Protein AF-A0A976LBF1-F1 (afdb_monomer)

Foldseek 3Di:
DDDDDDDDDDDDDDDDDDDDDDDDDDDDDDDDDDPPPPPPPDDDDDDDDDDDDDPVVVVVVVVVVVVVVVPPDDPPPPQPDPPPQWDDLAAQKTWHDDPVDIFIFGQAQRDTFGWAPVLQDDQPPPPGGQWDWDDDNFWIKIWGQLDDSADWPDPPFPQHPAAAGGDTAIATATSDQAFDPFFWEAFAAFFWAFSNGNGAGFCADPVRARCCFAANPGDGTLQQWDADRVRRIHHQADRQQQDGSAFQALAQWFGFGTAGQSNATEGEQHHHRVHGQCPDPPQSHADLQQWHADPRRGIHHYQDAPDPPRTTFTDSTDGDCVNDVRSVVTDTDGDDHDHYHGYPAQPQFVAKPPQEAEAQDKDKMKTFGDLVSDPVSDDDPFWFPWKDWNSWTFPDWHDDDRIIIGITGHYNRRNFPRQTKIKTWHDDPVRPRIHMHIDTSRHGYDD

Radius of gyration: 29.83 Å; Cα contacts (8 Å, |Δi|>4): 965; chains: 1; bounding box: 96×78×82 Å

pLDDT: mean 83.07, std 23.06, range [25.23, 98.81]

Structure (mmCIF, N/CA/C/O backbone):
data_AF-A0A976LBF1-F1
#
_entry.id   AF-A0A976LBF1-F1
#
loop_
_atom_site.group_PDB
_atom_site.id
_atom_site.type_symbol
_atom_site.label_atom_id
_atom_site.label_alt_id
_atom_site.label_comp_id
_atom_site.label_asym_id
_atom_site.label_entity_id
_atom_site.label_seq_id
_atom_site.pdbx_PDB_ins_code
_atom_site.Cartn_x
_atom_site.Cartn_y
_atom_site.Cartn_z
_atom_site.occupancy
_atom_site.B_iso_or_equiv
_atom_site.auth_seq_id
_atom_site.auth_comp_id
_atom_site.auth_asym_id
_atom_site.auth_atom_id
_atom_site.pdbx_PDB_model_num
ATOM 1 N N . MET A 1 1 ? -60.167 23.214 49.508 1.00 37.34 1 MET A N 1
ATOM 2 C CA . MET A 1 1 ? -59.382 24.468 49.506 1.00 37.34 1 MET A CA 1
ATOM 3 C C . MET A 1 1 ? -59.294 24.971 48.061 1.00 37.34 1 MET A C 1
ATOM 5 O O . MET A 1 1 ? -58.953 24.170 47.208 1.00 37.34 1 MET A O 1
ATOM 9 N N . SER A 1 2 ? -59.746 26.219 47.833 1.00 35.53 2 SER A N 1
ATOM 10 C CA . SER A 1 2 ? -59.821 27.076 46.610 1.00 35.53 2 SER A CA 1
ATOM 11 C C . SER A 1 2 ? -60.177 26.446 45.243 1.00 35.53 2 SER A C 1
ATOM 13 O O . SER A 1 2 ? -59.360 25.751 44.662 1.00 35.53 2 SER A O 1
ATOM 15 N N . LYS A 1 3 ? -61.432 26.539 44.742 1.00 32.94 3 LYS A N 1
ATOM 16 C CA . LYS A 1 3 ? -62.115 27.639 43.968 1.00 32.94 3 LYS A CA 1
ATOM 17 C C . LYS A 1 3 ? -61.432 27.935 42.608 1.00 32.94 3 LYS A C 1
ATOM 19 O O . LYS A 1 3 ? -60.311 28.408 42.635 1.00 32.94 3 LYS A O 1
ATOM 24 N N . LYS A 1 4 ? -61.939 27.603 41.401 1.00 35.78 4 LYS A N 1
ATOM 25 C CA . LYS A 1 4 ? -63.240 27.757 40.671 1.00 35.78 4 LYS A CA 1
ATOM 26 C C . LYS A 1 4 ? -63.486 29.173 40.088 1.00 35.78 4 LYS A C 1
ATOM 28 O O . LYS A 1 4 ? -63.809 30.059 40.864 1.00 35.78 4 LYS A O 1
ATOM 33 N N . MET A 1 5 ? -63.416 29.337 38.750 1.00 31.05 5 MET A N 1
ATOM 34 C CA . MET A 1 5 ? -64.170 30.279 37.861 1.00 31.05 5 MET A CA 1
ATOM 35 C C . MET A 1 5 ? -63.636 30.125 36.411 1.00 31.05 5 MET A C 1
ATOM 37 O O . MET A 1 5 ? -62.426 30.133 36.251 1.00 31.05 5 MET A O 1
ATOM 41 N N . MET A 1 6 ? -64.357 29.748 35.340 1.00 31.75 6 MET A N 1
ATOM 42 C CA . MET A 1 6 ? -65.568 30.227 34.626 1.00 31.75 6 MET A CA 1
ATOM 43 C C . MET A 1 6 ? -65.431 31.538 33.809 1.00 31.75 6 MET A C 1
ATOM 45 O O . MET A 1 6 ? -65.292 32.594 34.411 1.00 31.75 6 MET A O 1
ATOM 49 N N . LEU A 1 7 ? -65.690 31.410 32.481 1.00 30.42 7 LEU A N 1
ATOM 50 C CA . LEU A 1 7 ? -66.356 32.354 31.531 1.00 30.42 7 LEU A CA 1
ATOM 51 C C . LEU A 1 7 ? -65.545 33.607 31.096 1.00 30.42 7 LEU A C 1
ATOM 53 O O . LEU A 1 7 ? -64.830 34.153 31.915 1.00 30.42 7 LEU A O 1
ATOM 57 N N . ARG A 1 8 ? -65.557 34.180 29.872 1.00 29.77 8 ARG A N 1
ATOM 58 C CA . ARG A 1 8 ? -66.435 34.284 28.665 1.00 29.77 8 ARG A CA 1
ATOM 59 C C . ARG A 1 8 ? -65.548 34.780 27.479 1.00 29.77 8 ARG A C 1
ATOM 61 O O . ARG A 1 8 ? -64.598 35.506 27.732 1.00 29.77 8 ARG A O 1
ATOM 68 N N . ASN A 1 9 ? -65.690 34.305 26.234 1.00 29.31 9 ASN A N 1
ATOM 69 C CA . ASN A 1 9 ? -66.447 34.879 25.090 1.00 29.31 9 ASN A CA 1
ATOM 70 C C . ASN A 1 9 ? -66.386 36.411 24.864 1.00 29.31 9 ASN A C 1
ATOM 72 O O . ASN A 1 9 ? -66.954 37.116 25.686 1.00 29.31 9 ASN A O 1
ATOM 76 N N . THR A 1 10 ? -65.900 36.868 23.686 1.00 31.27 10 THR A N 1
ATOM 77 C CA . THR A 1 10 ? -66.613 37.801 22.757 1.00 31.27 10 THR A CA 1
ATOM 78 C C . THR A 1 10 ? -65.951 37.976 21.361 1.00 31.27 10 THR A C 1
ATOM 80 O O . THR A 1 10 ? -64.819 38.429 21.266 1.00 31.27 10 THR A O 1
ATOM 83 N N . MET A 1 11 ? -66.749 37.694 20.311 1.00 28.83 11 MET A N 1
ATOM 84 C CA . MET A 1 11 ? -66.962 38.426 19.027 1.00 28.83 11 MET A CA 1
ATOM 85 C C . MET A 1 11 ? -65.871 38.561 17.920 1.00 28.83 11 MET A C 1
ATOM 87 O O . MET A 1 11 ? -65.054 39.467 17.957 1.00 28.83 11 MET A O 1
ATOM 91 N N . SER A 1 12 ? -65.935 37.669 16.905 1.00 30.30 12 SER A N 1
ATOM 92 C CA . SER A 1 12 ? -66.339 37.833 15.462 1.00 30.30 12 SER A CA 1
ATOM 93 C C . SER A 1 12 ? -66.080 39.144 14.654 1.00 30.30 12 SER A C 1
ATOM 95 O O . SER A 1 12 ? -66.077 40.199 15.273 1.00 30.30 12 SER A O 1
ATOM 97 N N . PRO A 1 13 ? -66.293 39.185 13.304 1.00 49.66 13 PRO A N 1
ATOM 98 C CA . PRO A 1 13 ? -65.792 38.375 12.164 1.00 49.66 13 PRO A CA 1
ATOM 99 C C . PRO A 1 13 ? -65.462 39.256 10.897 1.00 49.66 13 PRO A C 1
ATOM 101 O O . PRO A 1 13 ? -65.359 40.473 11.009 1.00 49.66 13 PRO A O 1
ATOM 104 N N . THR A 1 14 ? -65.431 38.649 9.684 1.00 30.34 14 THR A N 1
ATOM 105 C CA . THR A 1 14 ? -65.626 39.236 8.307 1.00 30.34 14 THR A CA 1
ATOM 106 C C . THR A 1 14 ? -64.475 40.066 7.687 1.00 30.34 14 THR A C 1
ATOM 108 O O . THR A 1 14 ? -63.829 40.813 8.402 1.00 30.34 14 THR A O 1
ATOM 111 N N . SER A 1 15 ? -64.116 40.070 6.387 1.00 28.58 15 SER A N 1
ATOM 112 C CA . SER A 1 15 ? -64.471 39.407 5.100 1.00 28.58 15 SER A CA 1
ATOM 113 C C . SER A 1 15 ? -63.346 39.766 4.087 1.00 28.58 15 SER A C 1
ATOM 115 O O . SER A 1 15 ? -62.818 40.867 4.172 1.00 28.58 15 SER A O 1
ATOM 117 N N . ILE A 1 16 ? -62.756 38.845 3.310 1.00 30.31 16 ILE A N 1
ATOM 118 C CA . ILE A 1 16 ? -62.933 38.529 1.858 1.00 30.31 16 ILE A CA 1
ATOM 119 C C . ILE A 1 16 ? -63.103 39.726 0.878 1.00 30.31 16 ILE A C 1
ATOM 121 O O . ILE A 1 16 ? -63.897 40.621 1.148 1.00 30.31 16 ILE A O 1
ATOM 125 N N . VAL A 1 17 ? -62.496 39.571 -0.327 1.00 27.31 17 VAL A N 1
ATOM 126 C CA . VAL A 1 17 ? -62.824 40.141 -1.677 1.00 27.31 17 VAL A CA 1
ATOM 127 C C . VAL A 1 17 ? -61.871 41.302 -2.084 1.00 27.31 17 VAL A C 1
ATOM 129 O O . VAL A 1 17 ? -61.648 42.182 -1.272 1.00 27.31 17 VAL A O 1
ATOM 132 N N . SER A 1 18 ? -61.230 41.435 -3.266 1.00 26.34 18 SER A N 1
ATOM 133 C CA . SER A 1 18 ? -61.312 40.836 -4.621 1.00 26.34 18 SER A CA 1
ATOM 134 C C . SER A 1 18 ? -60.090 41.239 -5.497 1.00 26.34 18 SER A C 1
ATOM 136 O O . SER A 1 18 ? -59.572 42.336 -5.326 1.00 26.34 18 SER A O 1
ATOM 138 N N . ILE A 1 19 ? -59.686 40.355 -6.432 1.00 26.20 19 ILE A N 1
ATOM 139 C CA . ILE A 1 19 ? -59.541 40.492 -7.920 1.00 26.20 19 ILE A CA 1
ATOM 140 C C . ILE A 1 19 ? -59.253 41.918 -8.471 1.00 26.20 19 ILE A C 1
ATOM 142 O O . ILE A 1 19 ? -59.959 42.848 -8.109 1.00 26.20 19 ILE A O 1
ATOM 146 N N . GLY A 1 20 ? -58.342 42.193 -9.422 1.00 25.23 20 GLY A N 1
ATOM 147 C CA . GLY A 1 20 ? -57.453 41.377 -10.261 1.00 25.23 20 GLY A CA 1
ATOM 148 C C . GLY A 1 20 ? -56.758 42.206 -11.375 1.00 25.23 20 GLY A C 1
ATOM 149 O O . GLY A 1 20 ? -56.714 43.428 -11.300 1.00 25.23 20 GLY A O 1
ATOM 150 N N . VAL A 1 21 ? -56.325 41.496 -12.433 1.00 26.80 21 VAL A N 1
ATOM 151 C CA . VAL A 1 21 ? -55.990 41.926 -13.823 1.00 26.80 21 VAL A CA 1
ATOM 152 C C . VAL A 1 21 ? -54.567 42.471 -14.155 1.00 26.80 21 VAL A C 1
ATOM 154 O O . VAL A 1 21 ? -54.184 43.565 -13.770 1.00 26.80 21 VAL A O 1
ATOM 157 N N . HIS A 1 22 ? -53.835 41.639 -14.930 1.00 26.12 22 HIS A N 1
ATOM 158 C CA . HIS A 1 22 ? -52.833 41.812 -16.029 1.00 26.12 22 HIS A CA 1
ATOM 159 C C . HIS A 1 22 ? -52.608 43.204 -16.705 1.00 26.12 22 HIS A C 1
ATOM 161 O O . HIS A 1 22 ? -53.466 44.060 -16.530 1.00 26.12 22 HIS A O 1
ATOM 167 N N . PRO A 1 23 ? -51.628 43.421 -17.647 1.00 40.34 23 PRO A N 1
ATOM 168 C CA . PRO A 1 23 ? -50.442 42.638 -18.098 1.00 40.34 23 PRO A CA 1
ATOM 169 C C . PRO A 1 23 ? -49.145 43.458 -18.477 1.00 40.34 23 PRO A C 1
ATOM 171 O O . PRO A 1 23 ? -49.151 44.676 -18.544 1.00 40.34 23 PRO A O 1
ATOM 174 N N . LEU A 1 24 ? -48.070 42.726 -18.848 1.00 25.38 24 LEU A N 1
ATOM 175 C CA . LEU A 1 24 ? -47.075 42.963 -19.936 1.00 25.38 24 LEU A CA 1
ATOM 176 C C . LEU A 1 24 ? -46.093 44.178 -19.983 1.00 25.38 24 LEU A C 1
ATOM 178 O O . LEU A 1 24 ? -46.473 45.336 -19.938 1.00 25.38 24 LEU A O 1
ATOM 182 N N . LEU A 1 25 ? -44.839 43.820 -20.342 1.00 26.39 25 LEU A N 1
ATOM 183 C CA . LEU A 1 25 ? -43.781 44.567 -21.071 1.00 26.39 25 LEU A CA 1
ATOM 184 C C . LEU A 1 25 ? -42.881 45.573 -20.309 1.00 26.39 25 LEU A C 1
ATOM 186 O O . LEU A 1 25 ? -43.209 46.738 -20.144 1.00 26.39 25 LEU A O 1
ATOM 190 N N . SER A 1 26 ? -41.611 45.212 -20.070 1.00 26.12 26 SER A N 1
ATOM 191 C CA . SER A 1 26 ? -40.497 45.530 -20.994 1.00 26.12 26 SER A CA 1
ATOM 192 C C . SER A 1 26 ? -39.098 45.465 -20.338 1.00 26.12 26 SER A C 1
ATOM 194 O O . SER A 1 26 ? -38.866 45.900 -19.220 1.00 26.12 26 SER A O 1
ATOM 196 N N . HIS A 1 27 ? -38.161 44.932 -21.130 1.00 28.58 27 HIS A N 1
ATOM 197 C CA . HIS A 1 27 ? -36.727 45.251 -21.211 1.00 28.58 27 HIS A CA 1
ATOM 198 C C . HIS A 1 27 ? -35.689 44.839 -20.132 1.00 28.58 27 HIS A C 1
ATOM 200 O O . HIS A 1 27 ? -35.412 45.525 -19.161 1.00 28.58 27 HIS A O 1
ATOM 206 N N . LYS A 1 28 ? -34.938 43.800 -20.550 1.00 28.59 28 LYS A N 1
ATOM 207 C CA . LYS A 1 28 ? -33.463 43.719 -20.701 1.00 28.59 28 LYS A CA 1
ATOM 208 C C . LYS A 1 28 ? -32.574 43.594 -19.446 1.00 28.59 28 LYS A C 1
ATOM 210 O O . LYS A 1 28 ? -32.091 44.564 -18.885 1.00 28.59 28 LYS A O 1
ATOM 215 N N . ARG A 1 29 ? -32.217 42.322 -19.198 1.00 27.23 29 ARG A N 1
ATOM 216 C CA . ARG A 1 29 ? -30.876 41.754 -18.914 1.00 27.23 29 ARG A CA 1
ATOM 217 C C . ARG A 1 29 ? -29.933 42.570 -18.009 1.00 27.23 29 ARG A C 1
ATOM 219 O O . ARG A 1 29 ? -29.159 43.395 -18.483 1.00 27.23 29 ARG A O 1
ATOM 226 N N . ARG A 1 30 ? -29.856 42.155 -16.743 1.00 29.70 30 ARG A N 1
ATOM 227 C CA . ARG A 1 30 ? -28.657 42.219 -15.892 1.00 29.70 30 ARG A CA 1
ATOM 228 C C . ARG A 1 30 ? -28.427 40.829 -15.309 1.00 29.70 30 ARG A C 1
ATOM 230 O O . ARG A 1 30 ? -29.258 40.428 -14.510 1.00 29.70 30 ARG A O 1
ATOM 237 N N . THR A 1 31 ? -27.338 40.162 -15.703 1.00 28.00 31 THR A N 1
ATOM 238 C CA . THR A 1 31 ? -26.546 39.218 -14.878 1.00 28.00 31 THR A CA 1
ATOM 239 C C . THR A 1 31 ? -25.481 38.526 -15.732 1.00 28.00 31 THR A C 1
ATOM 241 O O . THR A 1 31 ? -25.707 37.435 -16.229 1.00 28.00 31 THR A O 1
ATOM 244 N N . ILE A 1 32 ? -24.310 39.150 -15.883 1.00 29.70 32 ILE A N 1
ATOM 245 C CA . ILE A 1 32 ? -23.008 38.459 -15.886 1.00 29.70 32 ILE A CA 1
ATOM 246 C C . ILE A 1 32 ? -22.012 39.479 -15.329 1.00 29.70 32 ILE A C 1
ATOM 248 O O . ILE A 1 32 ? -21.701 40.440 -16.021 1.00 29.70 32 ILE A O 1
ATOM 252 N N . SER A 1 33 ? -21.596 39.324 -14.071 1.00 36.16 33 SER A N 1
ATOM 253 C CA . SER A 1 33 ? -20.273 39.725 -13.553 1.00 36.16 33 SER A CA 1
ATOM 254 C C . SER A 1 33 ? -20.281 39.629 -12.026 1.00 36.16 33 SER A C 1
ATOM 256 O O . SER A 1 33 ? -20.502 40.613 -11.329 1.00 36.16 33 SER A O 1
ATOM 258 N N . ALA A 1 34 ? -20.074 38.420 -11.509 1.00 31.81 34 ALA A N 1
ATOM 259 C CA . ALA A 1 34 ? -19.682 38.199 -10.112 1.00 31.81 34 ALA A CA 1
ATOM 260 C C . ALA A 1 34 ? -18.710 37.009 -9.973 1.00 31.81 34 ALA A C 1
ATOM 262 O O . ALA A 1 34 ? -18.601 36.415 -8.910 1.00 31.81 34 ALA A O 1
ATOM 263 N N . ALA A 1 35 ? -18.011 36.640 -11.055 1.00 31.23 35 ALA A N 1
ATOM 264 C CA . ALA A 1 35 ? -17.076 35.508 -11.075 1.00 31.23 35 ALA A CA 1
ATOM 265 C C . ALA A 1 35 ? -15.691 35.864 -11.653 1.00 31.23 35 ALA A C 1
ATOM 267 O O . ALA A 1 35 ? -14.902 34.969 -11.932 1.00 31.23 35 ALA A O 1
ATOM 268 N N . LEU A 1 36 ? -15.379 37.156 -11.834 1.00 30.73 36 LEU A N 1
ATOM 269 C CA . LEU A 1 36 ? -14.129 37.599 -12.473 1.00 30.73 36 LEU A CA 1
ATOM 270 C C . LEU A 1 36 ? -13.234 38.503 -11.606 1.00 30.73 36 LEU A C 1
ATOM 272 O O . LEU A 1 36 ? -12.224 38.988 -12.099 1.00 30.73 36 LEU A O 1
ATOM 276 N N . GLU A 1 37 ? -13.553 38.704 -10.323 1.00 34.41 37 GLU A N 1
ATOM 277 C CA . GLU A 1 37 ? -12.800 39.623 -9.443 1.00 34.41 37 GLU A CA 1
ATOM 278 C C . GLU A 1 37 ? -11.934 38.949 -8.361 1.00 34.41 37 GLU A C 1
ATOM 280 O O . GLU A 1 37 ? -11.352 39.635 -7.530 1.00 34.41 37 GLU A O 1
ATOM 285 N N . GLN A 1 38 ? -11.754 37.622 -8.380 1.00 32.69 38 GLN A N 1
ATOM 286 C CA . GLN A 1 38 ? -10.900 36.920 -7.398 1.00 32.69 38 GLN A CA 1
ATOM 287 C C . GLN A 1 38 ? -9.698 36.164 -7.988 1.00 32.69 38 GLN A C 1
ATOM 289 O O . GLN A 1 38 ? -9.140 35.276 -7.350 1.00 32.69 38 GLN A O 1
ATOM 294 N N . ARG A 1 39 ? -9.236 36.536 -9.189 1.00 32.00 39 ARG A N 1
ATOM 295 C CA . ARG A 1 39 ? -8.014 35.971 -9.804 1.00 32.00 39 ARG A CA 1
ATOM 296 C C . ARG A 1 39 ? -6.956 37.007 -10.207 1.00 32.00 39 ARG A C 1
ATOM 298 O O . ARG A 1 39 ? -6.137 36.744 -11.076 1.00 32.00 39 ARG A O 1
ATOM 305 N N . LEU A 1 40 ? -6.929 38.165 -9.549 1.00 28.58 40 LEU A N 1
ATOM 306 C CA . LEU A 1 40 ? -5.894 39.188 -9.748 1.00 28.58 40 LEU A CA 1
ATOM 307 C C . LEU A 1 40 ? -5.335 39.675 -8.405 1.00 28.58 40 LEU A C 1
ATOM 309 O O . LEU A 1 40 ? -5.462 40.838 -8.057 1.00 28.58 40 LEU A O 1
ATOM 313 N N . LEU A 1 41 ? -4.743 38.770 -7.623 1.00 30.58 41 LEU A N 1
ATOM 314 C CA . LEU A 1 41 ? -3.946 39.113 -6.435 1.00 30.58 41 LEU A CA 1
ATOM 315 C C . LEU A 1 41 ? -2.933 37.994 -6.136 1.00 30.58 41 LEU A C 1
ATOM 317 O O . LEU A 1 41 ? -2.904 37.410 -5.062 1.00 30.58 41 LEU A O 1
ATOM 321 N N . CYS A 1 42 ? -2.100 37.655 -7.114 1.00 28.88 42 CYS A N 1
ATOM 322 C CA . CYS A 1 42 ? -0.791 37.066 -6.852 1.00 28.88 42 CYS A CA 1
ATOM 323 C C . CYS A 1 42 ? 0.064 37.275 -8.103 1.00 28.88 42 CYS A C 1
ATOM 325 O O . CYS A 1 42 ? -0.440 37.087 -9.203 1.00 28.88 42 CYS A O 1
ATOM 327 N N . MET A 1 43 ? 1.329 37.648 -7.928 1.00 31.44 43 MET A N 1
ATOM 328 C CA . MET A 1 43 ? 2.303 38.012 -8.971 1.00 31.44 43 MET A CA 1
ATOM 329 C C . MET A 1 43 ? 2.275 39.472 -9.446 1.00 31.44 43 MET A C 1
ATOM 331 O O . MET A 1 43 ? 1.994 39.764 -10.602 1.00 31.44 43 MET A O 1
ATOM 335 N N . THR A 1 44 ? 2.719 40.387 -8.584 1.00 30.03 44 THR A N 1
ATOM 336 C CA . THR A 1 44 ? 3.529 41.528 -9.038 1.00 30.03 44 THR A CA 1
ATOM 337 C C . THR A 1 44 ? 4.585 41.844 -7.984 1.00 30.03 44 THR A C 1
ATOM 339 O O . THR A 1 44 ? 4.345 42.648 -7.089 1.00 30.03 44 THR A O 1
ATOM 342 N N . ASP A 1 45 ? 5.761 41.233 -8.107 1.00 32.78 45 ASP A N 1
ATOM 343 C CA . ASP A 1 45 ? 6.992 41.845 -7.612 1.00 32.78 45 ASP A CA 1
ATOM 344 C C . ASP A 1 45 ? 8.012 41.840 -8.752 1.00 32.78 45 ASP A C 1
ATOM 346 O O . AS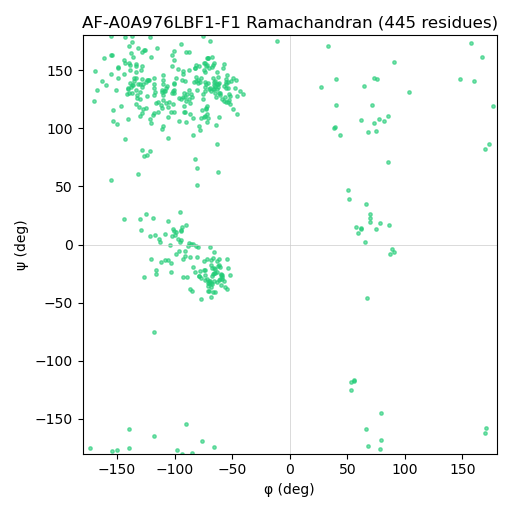P A 1 45 ? 8.818 40.933 -8.924 1.00 32.78 45 ASP A O 1
ATOM 350 N N . ALA A 1 46 ? 7.878 42.827 -9.632 1.00 30.52 46 ALA A N 1
ATOM 351 C CA . ALA A 1 46 ? 8.897 43.175 -10.607 1.00 30.52 46 ALA A CA 1
ATOM 352 C C . ALA A 1 46 ? 8.726 44.655 -10.948 1.00 30.52 46 ALA A C 1
ATOM 354 O O . ALA A 1 46 ? 7.783 45.075 -11.621 1.00 30.52 46 ALA A O 1
ATOM 355 N N . ARG A 1 47 ? 9.640 45.474 -10.429 1.00 37.12 47 ARG A N 1
ATOM 356 C CA . ARG A 1 47 ? 9.738 46.897 -10.747 1.00 37.12 47 ARG A CA 1
ATOM 357 C C . ARG A 1 47 ? 10.010 47.060 -12.242 1.00 37.12 47 ARG A C 1
ATOM 359 O O . ARG A 1 47 ? 11.131 46.834 -12.677 1.00 37.12 47 ARG A O 1
ATOM 366 N N . PHE A 1 48 ? 9.040 47.555 -13.003 1.00 29.44 48 PHE A N 1
ATOM 367 C CA . PHE A 1 48 ? 9.314 48.183 -14.294 1.00 29.44 48 PHE A CA 1
ATOM 368 C C . PHE A 1 48 ? 8.410 49.404 -14.486 1.00 29.44 48 PHE A C 1
ATOM 370 O O . PHE A 1 48 ? 7.199 49.310 -14.665 1.00 29.44 48 PHE A O 1
ATOM 377 N N . ARG A 1 49 ? 9.018 50.593 -14.408 1.00 39.66 49 ARG A N 1
ATOM 378 C CA . ARG A 1 49 ? 8.401 51.854 -14.829 1.00 39.66 49 ARG A CA 1
ATOM 379 C C . ARG A 1 49 ? 8.336 51.856 -16.351 1.00 39.66 49 ARG A C 1
ATOM 381 O O . ARG A 1 49 ? 9.393 51.907 -16.962 1.00 39.66 49 ARG A O 1
ATOM 388 N N . LEU A 1 50 ? 7.149 51.929 -16.949 1.00 30.55 50 LEU A N 1
ATOM 389 C CA . LEU A 1 50 ? 6.973 52.416 -18.322 1.00 30.55 50 LEU A CA 1
ATOM 390 C C . LEU A 1 50 ? 5.588 53.061 -18.478 1.00 30.55 50 LEU A C 1
ATOM 392 O O . LEU A 1 50 ? 4.575 52.570 -17.988 1.00 30.55 50 LEU A O 1
ATOM 396 N N . LYS A 1 51 ? 5.594 54.243 -19.094 1.00 35.12 51 LYS A N 1
ATOM 397 C CA . LYS A 1 51 ? 4.461 55.155 -19.274 1.00 35.12 51 LYS A CA 1
ATOM 398 C C . LYS A 1 51 ? 3.531 54.665 -20.395 1.00 35.12 51 LYS A C 1
ATOM 400 O O . LYS A 1 51 ? 4.016 54.230 -21.427 1.00 35.12 51 LYS A O 1
ATOM 405 N N . SER A 1 52 ? 2.223 54.869 -20.203 1.00 44.62 52 SER A N 1
ATOM 406 C CA . SER A 1 52 ? 1.175 55.063 -21.227 1.00 44.62 52 SER A CA 1
ATOM 407 C C . SER A 1 52 ? 1.200 54.133 -22.456 1.00 44.62 52 SER A C 1
ATOM 409 O O . SER A 1 52 ? 1.778 54.481 -23.484 1.00 44.62 52 SER A O 1
ATOM 411 N N . PHE A 1 53 ? 0.437 53.037 -22.414 1.00 40.03 53 PHE A N 1
ATOM 412 C CA . PHE A 1 53 ? 0.045 52.283 -23.613 1.00 40.03 53 PHE A CA 1
ATOM 413 C C . PHE A 1 53 ? -1.387 52.638 -24.035 1.00 40.03 53 PHE A C 1
ATOM 415 O O . PHE A 1 53 ? -2.300 52.700 -23.211 1.00 40.03 53 PHE A O 1
ATOM 422 N N . SER A 1 54 ? -1.583 52.910 -25.328 1.00 53.50 54 SER A N 1
ATOM 423 C CA . SER A 1 54 ? -2.882 53.274 -25.900 1.00 53.50 54 SER A CA 1
ATOM 424 C C . SER A 1 54 ? -3.812 52.057 -26.006 1.00 53.50 54 SER A C 1
ATOM 426 O O . SER A 1 54 ? -3.372 50.926 -26.221 1.00 53.50 54 SER A O 1
ATOM 428 N N . LYS A 1 55 ? -5.127 52.299 -25.901 1.00 42.88 55 LYS A N 1
ATOM 429 C CA . LYS A 1 55 ? -6.206 51.287 -25.937 1.00 42.88 55 LYS A CA 1
ATOM 430 C C . LYS A 1 55 ? -6.202 50.369 -27.177 1.00 42.88 55 LYS A C 1
ATOM 432 O O . LYS A 1 55 ? -6.890 49.355 -27.168 1.00 42.88 55 LYS A O 1
ATOM 437 N N . ALA A 1 56 ? -5.426 50.685 -28.214 1.00 44.19 56 ALA A N 1
ATOM 438 C CA . ALA A 1 56 ? -5.311 49.881 -29.430 1.00 44.19 56 ALA A CA 1
ATOM 439 C C . ALA A 1 56 ? -4.537 48.561 -29.225 1.00 44.19 56 ALA A C 1
ATOM 441 O O . ALA A 1 56 ? -4.852 47.572 -29.878 1.00 44.19 56 ALA A O 1
ATOM 442 N N . TRP A 1 57 ? -3.585 48.502 -28.285 1.00 44.09 57 TRP A N 1
ATOM 443 C CA . TRP A 1 57 ? -2.797 47.284 -28.022 1.00 44.09 57 TRP A CA 1
ATOM 444 C C . TRP A 1 57 ? -3.542 46.240 -27.182 1.00 44.09 57 TRP A C 1
ATOM 446 O O . TRP A 1 57 ? -3.322 45.041 -27.341 1.00 44.09 57 TRP A O 1
ATOM 456 N N . LEU A 1 58 ? -4.487 46.681 -26.347 1.00 44.50 58 LEU A N 1
ATOM 457 C CA . LEU A 1 58 ? -5.324 45.785 -25.545 1.00 44.50 58 LEU A CA 1
ATOM 458 C C . LEU A 1 58 ? -6.273 44.954 -26.429 1.00 44.50 58 LEU A C 1
ATOM 460 O O . LEU A 1 58 ? -6.533 43.792 -26.141 1.00 44.50 58 LEU A O 1
ATOM 464 N N . LEU A 1 59 ? -6.745 45.529 -27.539 1.00 44.50 59 LEU A N 1
ATOM 465 C CA . LEU A 1 59 ? -7.597 44.844 -28.516 1.00 44.50 59 LEU A CA 1
ATOM 466 C C . LEU A 1 59 ? -6.841 43.770 -29.309 1.00 44.50 59 LEU A C 1
ATOM 468 O O . LEU A 1 59 ? -7.426 42.738 -29.619 1.00 44.50 59 LEU A O 1
ATOM 472 N N . VAL A 1 60 ? -5.549 43.973 -29.584 1.00 52.97 60 VAL A N 1
ATOM 473 C CA . VAL A 1 60 ? -4.705 42.977 -30.268 1.00 52.97 60 VAL A CA 1
ATOM 474 C C . VAL A 1 60 ? -4.418 41.781 -29.357 1.00 52.97 60 VAL A C 1
ATOM 476 O O . VAL A 1 60 ? -4.503 40.647 -29.815 1.00 52.97 60 VAL A O 1
ATOM 479 N N . LEU A 1 61 ? -4.169 42.010 -28.063 1.00 46.19 61 LEU A N 1
ATOM 480 C CA . LEU A 1 61 ? -3.978 40.939 -27.074 1.00 46.19 61 LEU A CA 1
ATOM 481 C C . LEU A 1 61 ? -5.257 40.123 -26.834 1.00 46.19 61 LEU A C 1
ATOM 483 O O . LEU A 1 61 ? -5.203 38.897 -26.804 1.00 46.19 61 LEU A O 1
ATOM 487 N N . VAL A 1 62 ? -6.419 40.781 -26.757 1.00 50.47 62 VAL A N 1
ATOM 488 C CA . VAL A 1 62 ? -7.714 40.091 -26.606 1.00 50.47 62 VAL A CA 1
ATOM 489 C C . VAL A 1 62 ? -8.084 39.301 -27.871 1.00 50.47 62 VAL A C 1
ATOM 491 O O . VAL A 1 62 ? -8.609 38.196 -27.770 1.00 50.47 62 VAL A O 1
ATOM 494 N N . LEU A 1 63 ? -7.767 39.808 -29.069 1.00 44.09 63 LEU A N 1
ATOM 495 C CA . LEU A 1 63 ? -7.951 39.059 -30.320 1.00 44.09 63 LEU A CA 1
ATOM 496 C C . LEU A 1 63 ? -6.982 37.872 -30.452 1.00 44.09 63 LEU A C 1
ATOM 498 O O . LEU A 1 63 ? -7.366 36.856 -31.029 1.00 44.09 63 LEU A O 1
ATOM 502 N N . PHE A 1 64 ? -5.770 37.964 -29.894 1.00 41.31 64 PHE A N 1
ATOM 503 C CA . PHE A 1 64 ? -4.803 36.860 -29.877 1.00 41.31 64 PHE A CA 1
ATOM 504 C C . PHE A 1 64 ? -5.249 35.724 -28.939 1.00 41.31 64 PHE A C 1
ATOM 506 O O . PHE A 1 64 ? -5.172 34.557 -29.317 1.00 41.31 64 PHE A O 1
ATOM 513 N N . GLU A 1 65 ? -5.816 36.047 -27.771 1.00 40.50 65 GLU A N 1
ATOM 514 C CA . GLU A 1 65 ? -6.375 35.039 -26.854 1.00 40.50 65 GLU A CA 1
ATOM 515 C C . GLU A 1 65 ? -7.666 34.387 -27.373 1.00 40.50 65 GLU A C 1
ATOM 517 O O . GLU A 1 65 ? -7.861 33.179 -27.219 1.00 40.50 65 GLU A O 1
ATOM 522 N N . ILE A 1 66 ? -8.530 35.142 -28.061 1.00 43.81 66 ILE A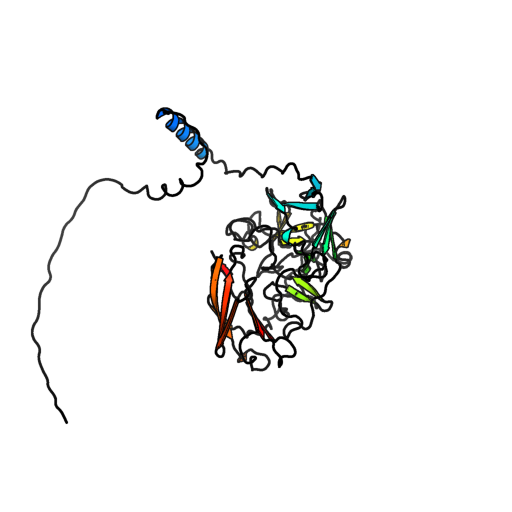 N 1
ATOM 523 C CA . ILE A 1 66 ? -9.741 34.578 -28.679 1.00 43.81 66 ILE A CA 1
ATOM 524 C C . ILE A 1 66 ? -9.376 33.640 -29.845 1.00 43.81 66 ILE A C 1
ATOM 526 O O . ILE A 1 66 ? -10.044 32.621 -30.035 1.00 43.81 66 ILE A O 1
ATOM 530 N N . LEU A 1 67 ? -8.292 33.912 -30.587 1.00 36.69 67 LEU A N 1
ATOM 531 C CA . LEU A 1 67 ? -7.795 32.996 -31.624 1.00 36.69 67 LEU A CA 1
ATOM 532 C C . LEU A 1 67 ? -7.184 31.705 -31.047 1.00 36.69 67 LEU A C 1
ATOM 534 O O . LEU A 1 67 ? -7.294 30.657 -31.684 1.00 36.69 67 LEU A O 1
ATOM 538 N N . LEU A 1 68 ? -6.587 31.764 -29.851 1.00 36.91 68 LEU A N 1
ATOM 539 C CA . LEU A 1 68 ? -6.091 30.594 -29.114 1.00 36.91 68 LEU A CA 1
ATOM 540 C C . LEU A 1 68 ? -7.234 2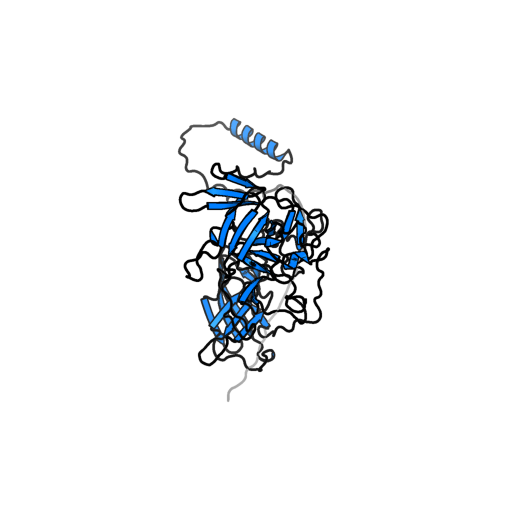9.726 -28.558 1.00 36.91 68 LEU A C 1
ATOM 542 O O . LEU A 1 68 ? -7.113 28.507 -28.561 1.00 36.91 68 LEU A O 1
ATOM 546 N N . CYS A 1 69 ? -8.372 30.318 -28.175 1.00 36.50 69 CYS A N 1
ATOM 547 C CA . CYS A 1 69 ? -9.564 29.564 -27.755 1.00 36.50 69 CYS A CA 1
ATOM 548 C C . CYS A 1 69 ? -10.384 28.970 -28.919 1.00 36.50 69 CYS A C 1
ATOM 550 O O . CYS A 1 69 ? -11.135 28.018 -28.713 1.00 36.50 69 CYS A O 1
ATOM 552 N N . ALA A 1 70 ? -10.280 29.516 -30.138 1.00 34.62 70 ALA A N 1
ATOM 553 C CA . ALA A 1 70 ? -11.106 29.100 -31.283 1.00 34.62 70 ALA A CA 1
ATOM 554 C C . ALA A 1 70 ? -10.538 27.914 -32.087 1.00 34.62 70 ALA A C 1
ATOM 556 O O . ALA A 1 70 ? -11.238 27.335 -32.920 1.00 34.62 70 ALA A O 1
ATOM 557 N N . ARG A 1 71 ? -9.288 27.516 -31.841 1.00 36.53 71 ARG A N 1
ATOM 558 C CA . ARG A 1 71 ? -8.754 26.220 -32.274 1.00 36.53 71 ARG A CA 1
ATOM 559 C C . ARG A 1 71 ? -8.728 25.341 -31.039 1.00 36.53 71 ARG A C 1
ATOM 561 O O . ARG A 1 71 ? -7.985 25.659 -30.127 1.00 36.53 71 ARG A O 1
ATOM 568 N N . GLY A 1 72 ? -9.540 24.283 -31.005 1.00 35.69 72 GLY A N 1
ATOM 569 C CA . GLY A 1 72 ? -9.642 23.325 -29.896 1.00 35.69 72 GLY A CA 1
ATOM 570 C C . GLY A 1 72 ? -8.346 22.556 -29.616 1.00 35.69 72 GLY A C 1
ATOM 571 O O . GLY A 1 72 ? -8.301 21.339 -29.754 1.00 35.69 72 GLY A O 1
ATOM 572 N N . GLY A 1 73 ? -7.287 23.269 -29.248 1.00 30.12 73 GLY A N 1
ATOM 573 C CA . GLY A 1 73 ? -6.069 22.718 -28.704 1.00 30.12 73 GLY A CA 1
ATOM 574 C C . GLY A 1 73 ? -6.350 22.337 -27.267 1.00 30.12 73 GLY A C 1
ATOM 575 O O . GLY A 1 73 ? -6.649 23.194 -26.435 1.00 30.12 73 GLY A O 1
ATOM 576 N N . ALA A 1 74 ? -6.263 21.041 -26.984 1.00 35.81 74 ALA A N 1
ATOM 577 C CA . ALA A 1 74 ? -5.984 20.585 -25.639 1.00 35.81 74 ALA A CA 1
ATOM 578 C C . ALA A 1 74 ? -4.863 21.464 -25.069 1.00 35.81 74 ALA A C 1
ATOM 580 O O . ALA A 1 74 ? -3.862 21.711 -25.746 1.00 35.81 74 ALA A O 1
ATOM 581 N N . CYS A 1 75 ? -5.048 21.960 -23.848 1.00 32.22 75 CYS A N 1
ATOM 582 C CA . CYS A 1 75 ? -3.946 22.495 -23.071 1.00 32.22 75 CYS A CA 1
ATOM 583 C C . CYS A 1 75 ? -3.003 21.308 -22.824 1.00 32.22 75 CYS A C 1
ATOM 585 O O . CYS A 1 75 ? -3.182 20.569 -21.860 1.00 32.22 75 CYS A O 1
ATOM 587 N N . MET A 1 76 ? -2.094 21.042 -23.766 1.00 35.50 76 MET A N 1
ATOM 588 C CA . MET A 1 76 ? -0.948 20.182 -23.524 1.00 35.50 76 MET A CA 1
ATOM 589 C C . MET A 1 76 ? -0.151 20.928 -22.466 1.00 35.50 76 MET A C 1
ATOM 591 O O . MET A 1 76 ? 0.467 21.953 -22.758 1.00 35.50 76 MET A O 1
ATOM 595 N N . LEU A 1 77 ? -0.249 20.474 -21.218 1.00 42.09 77 LEU A N 1
ATOM 596 C CA . LEU A 1 77 ? 0.786 20.789 -20.250 1.00 42.09 77 LEU A CA 1
ATOM 597 C C . LEU A 1 77 ? 2.090 20.339 -20.914 1.00 42.09 77 LEU A C 1
ATOM 599 O O . LEU A 1 77 ? 2.171 19.232 -21.436 1.00 42.09 77 LEU A O 1
ATOM 603 N N . ALA A 1 78 ? 3.036 21.260 -21.063 1.00 46.94 78 ALA A N 1
ATOM 604 C CA . ALA A 1 78 ? 4.328 20.900 -21.614 1.00 46.94 78 ALA A CA 1
ATOM 605 C C . ALA A 1 78 ? 4.990 19.940 -20.622 1.00 46.94 78 ALA A C 1
ATOM 607 O O . ALA A 1 78 ? 5.027 20.249 -19.427 1.00 46.94 78 ALA A O 1
ATOM 608 N N . ALA A 1 79 ? 5.488 18.808 -21.121 1.00 57.91 79 ALA A N 1
ATOM 609 C CA . ALA A 1 79 ? 6.235 17.859 -20.312 1.00 57.91 79 ALA A CA 1
ATOM 610 C C . ALA A 1 79 ? 7.352 18.578 -19.541 1.00 57.91 79 ALA A C 1
ATOM 612 O O . ALA A 1 79 ? 7.989 19.489 -20.079 1.00 57.91 79 ALA A O 1
ATOM 613 N N . GLU A 1 80 ? 7.579 18.183 -18.287 1.00 73.56 80 GLU A N 1
ATOM 614 C CA . GLU A 1 80 ? 8.635 18.777 -17.473 1.00 73.56 80 GLU A CA 1
ATOM 615 C C . GLU A 1 80 ? 9.984 18.575 -18.179 1.00 73.56 80 GLU A C 1
ATOM 617 O O . GLU A 1 80 ? 10.354 17.452 -18.541 1.00 73.56 80 GLU A O 1
ATOM 622 N N . GLU A 1 81 ? 10.719 19.666 -18.420 1.00 80.19 81 GLU A N 1
ATOM 623 C CA . GLU A 1 81 ? 12.061 19.552 -18.984 1.00 80.19 81 GLU A CA 1
ATOM 624 C C . GLU A 1 81 ? 12.937 18.753 -18.018 1.00 80.19 81 GLU A C 1
ATOM 626 O O . GLU A 1 81 ? 12.985 19.036 -16.820 1.00 80.19 81 GLU A O 1
ATOM 631 N N . LYS A 1 82 ? 13.639 17.739 -18.542 1.00 87.75 82 LYS A N 1
ATOM 632 C CA . LYS A 1 82 ? 14.541 16.915 -17.734 1.00 87.75 82 LYS A CA 1
ATOM 633 C C . LYS A 1 82 ? 15.560 17.821 -17.039 1.00 87.75 82 LYS A C 1
ATOM 635 O O . LYS A 1 82 ? 16.339 18.459 -17.752 1.00 87.75 82 LYS A O 1
ATOM 640 N N . PRO A 1 83 ? 15.664 17.799 -15.698 1.00 88.69 83 PRO A N 1
ATOM 641 C CA . PRO A 1 83 ? 16.716 18.536 -15.018 1.00 88.69 83 PRO A CA 1
ATOM 642 C C . PRO A 1 83 ? 18.102 18.138 -15.554 1.00 88.69 83 PRO A C 1
ATOM 644 O O . PRO A 1 83 ? 18.379 16.959 -15.828 1.00 88.69 83 PRO A O 1
ATOM 647 N N . GLU A 1 84 ? 18.972 19.131 -15.747 1.00 87.38 84 GLU A N 1
ATOM 648 C CA . GLU A 1 84 ? 20.300 18.931 -16.349 1.00 87.38 84 GLU A CA 1
ATOM 649 C C . GLU A 1 84 ? 21.168 17.968 -15.530 1.00 87.38 84 GLU A C 1
ATOM 651 O O . GLU A 1 84 ? 21.963 17.215 -16.088 1.00 87.38 84 GLU A O 1
ATOM 656 N N . ASP A 1 85 ? 20.955 17.936 -14.215 1.00 91.00 85 ASP A N 1
ATOM 657 C CA . ASP A 1 85 ? 21.711 17.139 -13.252 1.00 91.00 85 ASP A CA 1
ATOM 658 C C . ASP A 1 85 ? 21.233 15.681 -13.099 1.00 91.00 85 ASP A C 1
ATOM 660 O O . ASP A 1 85 ? 21.811 14.926 -12.313 1.00 91.00 85 ASP A O 1
ATOM 664 N N . LEU A 1 86 ? 20.201 15.269 -13.848 1.00 95.06 86 LEU A N 1
ATOM 665 C CA . LEU A 1 86 ? 19.727 13.884 -13.889 1.00 95.06 86 LEU A CA 1
ATOM 666 C C . LEU A 1 86 ? 20.397 13.083 -15.010 1.00 95.06 86 LEU A C 1
ATOM 668 O O . LEU A 1 86 ? 20.212 13.359 -16.200 1.00 95.06 86 LEU A O 1
ATOM 672 N N . GLU A 1 87 ? 21.111 12.027 -14.632 1.00 95.69 87 GLU A N 1
ATOM 673 C CA . GLU A 1 87 ? 21.706 11.041 -15.536 1.00 95.69 87 GLU A CA 1
ATOM 674 C C . GLU A 1 87 ? 20.725 9.880 -15.762 1.00 95.69 87 GLU A C 1
ATOM 676 O O . GLU A 1 87 ? 20.227 9.294 -14.804 1.00 95.69 87 GLU A O 1
ATOM 681 N N . GLY A 1 88 ? 20.426 9.535 -17.018 1.00 97.00 88 GLY A N 1
ATOM 682 C CA . GLY A 1 88 ? 19.575 8.383 -17.333 1.00 97.00 88 GLY A CA 1
ATOM 683 C C . GLY A 1 88 ? 20.329 7.069 -17.139 1.00 97.00 88 GLY A C 1
ATOM 684 O O . GLY A 1 88 ? 21.422 6.911 -17.676 1.00 97.00 88 GLY A O 1
ATOM 685 N N . ILE A 1 89 ? 19.736 6.122 -16.409 1.00 97.25 89 ILE A N 1
ATOM 686 C CA . ILE A 1 89 ? 20.365 4.817 -16.121 1.00 97.25 89 ILE A CA 1
ATOM 687 C C . ILE A 1 89 ? 19.716 3.653 -16.877 1.00 97.25 89 ILE A C 1
ATOM 689 O O . ILE A 1 89 ? 20.293 2.576 -16.961 1.00 97.25 89 ILE A O 1
ATOM 693 N N . GLY A 1 90 ? 18.539 3.867 -17.467 1.00 96.62 90 GLY A N 1
ATOM 694 C CA . GLY A 1 90 ? 17.838 2.880 -18.286 1.00 96.62 90 GLY A CA 1
ATOM 695 C C . GLY A 1 90 ? 16.323 3.023 -18.171 1.00 96.62 90 GLY A C 1
ATOM 696 O O . GLY A 1 90 ? 15.799 3.328 -17.102 1.00 96.62 90 GLY A O 1
ATOM 697 N N . GLY A 1 91 ? 15.617 2.815 -19.284 1.00 95.06 91 GLY A N 1
ATOM 698 C CA . GLY A 1 91 ? 14.163 2.965 -19.351 1.00 95.06 91 GLY A CA 1
ATOM 699 C C . GLY A 1 91 ? 13.698 4.327 -18.850 1.00 95.06 91 GLY A C 1
ATOM 700 O O . GLY A 1 91 ? 14.057 5.351 -19.425 1.00 95.06 91 GLY A O 1
ATOM 701 N N . ARG A 1 92 ? 12.893 4.326 -17.784 1.00 96.06 92 ARG A N 1
ATOM 702 C CA . ARG A 1 92 ? 12.316 5.536 -17.173 1.00 96.06 92 ARG A CA 1
ATOM 703 C C . ARG A 1 92 ? 13.072 5.991 -15.919 1.00 96.06 92 ARG A C 1
ATOM 705 O O . ARG A 1 92 ? 12.569 6.833 -15.184 1.00 96.06 92 ARG A O 1
ATOM 712 N N . TRP A 1 93 ? 14.253 5.432 -15.662 1.00 98.00 93 TRP A N 1
ATOM 713 C CA . TRP A 1 93 ? 15.024 5.688 -14.451 1.00 98.00 93 TRP A CA 1
ATOM 714 C C . TRP A 1 93 ? 16.156 6.682 -14.666 1.00 98.00 93 TRP A C 1
ATOM 716 O O . TRP A 1 93 ? 16.919 6.605 -15.635 1.00 98.00 93 TRP A O 1
ATOM 726 N N . PHE A 1 94 ? 16.301 7.565 -13.686 1.00 97.75 94 PHE A N 1
ATOM 727 C CA . PHE A 1 94 ? 17.321 8.596 -13.638 1.00 97.75 94 PHE A CA 1
ATOM 728 C C . PHE A 1 94 ? 17.976 8.625 -12.259 1.00 97.75 94 PHE A C 1
ATOM 730 O O . PHE A 1 94 ? 17.370 8.252 -11.254 1.00 97.75 94 PHE A O 1
ATOM 737 N N . VAL A 1 95 ? 19.219 9.087 -12.202 1.00 96.88 95 VAL A N 1
ATOM 738 C CA . VAL A 1 95 ? 19.972 9.244 -10.962 1.00 96.88 95 VAL A CA 1
ATOM 739 C C . VAL A 1 95 ? 20.582 10.635 -10.887 1.00 96.88 95 VAL A C 1
ATOM 741 O O . VAL A 1 95 ? 21.131 11.149 -11.860 1.00 96.88 95 VAL A O 1
ATOM 744 N N . ARG A 1 96 ? 20.520 11.226 -9.698 1.00 95.31 96 ARG A N 1
ATOM 745 C CA . ARG A 1 96 ? 21.299 12.397 -9.312 1.00 95.31 96 ARG A CA 1
ATOM 746 C C . ARG A 1 96 ? 22.392 11.948 -8.361 1.00 95.31 96 ARG A C 1
ATOM 748 O O . ARG A 1 96 ? 22.104 11.432 -7.280 1.00 95.31 96 ARG A O 1
ATOM 755 N N . LYS A 1 97 ? 23.649 12.141 -8.744 1.00 89.69 97 LYS A N 1
ATOM 756 C CA . LYS A 1 97 ? 24.795 11.858 -7.873 1.00 89.69 97 LYS A CA 1
ATOM 757 C C . LYS A 1 97 ? 25.127 13.124 -7.089 1.00 89.69 97 LYS A C 1
ATOM 759 O O . LYS A 1 97 ? 25.517 14.125 -7.681 1.00 89.69 97 LYS A O 1
ATOM 764 N N . THR A 1 98 ? 24.955 13.090 -5.771 1.00 82.06 98 THR A N 1
ATOM 765 C CA . THR A 1 98 ? 25.497 14.125 -4.876 1.00 82.06 98 THR A CA 1
ATOM 766 C C . THR A 1 98 ? 26.854 13.675 -4.330 1.00 82.06 98 THR A C 1
ATOM 768 O O . THR A 1 98 ? 27.262 12.536 -4.567 1.00 82.06 98 THR A O 1
ATOM 771 N N . ALA A 1 99 ? 27.564 14.552 -3.613 1.00 75.88 99 ALA A N 1
ATOM 772 C CA . ALA A 1 99 ? 28.857 14.214 -3.011 1.00 75.88 99 ALA A CA 1
ATOM 773 C C . ALA A 1 99 ? 28.769 13.003 -2.060 1.00 75.88 99 ALA A C 1
ATOM 775 O O . ALA A 1 99 ? 29.708 12.213 -1.998 1.00 75.88 99 ALA A O 1
ATOM 776 N N . ASP A 1 100 ? 27.618 12.828 -1.397 1.00 78.75 100 ASP A N 1
ATOM 777 C CA . ASP A 1 100 ? 27.456 11.867 -0.303 1.00 78.75 100 ASP A CA 1
ATOM 778 C C . ASP A 1 100 ? 26.451 10.739 -0.610 1.00 78.75 100 ASP A C 1
ATOM 780 O O . ASP A 1 100 ? 26.503 9.677 0.011 1.00 78.75 100 ASP A O 1
ATOM 784 N N . LYS A 1 101 ? 25.515 10.936 -1.556 1.00 83.69 101 LYS A N 1
ATOM 785 C CA . LYS A 1 101 ? 24.439 9.965 -1.846 1.00 83.69 101 LYS A CA 1
ATOM 786 C C . LYS A 1 101 ? 23.896 10.075 -3.274 1.00 83.69 101 LYS A C 1
ATOM 788 O O . LYS A 1 101 ? 23.799 11.165 -3.842 1.00 83.69 101 LYS A O 1
ATOM 793 N N . ALA A 1 102 ? 23.494 8.944 -3.846 1.00 92.06 102 ALA A N 1
ATOM 794 C CA . ALA A 1 102 ? 22.718 8.899 -5.083 1.00 92.06 102 ALA A CA 1
ATOM 795 C C . ALA A 1 102 ? 21.216 8.994 -4.774 1.00 92.06 102 ALA A C 1
ATOM 797 O O . ALA A 1 102 ? 20.723 8.266 -3.912 1.00 92.06 102 ALA A O 1
ATOM 798 N N . VAL A 1 103 ? 20.500 9.857 -5.495 1.00 94.44 103 VAL A N 1
ATOM 799 C CA . VAL A 1 103 ? 19.036 9.988 -5.435 1.00 94.44 103 VAL A CA 1
ATOM 800 C C . VAL A 1 103 ? 18.450 9.489 -6.748 1.00 94.44 103 VAL A C 1
ATOM 802 O O . VAL A 1 103 ? 18.932 9.861 -7.817 1.00 94.44 103 VAL A O 1
ATOM 805 N N . TYR A 1 104 ? 17.436 8.634 -6.669 1.00 95.75 104 TYR A N 1
ATOM 806 C CA . TYR A 1 104 ? 16.858 7.955 -7.825 1.00 95.75 104 TYR A CA 1
ATOM 807 C C . TYR A 1 104 ? 15.485 8.520 -8.151 1.00 95.75 104 TYR A C 1
ATOM 809 O O . TYR A 1 104 ? 14.629 8.635 -7.276 1.00 95.75 104 TYR A O 1
ATOM 817 N N . PHE A 1 105 ? 15.287 8.825 -9.428 1.00 97.25 105 PHE A N 1
ATOM 818 C CA . PHE A 1 105 ? 14.062 9.395 -9.960 1.00 97.25 105 PHE A CA 1
ATOM 819 C C . PHE A 1 105 ? 13.444 8.437 -10.975 1.00 97.25 105 PHE A C 1
ATOM 821 O O . PHE A 1 105 ? 14.147 7.875 -11.820 1.00 97.25 105 PHE A O 1
ATOM 828 N N . LEU A 1 106 ? 12.125 8.289 -10.912 1.00 97.56 106 LEU A N 1
ATOM 829 C CA . LEU A 1 106 ? 11.331 7.678 -11.970 1.00 97.56 106 LEU A CA 1
ATOM 830 C C . LEU A 1 106 ? 10.675 8.801 -12.777 1.00 97.56 106 LEU A C 1
ATOM 832 O O . LEU A 1 106 ? 10.046 9.683 -12.198 1.00 97.56 106 LEU A O 1
ATOM 836 N N . LEU A 1 107 ? 10.790 8.762 -14.101 1.00 97.06 107 LEU A N 1
ATOM 837 C CA . LEU A 1 107 ? 9.909 9.540 -14.964 1.00 97.06 107 LEU A CA 1
ATOM 838 C C . LEU A 1 107 ? 8.526 8.884 -14.915 1.00 97.06 107 LEU A C 1
ATOM 840 O O . LEU A 1 107 ? 8.364 7.824 -15.508 1.00 97.06 107 LEU A O 1
ATOM 844 N N . ASP A 1 108 ? 7.560 9.473 -14.212 1.00 95.81 108 ASP A N 1
ATOM 845 C CA . ASP A 1 108 ? 6.176 8.992 -14.090 1.00 95.81 108 ASP A CA 1
ATOM 846 C C . ASP A 1 108 ? 5.210 9.981 -14.752 1.00 95.81 108 ASP A C 1
ATOM 848 O O . ASP A 1 108 ? 5.082 11.140 -14.349 1.00 95.81 108 ASP A O 1
ATOM 852 N N . GLY A 1 109 ? 4.572 9.528 -15.829 1.00 93.56 109 GLY A N 1
ATOM 853 C CA . GLY A 1 109 ? 3.977 10.405 -16.827 1.00 93.56 109 GLY A CA 1
ATOM 854 C C . GLY A 1 109 ? 5.036 11.364 -17.371 1.00 93.56 109 GLY A C 1
ATOM 855 O O . GLY A 1 109 ? 6.050 10.936 -17.924 1.00 93.56 109 GLY A O 1
ATOM 856 N N . GLU A 1 110 ? 4.821 12.653 -17.133 1.00 91.69 110 GLU A N 1
ATOM 857 C CA . GLU A 1 110 ? 5.718 13.737 -17.537 1.00 91.69 110 GLU A CA 1
ATOM 858 C C . GLU A 1 110 ? 6.580 14.298 -16.391 1.00 91.69 110 GLU A C 1
ATOM 860 O O . GLU A 1 110 ? 7.244 15.311 -16.589 1.00 91.69 110 GLU A O 1
ATOM 865 N N . ARG A 1 111 ? 6.562 13.689 -15.194 1.00 93.31 111 ARG A N 1
ATOM 866 C CA . ARG A 1 111 ? 7.244 14.212 -13.995 1.00 93.31 111 ARG A CA 1
ATOM 867 C C . ARG A 1 111 ? 8.439 13.363 -13.593 1.00 93.31 111 ARG A C 1
ATOM 869 O O . ARG A 1 111 ? 8.353 12.137 -13.601 1.00 93.31 111 ARG A O 1
ATOM 876 N N . TYR A 1 112 ? 9.515 14.002 -13.141 1.00 95.44 112 TYR A N 1
ATOM 877 C CA . TYR A 1 112 ? 10.652 13.307 -12.527 1.00 95.44 112 TYR A CA 1
ATOM 878 C C . TYR A 1 112 ? 10.437 13.194 -11.019 1.00 95.44 112 TYR A C 1
ATOM 880 O O . TYR A 1 112 ? 10.571 14.167 -10.281 1.00 95.44 112 TYR A O 1
ATOM 888 N N . VAL A 1 113 ? 10.104 11.994 -10.550 1.00 95.56 113 VAL A N 1
ATOM 889 C CA . VAL A 1 113 ? 9.631 11.777 -9.182 1.00 95.56 113 VAL A CA 1
ATOM 890 C C . VAL A 1 113 ? 10.695 11.081 -8.338 1.00 95.56 113 VAL A C 1
ATOM 892 O O . VAL A 1 113 ? 11.120 9.973 -8.663 1.00 95.56 113 VAL A O 1
ATOM 895 N N . ASP A 1 114 ? 11.099 11.715 -7.236 1.00 95.38 114 ASP A N 1
ATOM 896 C CA . ASP A 1 114 ? 11.895 11.075 -6.183 1.00 95.38 114 ASP A CA 1
ATOM 897 C C . ASP A 1 114 ? 10.996 10.136 -5.371 1.00 95.38 114 ASP A C 1
ATOM 899 O O . ASP A 1 114 ? 10.103 10.579 -4.646 1.00 95.38 114 ASP A O 1
ATOM 903 N N . LEU A 1 115 ? 11.212 8.830 -5.530 1.00 94.38 115 LEU A N 1
ATOM 904 C CA . LEU A 1 115 ? 10.382 7.806 -4.894 1.00 94.38 115 LEU A CA 1
ATOM 905 C C . LEU A 1 115 ? 10.876 7.404 -3.506 1.00 94.38 115 LEU A C 1
ATOM 907 O O . LEU A 1 115 ? 10.085 6.942 -2.686 1.00 94.38 115 LEU A O 1
ATOM 911 N N . PHE A 1 116 ? 12.180 7.512 -3.251 1.00 95.31 116 PHE A N 1
ATOM 912 C CA . PHE A 1 116 ? 12.813 6.759 -2.169 1.00 95.31 116 PHE A CA 1
ATOM 913 C C . PHE A 1 116 ? 13.382 7.639 -1.066 1.00 95.31 116 PHE A C 1
ATOM 915 O O . PHE A 1 116 ? 13.451 7.161 0.063 1.00 95.31 116 PHE A O 1
ATOM 922 N N . SER A 1 117 ? 13.754 8.900 -1.319 1.00 94.00 117 SER A N 1
ATOM 923 C CA . SER A 1 117 ? 14.486 9.707 -0.326 1.00 94.00 117 SER A CA 1
ATOM 924 C C . SER A 1 117 ? 13.784 9.805 1.028 1.00 94.00 117 SER A C 1
ATOM 926 O O . SER A 1 117 ? 14.443 9.721 2.061 1.00 94.00 117 SER A O 1
ATOM 928 N N . TYR A 1 118 ? 12.451 9.910 1.047 1.00 93.69 118 TYR A N 1
ATOM 929 C CA . TYR A 1 118 ? 11.673 9.926 2.292 1.00 93.69 118 TYR A CA 1
ATOM 930 C C . TYR A 1 118 ? 11.796 8.618 3.100 1.00 93.69 118 TYR A C 1
ATOM 932 O O . TYR A 1 118 ? 11.744 8.638 4.331 1.00 93.69 118 TYR A O 1
ATOM 940 N N . HIS A 1 119 ? 11.958 7.485 2.415 1.00 95.06 119 HIS A N 1
ATOM 941 C CA . HIS A 1 119 ? 12.044 6.149 3.005 1.00 95.06 119 HIS A CA 1
ATOM 942 C C . HIS A 1 119 ? 13.473 5.685 3.296 1.00 95.06 119 HIS A C 1
ATOM 944 O O . HIS A 1 119 ? 13.654 4.695 3.998 1.00 95.06 119 HIS A O 1
ATOM 950 N N . MET A 1 120 ? 14.489 6.380 2.783 1.00 93.56 120 MET A N 1
ATOM 951 C CA . MET A 1 120 ? 15.893 6.111 3.097 1.00 93.56 120 MET A CA 1
ATOM 952 C C . MET A 1 120 ? 16.267 6.737 4.449 1.00 93.56 120 MET A C 1
ATOM 954 O O . MET A 1 120 ? 17.040 7.697 4.509 1.00 93.56 120 MET A O 1
ATOM 958 N N . ARG A 1 121 ? 15.655 6.222 5.517 1.00 91.31 121 ARG A N 1
ATOM 959 C CA . ARG A 1 121 ? 15.830 6.650 6.909 1.00 91.31 121 ARG A CA 1
ATOM 960 C C . ARG A 1 121 ? 15.910 5.434 7.823 1.00 91.31 121 ARG A C 1
ATOM 962 O O . ARG A 1 121 ? 15.530 4.353 7.404 1.00 91.31 121 ARG A O 1
ATOM 969 N N . ASP A 1 122 ? 16.376 5.633 9.046 1.00 92.69 122 ASP A N 1
ATOM 970 C CA . ASP A 1 122 ? 16.447 4.610 10.092 1.00 92.69 122 ASP A CA 1
ATOM 971 C C . ASP A 1 122 ? 15.353 4.867 11.148 1.00 92.69 122 ASP A C 1
ATOM 973 O O . ASP A 1 122 ? 15.507 5.655 12.087 1.00 92.69 122 ASP A O 1
ATOM 977 N N . SER A 1 123 ? 14.194 4.252 10.939 1.00 90.25 123 SER A N 1
ATOM 978 C CA . SER A 1 123 ? 13.002 4.338 11.785 1.00 90.25 123 SER A CA 1
ATOM 979 C C . SER A 1 123 ? 13.065 3.393 12.990 1.00 90.25 123 SER A C 1
ATOM 981 O O . SER A 1 123 ? 12.402 3.665 13.995 1.00 90.25 123 SER A O 1
ATOM 983 N N . ASN A 1 124 ? 13.847 2.308 12.930 1.00 90.62 124 ASN A N 1
ATOM 984 C CA . ASN A 1 124 ? 13.992 1.343 14.031 1.00 90.62 124 ASN A CA 1
ATOM 985 C C . ASN A 1 124 ? 15.223 1.599 14.934 1.00 90.62 124 ASN A C 1
ATOM 987 O O . ASN A 1 124 ? 15.327 0.991 16.001 1.00 90.62 124 ASN A O 1
ATOM 991 N N . ARG A 1 125 ? 16.073 2.569 14.572 1.00 93.19 125 ARG A N 1
ATOM 992 C CA . ARG A 1 125 ? 17.265 3.045 15.295 1.00 93.19 125 ARG A CA 1
ATOM 993 C C . ARG A 1 125 ? 18.392 2.019 15.393 1.00 93.19 125 ARG A C 1
ATOM 995 O O . ARG A 1 125 ? 19.091 1.976 16.410 1.00 93.19 125 ARG A O 1
ATOM 1002 N N . ASP A 1 126 ? 18.576 1.201 14.365 1.00 93.88 126 ASP A N 1
ATOM 1003 C CA . ASP A 1 126 ? 19.668 0.224 14.278 1.00 93.88 126 ASP A CA 1
ATOM 1004 C C . ASP A 1 126 ? 20.862 0.692 13.416 1.00 93.88 126 ASP A C 1
ATOM 1006 O O . ASP A 1 126 ? 21.810 -0.067 13.199 1.00 93.88 126 ASP A O 1
ATOM 1010 N N . ALA A 1 127 ? 20.846 1.961 12.995 1.00 94.62 127 ALA A N 1
ATOM 1011 C CA . ALA A 1 127 ? 21.799 2.630 12.111 1.00 94.62 127 ALA A CA 1
ATOM 1012 C C . ALA A 1 127 ? 21.770 2.166 10.641 1.00 94.62 127 ALA A C 1
ATOM 1014 O O . ALA A 1 127 ? 22.733 2.396 9.900 1.00 94.62 127 ALA A O 1
ATOM 1015 N N . ILE A 1 128 ? 20.683 1.531 10.196 1.00 93.75 128 ILE A N 1
ATOM 1016 C CA . ILE A 1 128 ? 20.522 0.999 8.843 1.00 93.75 128 ILE A CA 1
ATOM 1017 C C . ILE A 1 128 ? 19.243 1.582 8.221 1.00 93.75 128 ILE A C 1
ATOM 1019 O O . ILE A 1 128 ? 18.146 1.307 8.678 1.00 93.75 128 ILE A O 1
ATOM 1023 N N . ASP A 1 129 ? 19.369 2.339 7.118 1.00 94.50 129 ASP A N 1
ATOM 1024 C CA . ASP A 1 129 ? 18.185 2.854 6.405 1.00 94.50 129 ASP A CA 1
ATOM 1025 C C . ASP A 1 129 ? 17.203 1.710 6.035 1.00 94.50 129 ASP A C 1
ATOM 1027 O O . ASP A 1 129 ? 17.634 0.654 5.557 1.00 94.50 129 ASP A O 1
ATOM 1031 N N . GLU A 1 130 ? 15.887 1.910 6.150 1.00 93.50 130 GLU A N 1
ATOM 1032 C CA . GLU A 1 130 ? 14.879 0.905 5.763 1.00 93.50 130 GLU A CA 1
ATOM 1033 C C . GLU A 1 130 ? 15.029 0.462 4.307 1.00 93.50 130 GLU A C 1
ATOM 1035 O O . GLU A 1 130 ? 14.808 -0.708 3.969 1.00 93.50 130 GLU A O 1
ATOM 1040 N N . VAL A 1 131 ? 15.394 1.417 3.449 1.00 96.31 131 VAL A N 1
ATOM 1041 C CA . VAL A 1 131 ? 15.606 1.230 2.019 1.00 96.31 131 VAL A CA 1
ATOM 1042 C C . VAL A 1 131 ? 16.948 1.822 1.615 1.00 96.31 131 VAL A C 1
ATOM 1044 O O . VAL A 1 131 ? 17.266 2.973 1.905 1.00 96.31 131 VAL A O 1
ATOM 1047 N N . ARG A 1 132 ? 17.732 1.041 0.874 1.00 96.56 132 ARG A N 1
ATOM 1048 C CA . ARG A 1 132 ? 18.944 1.489 0.184 1.00 96.56 132 ARG A CA 1
ATOM 1049 C C . ARG A 1 132 ? 18.822 1.165 -1.293 1.00 96.56 132 ARG A C 1
ATOM 1051 O O . ARG A 1 132 ? 18.585 0.013 -1.653 1.00 96.56 132 ARG A O 1
ATOM 1058 N N . ILE A 1 133 ? 19.032 2.171 -2.132 1.00 97.00 133 ILE A N 1
ATOM 1059 C CA . ILE A 1 133 ? 18.903 2.048 -3.580 1.00 97.00 133 ILE A CA 1
ATOM 1060 C C . ILE A 1 133 ? 20.280 2.108 -4.233 1.00 97.00 133 ILE A C 1
ATOM 1062 O O . ILE A 1 133 ? 21.091 2.991 -3.948 1.00 97.00 133 ILE A O 1
ATOM 1066 N N . SER A 1 134 ? 20.527 1.170 -5.137 1.00 97.19 134 SER A N 1
ATOM 1067 C CA . SER A 1 134 ? 21.640 1.201 -6.082 1.00 97.19 134 SER A CA 1
ATO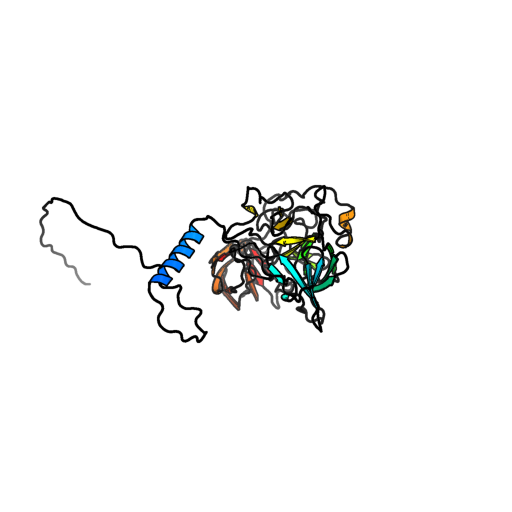M 1068 C C . SER A 1 134 ? 21.153 0.768 -7.467 1.00 97.19 134 SER A C 1
ATOM 1070 O O . SER A 1 134 ? 19.983 0.439 -7.637 1.00 97.19 134 SER A O 1
ATOM 1072 N N . HIS A 1 135 ? 22.030 0.737 -8.466 1.00 97.88 135 HIS A N 1
ATOM 1073 C CA . HIS A 1 135 ? 21.715 0.149 -9.767 1.00 97.88 135 HIS A CA 1
ATOM 1074 C C . HIS A 1 135 ? 22.939 -0.548 -10.360 1.00 97.88 135 HIS A C 1
ATOM 1076 O O . HIS A 1 135 ? 24.076 -0.250 -9.988 1.00 97.88 135 HIS A O 1
ATOM 1082 N N . ASP A 1 136 ? 22.686 -1.471 -11.279 1.00 97.44 136 ASP A N 1
ATOM 1083 C CA . ASP A 1 136 ? 23.668 -1.976 -12.235 1.00 97.44 136 ASP A CA 1
ATOM 1084 C C . ASP A 1 136 ? 23.212 -1.640 -13.671 1.00 97.44 136 ASP A C 1
ATOM 1086 O O . ASP A 1 136 ? 22.346 -0.791 -13.874 1.00 97.44 136 ASP A O 1
ATOM 1090 N N . GLN A 1 137 ? 23.807 -2.274 -14.683 1.00 96.88 137 GLN A N 1
ATOM 1091 C CA . GLN A 1 137 ? 23.477 -2.023 -16.093 1.00 96.88 137 GLN A CA 1
ATOM 1092 C C . GLN A 1 137 ? 22.070 -2.495 -16.507 1.00 96.88 137 GLN A C 1
ATOM 1094 O O . GLN A 1 137 ? 21.610 -2.169 -17.601 1.00 96.88 137 GLN A O 1
ATOM 1099 N N . HIS A 1 138 ? 21.398 -3.298 -15.683 1.00 97.25 138 HIS A N 1
ATOM 1100 C CA . HIS A 1 138 ? 20.144 -3.971 -16.019 1.00 97.25 138 HIS A CA 1
ATOM 1101 C C . HIS A 1 138 ? 19.033 -3.721 -15.006 1.00 97.25 138 HIS A C 1
ATOM 1103 O O . HIS A 1 138 ? 17.856 -3.789 -15.369 1.00 97.25 138 HIS A O 1
ATOM 1109 N N . SER A 1 139 ? 19.380 -3.460 -13.749 1.00 98.38 139 SER A N 1
ATOM 1110 C CA . SER A 1 139 ? 18.431 -3.427 -12.648 1.00 98.38 139 SER A CA 1
ATOM 1111 C C . SER A 1 139 ? 18.636 -2.231 -11.731 1.00 98.38 139 SER A C 1
ATOM 1113 O O . SER A 1 139 ? 19.759 -1.896 -11.353 1.00 98.38 139 SER A O 1
ATOM 1115 N N . LEU A 1 140 ? 17.519 -1.660 -11.282 1.00 98.31 140 LEU A N 1
ATOM 1116 C CA . LEU A 1 140 ? 17.482 -0.960 -10.009 1.00 98.31 140 LEU A CA 1
ATOM 1117 C C . LEU A 1 140 ? 17.526 -2.015 -8.898 1.00 98.31 140 LEU A C 1
ATOM 1119 O O . LEU A 1 140 ? 16.797 -3.007 -8.939 1.00 98.31 140 LEU A O 1
ATOM 1123 N N . ILE A 1 141 ? 18.390 -1.815 -7.913 1.00 98.50 141 ILE A N 1
ATOM 1124 C CA . ILE A 1 141 ? 18.610 -2.743 -6.809 1.00 98.50 141 ILE A CA 1
ATOM 1125 C C . ILE A 1 141 ? 18.075 -2.093 -5.538 1.00 98.50 141 ILE A C 1
ATOM 1127 O O . ILE A 1 141 ? 18.586 -1.062 -5.098 1.00 98.50 141 ILE A O 1
ATOM 1131 N N . ILE A 1 142 ? 17.065 -2.719 -4.941 1.00 98.31 142 ILE A N 1
ATOM 1132 C CA . ILE A 1 142 ? 16.442 -2.284 -3.692 1.00 98.31 142 ILE A CA 1
ATOM 1133 C C . ILE A 1 142 ? 16.905 -3.225 -2.588 1.00 98.31 142 ILE A C 1
ATOM 1135 O O . ILE A 1 142 ? 16.505 -4.388 -2.547 1.00 98.31 142 ILE A O 1
ATOM 1139 N N . ARG A 1 143 ? 17.739 -2.725 -1.677 1.00 98.25 143 ARG A N 1
ATOM 1140 C CA . ARG A 1 143 ? 18.021 -3.407 -0.411 1.00 98.25 143 ARG A CA 1
ATOM 1141 C C . ARG A 1 143 ? 17.060 -2.904 0.646 1.00 98.25 143 ARG A C 1
ATOM 1143 O O . ARG A 1 143 ? 16.926 -1.691 0.799 1.00 98.25 143 ARG A O 1
ATOM 1150 N N . SER A 1 144 ? 16.417 -3.810 1.372 1.00 97.56 144 SER A N 1
ATOM 1151 C CA . SER A 1 144 ? 15.463 -3.423 2.403 1.00 97.56 144 SER A CA 1
ATOM 1152 C C . SER A 1 144 ? 15.477 -4.329 3.620 1.00 97.56 144 SER A C 1
ATOM 1154 O O . SER A 1 144 ? 15.659 -5.541 3.513 1.00 97.56 144 SER A O 1
ATOM 1156 N N . GLN A 1 145 ? 15.209 -3.720 4.772 1.00 96.00 145 GLN A N 1
ATOM 1157 C CA . GLN A 1 145 ? 14.942 -4.440 6.007 1.00 96.00 145 GLN A CA 1
ATOM 1158 C C . GLN A 1 145 ? 13.551 -5.086 6.062 1.00 96.00 145 GLN A C 1
ATOM 1160 O O . GLN A 1 145 ? 13.296 -5.908 6.942 1.00 96.00 145 GLN A O 1
ATOM 1165 N N . GLY A 1 146 ? 12.635 -4.706 5.160 1.00 95.88 146 GLY A N 1
ATOM 1166 C CA . GLY A 1 146 ? 11.223 -5.097 5.227 1.00 95.88 146 GLY A CA 1
ATOM 1167 C C . GLY A 1 146 ? 10.508 -4.588 6.484 1.00 95.88 146 GLY A C 1
ATOM 1168 O O . GLY A 1 146 ? 9.434 -5.084 6.818 1.00 95.88 146 GLY A O 1
ATOM 1169 N N . TYR A 1 147 ? 11.118 -3.637 7.198 1.00 95.38 147 TYR A N 1
ATOM 1170 C CA . TYR A 1 147 ? 10.592 -3.061 8.426 1.00 95.38 147 TYR A CA 1
ATOM 1171 C C . TYR A 1 147 ? 9.714 -1.845 8.086 1.00 95.38 147 TYR A C 1
ATOM 1173 O O . TYR A 1 147 ? 10.149 -0.988 7.313 1.00 95.38 147 TYR A O 1
ATOM 1181 N N . PRO A 1 148 ? 8.481 -1.750 8.611 1.00 95.06 148 PRO A N 1
ATOM 1182 C CA . PRO A 1 148 ? 7.597 -0.633 8.308 1.00 95.06 148 PRO A CA 1
ATOM 1183 C C . PRO A 1 148 ? 8.127 0.666 8.924 1.00 95.06 148 PRO A C 1
ATOM 1185 O O . PRO A 1 148 ? 8.441 0.734 10.108 1.00 95.06 148 PRO A O 1
ATOM 1188 N N . ASN A 1 149 ? 8.171 1.730 8.121 1.00 93.94 149 ASN A N 1
ATOM 1189 C CA . ASN A 1 149 ? 8.555 3.079 8.555 1.00 93.94 149 ASN A CA 1
ATOM 1190 C C . ASN A 1 149 ? 7.353 3.970 8.907 1.00 93.94 149 ASN A C 1
ATOM 1192 O O . ASN A 1 149 ? 7.409 5.196 8.767 1.00 93.94 149 ASN A O 1
ATOM 1196 N N . HIS A 1 150 ? 6.262 3.341 9.330 1.00 92.75 150 HIS A N 1
ATOM 1197 C CA . HIS A 1 150 ? 5.042 3.960 9.832 1.00 92.75 150 HIS A CA 1
ATOM 1198 C C . HIS A 1 150 ? 4.585 3.200 11.090 1.00 92.75 150 HIS A C 1
ATOM 1200 O O . HIS A 1 150 ? 5.009 2.058 11.285 1.00 92.75 150 HIS A O 1
ATOM 1206 N N . PRO A 1 151 ? 3.720 3.788 11.935 1.00 91.06 151 PRO A N 1
ATOM 1207 C CA . PRO A 1 151 ? 3.143 3.079 13.076 1.00 91.06 151 PRO A CA 1
ATOM 1208 C C . PRO A 1 151 ? 2.432 1.788 12.655 1.00 91.06 151 PRO A C 1
ATOM 1210 O O . PRO A 1 151 ? 1.788 1.746 11.604 1.00 91.06 151 PRO A O 1
ATOM 1213 N N . THR A 1 152 ? 2.543 0.750 13.477 1.00 93.50 152 THR A N 1
ATOM 1214 C CA . THR A 1 152 ? 1.842 -0.530 13.316 1.00 93.50 152 THR A CA 1
ATOM 1215 C C . THR A 1 152 ? 1.091 -0.869 14.590 1.00 93.50 152 THR A C 1
ATOM 1217 O O . THR A 1 152 ? 1.372 -0.302 15.642 1.00 93.50 152 THR A O 1
ATOM 1220 N N . ALA A 1 153 ? 0.202 -1.854 14.503 1.00 92.69 153 ALA A N 1
ATOM 1221 C CA . ALA A 1 153 ? -0.332 -2.510 15.690 1.00 92.69 153 ALA A CA 1
ATOM 1222 C C . ALA A 1 153 ? 0.776 -3.112 16.571 1.00 92.69 153 ALA A C 1
ATOM 1224 O O . ALA A 1 153 ? 1.843 -3.490 16.066 1.00 92.69 153 ALA A O 1
ATOM 1225 N N . ASP A 1 154 ? 0.498 -3.277 17.866 1.00 91.94 154 ASP A N 1
ATOM 1226 C CA . ASP A 1 154 ? 1.398 -3.994 18.769 1.00 91.94 154 ASP A CA 1
ATOM 1227 C C . ASP A 1 154 ? 1.361 -5.496 18.443 1.00 91.94 154 ASP A C 1
ATOM 1229 O O . ASP A 1 154 ? 0.376 -6.185 18.708 1.00 91.94 154 ASP A O 1
ATOM 1233 N N . PHE A 1 155 ? 2.435 -6.039 17.865 1.00 94.00 155 PHE A N 1
ATOM 1234 C CA . PHE A 1 155 ? 2.572 -7.466 17.547 1.00 94.00 155 PHE A CA 1
ATOM 1235 C C . PHE A 1 155 ? 3.579 -8.151 18.497 1.00 94.00 155 PHE A C 1
ATOM 1237 O O . PHE A 1 155 ? 4.682 -7.635 18.682 1.00 94.00 155 PHE A O 1
ATOM 1244 N N . PRO A 1 156 ? 3.288 -9.342 19.063 1.00 94.81 156 PRO A N 1
ATOM 1245 C CA . PRO A 1 156 ? 2.106 -10.171 18.844 1.00 94.81 156 PRO A CA 1
ATOM 1246 C C . PRO A 1 156 ? 0.901 -9.720 19.677 1.00 94.81 156 PRO A C 1
ATOM 1248 O O . PRO A 1 156 ? 1.046 -9.256 20.805 1.00 94.81 156 PRO A O 1
ATOM 1251 N N . ASN A 1 157 ? -0.301 -9.976 19.170 1.00 92.81 157 ASN A N 1
ATOM 1252 C CA . ASN A 1 157 ? -1.562 -9.646 19.824 1.00 92.81 157 ASN A CA 1
ATOM 1253 C C . ASN A 1 157 ? -2.617 -10.756 19.675 1.00 92.81 157 ASN A C 1
ATOM 1255 O O . ASN A 1 157 ? -2.348 -11.860 19.196 1.00 92.81 157 ASN A O 1
ATOM 1259 N N . SER A 1 158 ? -3.830 -10.484 20.157 1.00 90.12 158 SER A N 1
ATOM 1260 C CA . SER A 1 158 ? -4.973 -11.407 20.071 1.00 90.12 158 SER A CA 1
ATOM 1261 C C . SER A 1 158 ? -5.479 -11.685 18.643 1.00 90.12 158 SER A C 1
ATOM 1263 O O . SER A 1 158 ? -6.135 -12.710 18.440 1.00 90.12 158 SER A O 1
ATOM 1265 N N . GLY A 1 159 ? -5.178 -10.815 17.672 1.00 89.75 159 GLY A N 1
ATOM 1266 C CA . GLY A 1 159 ? -5.511 -10.973 16.252 1.00 89.75 159 GLY A CA 1
ATOM 1267 C C . GLY A 1 159 ? -4.404 -11.642 15.429 1.00 89.75 159 GLY A C 1
ATOM 1268 O O . GLY A 1 159 ? -4.704 -12.335 14.461 1.00 89.75 159 GLY A O 1
ATOM 1269 N N . ASN A 1 160 ? -3.140 -11.494 15.834 1.00 92.75 160 ASN A N 1
ATOM 1270 C CA . ASN A 1 160 ? -1.986 -12.097 15.171 1.00 92.75 160 ASN A CA 1
ATOM 1271 C C . ASN A 1 160 ? -0.883 -12.462 16.192 1.00 92.75 160 ASN A C 1
ATOM 1273 O O . ASN A 1 160 ? -0.344 -11.574 16.856 1.00 92.75 160 ASN A O 1
ATOM 1277 N N . PRO A 1 161 ? -0.505 -13.749 16.318 1.00 94.19 161 PRO A N 1
ATOM 1278 C CA . PRO A 1 161 ? 0.475 -14.208 17.302 1.00 94.19 161 PRO A CA 1
ATOM 1279 C C . PRO A 1 161 ? 1.943 -14.007 16.888 1.00 94.19 161 PRO A C 1
ATOM 1281 O O . PRO A 1 161 ? 2.827 -14.390 17.657 1.00 94.19 161 PRO A O 1
ATOM 1284 N N . ASN A 1 162 ? 2.214 -13.471 15.698 1.00 96.12 162 ASN A N 1
ATOM 1285 C CA . ASN A 1 162 ? 3.561 -13.293 15.159 1.00 96.12 162 ASN A CA 1
ATOM 1286 C C . ASN A 1 162 ? 4.150 -11.931 15.550 1.00 96.12 162 ASN A C 1
ATOM 1288 O O . ASN A 1 162 ? 3.438 -11.037 15.992 1.00 96.12 162 ASN A O 1
ATOM 1292 N N . THR A 1 163 ? 5.460 -11.764 15.369 1.00 96.31 163 THR A N 1
ATOM 1293 C CA . THR A 1 163 ? 6.195 -10.524 15.674 1.00 96.31 163 THR A CA 1
ATOM 1294 C C . THR A 1 163 ? 6.892 -10.022 14.419 1.00 96.31 163 THR A C 1
ATOM 1296 O O . THR A 1 163 ? 7.434 -10.831 13.668 1.00 96.31 163 THR A O 1
ATOM 1299 N N . ILE A 1 164 ? 6.927 -8.706 14.215 1.00 97.06 164 ILE A N 1
ATOM 1300 C CA . ILE A 1 164 ? 7.692 -8.081 13.129 1.00 97.06 164 ILE A CA 1
ATOM 1301 C C . ILE A 1 164 ? 9.191 -8.290 13.378 1.00 97.06 164 ILE A C 1
ATOM 1303 O O . ILE A 1 164 ? 9.680 -8.106 14.493 1.00 97.06 164 ILE A O 1
ATOM 1307 N N . ARG A 1 165 ? 9.928 -8.692 12.343 1.00 96.62 165 ARG A N 1
ATOM 1308 C CA . ARG A 1 165 ? 11.381 -8.884 12.389 1.00 96.62 165 ARG A CA 1
ATOM 1309 C C . ARG A 1 165 ? 12.047 -8.155 11.232 1.00 96.62 165 ARG A C 1
ATOM 1311 O O . ARG A 1 165 ? 11.463 -8.021 10.164 1.00 96.62 165 ARG A O 1
ATOM 1318 N N . ILE A 1 166 ? 13.283 -7.728 11.463 1.00 96.31 166 ILE A N 1
ATOM 1319 C CA . ILE A 1 166 ? 14.165 -7.193 10.425 1.00 96.31 166 ILE A CA 1
ATOM 1320 C C . ILE A 1 166 ? 14.644 -8.348 9.540 1.00 96.31 166 ILE A C 1
ATOM 1322 O O . ILE A 1 166 ? 14.996 -9.420 10.040 1.00 96.31 166 ILE A O 1
ATOM 1326 N N . HIS A 1 167 ? 14.676 -8.110 8.232 1.00 96.50 167 HIS A N 1
ATOM 1327 C CA . HIS A 1 167 ? 15.219 -9.017 7.219 1.00 96.50 167 HIS A CA 1
ATOM 1328 C C . HIS A 1 167 ? 16.342 -8.331 6.430 1.00 96.50 167 HIS A C 1
ATOM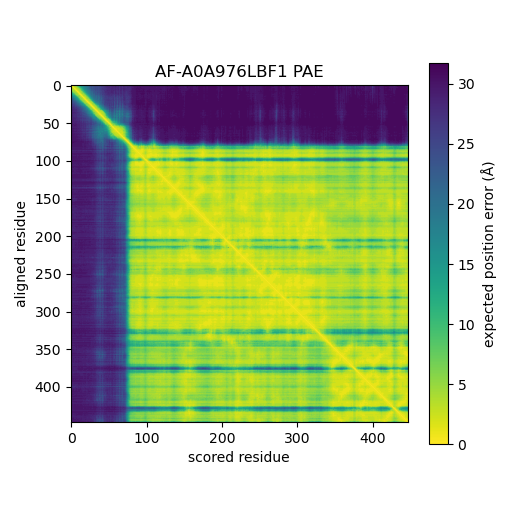 1330 O O . HIS A 1 167 ? 16.667 -7.174 6.671 1.00 96.50 167 HIS A O 1
ATOM 1336 N N . ASP A 1 168 ? 16.957 -9.050 5.494 1.00 96.19 168 ASP A N 1
ATOM 1337 C CA . ASP A 1 168 ? 17.938 -8.499 4.551 1.00 96.19 168 ASP A CA 1
ATOM 1338 C C . ASP A 1 168 ? 17.507 -8.856 3.127 1.00 96.19 168 ASP A C 1
ATOM 1340 O O . ASP A 1 168 ? 17.977 -9.818 2.512 1.00 96.19 168 ASP A O 1
ATOM 1344 N N . PHE A 1 169 ? 16.498 -8.139 2.634 1.00 97.88 169 PHE A N 1
ATOM 1345 C CA . PHE A 1 169 ? 15.996 -8.330 1.285 1.00 97.88 169 PHE A CA 1
ATOM 1346 C C . PHE A 1 169 ? 16.874 -7.601 0.275 1.00 97.88 169 PHE A C 1
ATOM 1348 O O . PHE A 1 169 ? 17.289 -6.464 0.487 1.00 97.88 169 PHE A O 1
ATOM 1355 N N . THR A 1 170 ? 17.097 -8.241 -0.870 1.00 98.31 170 THR A N 1
ATOM 1356 C CA . THR A 1 170 ? 17.632 -7.594 -2.069 1.00 98.31 170 THR A CA 1
ATOM 1357 C C . THR A 1 170 ? 16.706 -7.915 -3.232 1.00 98.31 170 THR A C 1
ATOM 1359 O O . THR A 1 170 ? 16.562 -9.080 -3.602 1.00 98.31 170 THR A O 1
ATOM 1362 N N . PHE A 1 171 ? 16.092 -6.881 -3.797 1.00 98.25 171 PHE A N 1
ATOM 1363 C CA . PHE A 1 171 ? 15.234 -6.973 -4.970 1.00 98.25 171 PHE A CA 1
ATOM 1364 C C . PHE A 1 171 ? 15.897 -6.317 -6.175 1.00 98.25 171 PHE A C 1
ATOM 1366 O O . PHE A 1 171 ? 16.591 -5.309 -6.052 1.00 98.25 171 PHE A O 1
ATOM 1373 N N . TYR A 1 172 ? 15.647 -6.890 -7.342 1.00 98.31 172 TYR A N 1
ATOM 1374 C CA . TYR A 1 172 ? 16.143 -6.465 -8.637 1.00 98.31 172 TYR A CA 1
ATOM 1375 C C . TYR A 1 172 ? 14.945 -6.106 -9.509 1.00 98.31 172 TYR A C 1
ATOM 1377 O O . TYR A 1 172 ? 14.161 -6.977 -9.881 1.00 98.31 172 TYR A O 1
ATOM 1385 N N . LEU A 1 173 ? 14.782 -4.824 -9.813 1.00 98.25 173 LEU A N 1
ATOM 1386 C CA . LEU A 1 173 ? 13.747 -4.345 -10.721 1.00 98.25 173 LEU A CA 1
ATOM 1387 C C . LEU A 1 173 ? 14.389 -4.064 -12.080 1.00 98.25 173 LEU A C 1
ATOM 1389 O O . LEU A 1 173 ? 15.306 -3.241 -12.134 1.00 98.25 173 LEU A O 1
ATOM 1393 N N . PRO A 1 174 ? 13.956 -4.715 -13.172 1.00 97.88 174 PRO A N 1
ATOM 1394 C CA . PRO A 1 174 ? 14.451 -4.403 -14.507 1.00 97.88 174 PRO A CA 1
ATOM 1395 C C . PRO A 1 174 ? 14.329 -2.904 -14.815 1.00 97.88 174 PRO A C 1
ATOM 1397 O O . PRO A 1 174 ? 13.253 -2.326 -14.679 1.00 97.88 174 PRO A O 1
ATOM 1400 N N . LEU A 1 175 ? 15.414 -2.273 -15.272 1.00 98.19 175 LEU A N 1
ATOM 1401 C CA . LEU A 1 175 ? 15.385 -0.868 -15.707 1.00 98.19 175 LEU A CA 1
ATOM 1402 C C . LEU A 1 175 ? 14.531 -0.684 -16.971 1.00 98.19 175 LEU A C 1
ATOM 1404 O O . LEU A 1 175 ? 13.996 0.393 -17.216 1.00 98.19 175 LEU A O 1
ATOM 1408 N N . LEU A 1 176 ? 14.402 -1.751 -17.762 1.00 97.81 176 LEU A N 1
ATOM 1409 C CA . LEU A 1 176 ? 13.610 -1.838 -18.986 1.00 97.81 176 LEU A CA 1
ATOM 1410 C C . LEU A 1 176 ? 12.618 -3.009 -18.857 1.00 97.81 176 LEU A C 1
ATOM 1412 O O . LEU A 1 176 ? 12.885 -4.089 -19.397 1.00 97.81 176 LEU A O 1
ATOM 1416 N N . PRO A 1 177 ? 11.508 -2.845 -18.111 1.00 97.62 177 PRO A N 1
ATOM 1417 C CA . PRO A 1 177 ? 10.500 -3.890 -17.987 1.00 97.62 177 PRO A CA 1
ATOM 1418 C C . PRO A 1 177 ? 9.881 -4.195 -19.355 1.00 97.62 177 PRO A C 1
ATOM 1420 O O . PRO A 1 177 ? 9.712 -3.319 -20.206 1.00 97.62 177 PRO A O 1
ATOM 1423 N N . ARG A 1 178 ? 9.558 -5.468 -19.586 1.00 97.12 178 ARG A N 1
ATOM 1424 C CA . ARG A 1 178 ? 8.990 -5.958 -20.847 1.00 97.12 178 ARG A CA 1
ATOM 1425 C C . ARG A 1 178 ? 7.732 -6.752 -20.566 1.00 97.12 178 ARG A C 1
ATOM 1427 O O . ARG A 1 178 ? 7.765 -7.626 -19.702 1.00 97.12 178 ARG A O 1
ATOM 1434 N N . LYS A 1 179 ? 6.679 -6.522 -21.355 1.00 97.38 179 LYS A N 1
ATOM 1435 C CA . LYS A 1 179 ? 5.507 -7.404 -21.371 1.00 97.38 179 LYS A CA 1
ATOM 1436 C C . LYS A 1 179 ? 5.924 -8.838 -21.703 1.00 97.38 179 LYS A C 1
ATOM 1438 O O . LYS A 1 179 ? 6.748 -9.069 -22.593 1.00 97.38 179 LYS A O 1
ATOM 1443 N N . ALA A 1 180 ? 5.361 -9.781 -20.963 1.00 96.62 180 ALA A N 1
ATOM 1444 C CA . ALA A 1 180 ? 5.482 -11.199 -21.238 1.00 96.62 180 ALA A CA 1
ATOM 1445 C C . ALA A 1 180 ? 4.478 -11.616 -22.323 1.00 96.62 180 ALA A C 1
ATOM 1447 O O . ALA A 1 180 ? 3.427 -11.003 -22.490 1.00 96.62 180 ALA A O 1
ATOM 1448 N N . GLU A 1 181 ? 4.794 -12.689 -23.049 1.00 95.88 181 GLU A N 1
ATOM 1449 C CA . GLU A 1 181 ? 3.875 -13.298 -24.024 1.00 95.88 181 GLU A CA 1
ATOM 1450 C C . GLU A 1 181 ? 2.638 -13.904 -23.340 1.00 95.88 181 GLU A C 1
ATOM 1452 O O . GLU A 1 181 ? 1.531 -13.901 -23.879 1.00 95.88 181 GLU A O 1
ATOM 1457 N N . HIS A 1 182 ? 2.824 -14.391 -22.114 1.00 96.12 182 HIS A N 1
ATOM 1458 C CA . HIS A 1 182 ? 1.777 -14.941 -21.271 1.00 96.12 182 HIS A CA 1
ATOM 1459 C C . HIS A 1 182 ? 1.893 -14.367 -19.864 1.00 96.12 182 HIS A C 1
ATOM 1461 O O . HIS A 1 182 ? 2.998 -14.212 -19.342 1.00 96.12 182 HIS A O 1
ATOM 1467 N N . ILE A 1 183 ? 0.746 -14.127 -19.225 1.00 97.69 183 ILE A N 1
ATOM 1468 C CA . ILE A 1 183 ? 0.694 -13.737 -17.813 1.00 97.69 183 ILE A CA 1
ATOM 1469 C C . ILE A 1 183 ? 1.396 -14.814 -16.985 1.00 97.69 183 ILE A C 1
ATOM 1471 O O . ILE A 1 183 ? 0.999 -15.983 -17.026 1.00 97.69 183 ILE A O 1
ATOM 1475 N N . THR A 1 184 ? 2.409 -14.423 -16.216 1.00 96.44 184 THR A N 1
ATOM 1476 C CA . THR A 1 184 ? 3.058 -15.329 -15.263 1.00 96.44 184 THR A CA 1
ATOM 1477 C C . THR A 1 184 ? 2.269 -15.317 -13.960 1.00 96.44 184 THR A C 1
ATOM 1479 O O . THR A 1 184 ? 1.991 -14.255 -13.397 1.00 96.44 184 THR A O 1
ATOM 1482 N N . ARG A 1 185 ? 1.884 -16.498 -13.468 1.00 96.56 185 ARG A N 1
ATOM 1483 C CA . ARG A 1 185 ? 1.115 -16.617 -12.226 1.00 96.56 185 ARG A CA 1
ATOM 1484 C C . ARG A 1 185 ? 1.956 -16.164 -11.031 1.00 96.56 185 ARG A C 1
ATOM 1486 O O . ARG A 1 185 ? 3.133 -16.506 -10.930 1.00 96.56 185 ARG A O 1
ATOM 1493 N N . LEU A 1 186 ? 1.332 -15.450 -10.098 1.00 95.81 186 LEU A N 1
ATOM 1494 C CA . LEU A 1 186 ? 1.995 -14.994 -8.877 1.00 95.81 186 LEU A CA 1
ATOM 1495 C C . LEU A 1 186 ? 2.392 -16.171 -7.973 1.00 95.81 186 LEU A C 1
ATOM 1497 O O . LEU A 1 186 ? 1.546 -17.036 -7.720 1.00 95.81 186 LEU A O 1
ATOM 1501 N N . PRO A 1 187 ? 3.625 -16.204 -7.437 1.00 93.94 187 PRO A N 1
ATOM 1502 C CA . PRO A 1 187 ? 3.978 -17.126 -6.365 1.00 93.94 187 PRO A CA 1
ATOM 1503 C C . PRO A 1 187 ? 3.235 -16.763 -5.074 1.00 93.94 187 PRO A C 1
ATOM 1505 O O . PRO A 1 187 ? 2.775 -15.635 -4.908 1.00 93.94 187 PRO A O 1
ATOM 1508 N N . MET A 1 188 ? 3.153 -17.705 -4.133 1.00 92.25 188 MET A N 1
ATOM 1509 C CA . MET A 1 188 ? 2.793 -17.366 -2.751 1.00 92.25 188 MET A CA 1
ATOM 1510 C C . MET A 1 188 ? 3.899 -16.516 -2.103 1.00 92.25 188 MET A C 1
ATOM 1512 O O . MET A 1 188 ? 5.074 -16.629 -2.472 1.00 92.25 188 MET A O 1
ATOM 1516 N N . GLY A 1 189 ? 3.533 -15.711 -1.103 1.00 94.06 189 GLY A N 1
ATOM 1517 C CA . GLY A 1 189 ? 4.459 -14.810 -0.414 1.00 94.06 189 GLY A CA 1
ATOM 1518 C C . GLY A 1 189 ? 4.731 -13.523 -1.207 1.00 94.06 189 GLY A C 1
ATOM 1519 O O . GLY A 1 189 ? 3.811 -13.032 -1.864 1.00 94.06 189 GLY A O 1
ATOM 1520 N N . PRO A 1 190 ? 5.962 -12.969 -1.159 1.00 96.62 190 PRO A N 1
ATOM 1521 C CA . PRO A 1 190 ? 6.295 -11.706 -1.813 1.00 96.62 190 PRO A CA 1
ATOM 1522 C C . PRO A 1 190 ? 6.100 -11.741 -3.334 1.00 96.62 190 PRO A C 1
ATOM 1524 O O . PRO A 1 190 ? 6.643 -12.617 -4.018 1.00 96.62 190 PRO A O 1
ATOM 1527 N N . ILE A 1 191 ? 5.395 -10.738 -3.857 1.00 97.69 191 ILE A N 1
ATOM 1528 C CA . ILE A 1 191 ? 5.137 -10.531 -5.290 1.00 97.69 191 ILE A CA 1
ATOM 1529 C C . ILE A 1 191 ? 5.671 -9.193 -5.824 1.00 97.69 191 ILE A C 1
ATOM 1531 O O . ILE A 1 191 ? 5.749 -8.992 -7.039 1.00 97.69 191 ILE A O 1
ATOM 1535 N N . GLY A 1 192 ? 6.053 -8.292 -4.926 1.00 98.25 192 GLY A N 1
ATOM 1536 C CA . GLY A 1 192 ? 6.568 -6.965 -5.224 1.00 98.25 192 GLY A CA 1
ATOM 1537 C C . GLY A 1 192 ? 7.050 -6.282 -3.950 1.00 98.25 192 GLY A C 1
ATOM 1538 O O . GLY A 1 192 ? 7.035 -6.877 -2.869 1.00 98.25 192 GLY A O 1
ATOM 1539 N N . THR A 1 193 ? 7.456 -5.024 -4.066 1.00 98.31 193 THR A N 1
ATOM 1540 C CA . THR A 1 193 ? 7.894 -4.206 -2.932 1.00 98.31 193 THR A CA 1
ATOM 1541 C C . THR A 1 193 ? 7.302 -2.806 -3.007 1.00 98.31 193 THR A C 1
ATOM 1543 O O . THR A 1 193 ? 7.249 -2.208 -4.083 1.00 98.31 193 THR A O 1
ATOM 1546 N N . ALA A 1 194 ? 6.835 -2.294 -1.873 1.00 98.31 194 ALA A N 1
ATOM 1547 C CA . ALA A 1 194 ? 6.439 -0.907 -1.720 1.00 98.31 194 ALA A CA 1
ATOM 1548 C C . ALA A 1 194 ? 7.676 0.003 -1.719 1.00 98.31 194 ALA A C 1
ATOM 1550 O O . ALA A 1 194 ? 8.796 -0.426 -1.439 1.00 98.31 194 ALA A O 1
ATOM 1551 N N . ILE A 1 195 ? 7.481 1.293 -1.989 1.00 97.50 195 ILE A N 1
ATOM 1552 C CA . ILE A 1 195 ? 8.574 2.282 -1.985 1.00 97.50 195 ILE A CA 1
ATOM 1553 C C . ILE A 1 195 ? 9.244 2.450 -0.609 1.00 97.50 195 ILE A C 1
ATOM 1555 O O . ILE A 1 195 ? 10.390 2.891 -0.538 1.00 97.50 195 ILE A O 1
ATOM 1559 N N . ASN A 1 196 ? 8.583 2.027 0.475 1.00 97.06 196 ASN A N 1
ATOM 1560 C CA . ASN A 1 196 ? 9.170 1.965 1.814 1.00 97.06 196 ASN A CA 1
ATOM 1561 C C . ASN A 1 196 ? 9.938 0.667 2.119 1.00 97.06 196 ASN A C 1
ATOM 1563 O O . ASN A 1 196 ? 10.440 0.518 3.230 1.00 97.06 196 ASN A O 1
ATOM 1567 N N . GLY A 1 197 ? 10.022 -0.266 1.166 1.00 96.88 197 GLY A N 1
ATOM 1568 C CA . GLY A 1 197 ? 10.759 -1.521 1.303 1.00 96.88 197 GLY A CA 1
ATOM 1569 C C . GLY A 1 197 ? 9.982 -2.685 1.924 1.00 96.88 197 GLY A C 1
ATOM 1570 O O . GLY A 1 197 ? 10.462 -3.821 1.895 1.00 96.88 197 GLY A O 1
ATOM 1571 N N . VAL A 1 198 ? 8.772 -2.442 2.438 1.00 98.31 198 VAL A N 1
ATOM 1572 C CA . VAL A 1 198 ? 7.850 -3.507 2.851 1.00 98.31 198 VAL A CA 1
ATOM 1573 C C . VAL A 1 198 ? 7.317 -4.219 1.608 1.00 98.31 198 VAL A C 1
ATOM 1575 O O . VAL A 1 198 ? 6.987 -3.598 0.602 1.00 98.31 198 VAL A O 1
ATOM 1578 N N . VAL A 1 199 ? 7.221 -5.543 1.662 1.00 98.19 199 VAL A N 1
ATOM 1579 C CA . VAL A 1 199 ? 6.818 -6.352 0.506 1.00 98.19 199 VAL A CA 1
ATOM 1580 C C . VAL A 1 199 ? 5.303 -6.393 0.314 1.00 98.19 199 VAL A C 1
ATOM 1582 O O . VAL A 1 199 ? 4.530 -6.472 1.270 1.00 98.19 199 VAL A O 1
ATOM 1585 N N . PHE A 1 200 ? 4.882 -6.406 -0.949 1.00 98.50 200 PHE A N 1
ATOM 1586 C CA . PHE A 1 200 ? 3.529 -6.803 -1.325 1.00 98.50 200 PHE A CA 1
ATOM 1587 C C . PHE A 1 200 ? 3.459 -8.321 -1.359 1.00 98.50 200 PHE A C 1
ATOM 1589 O O . PHE A 1 200 ? 4.334 -8.964 -1.947 1.00 98.50 200 PHE A O 1
ATOM 1596 N N . PHE A 1 201 ? 2.429 -8.894 -0.750 1.00 96.69 201 PHE A N 1
ATOM 1597 C CA . PHE A 1 201 ? 2.166 -10.326 -0.798 1.00 96.69 201 PHE A CA 1
ATOM 1598 C C . PHE A 1 201 ? 1.075 -10.664 -1.806 1.00 96.69 201 PHE A C 1
ATOM 1600 O O . PHE A 1 201 ? 0.261 -9.826 -2.193 1.00 96.69 201 PHE A O 1
ATOM 1607 N N . ASN A 1 202 ? 1.080 -11.928 -2.228 1.00 95.44 202 ASN A N 1
ATOM 1608 C CA . ASN A 1 202 ? -0.031 -12.551 -2.937 1.00 95.44 202 ASN A CA 1
ATOM 1609 C C . ASN A 1 202 ? -1.365 -12.238 -2.221 1.00 95.44 202 ASN A C 1
ATOM 1611 O O . ASN A 1 202 ? -1.393 -12.239 -0.990 1.00 95.44 202 ASN A O 1
ATOM 1615 N N . PRO A 1 203 ? -2.481 -11.993 -2.931 1.00 94.75 203 PRO A N 1
ATOM 1616 C CA . PRO A 1 203 ? -3.776 -11.776 -2.277 1.00 94.75 203 PRO A CA 1
ATOM 1617 C C . PRO A 1 203 ? -4.312 -13.017 -1.544 1.00 94.75 203 PRO A C 1
ATOM 1619 O O . PRO A 1 203 ? -5.327 -12.926 -0.854 1.00 94.75 203 PRO A O 1
ATOM 1622 N N . PHE A 1 204 ? -3.646 -14.166 -1.682 1.00 94.12 204 PHE A N 1
ATOM 1623 C CA . PHE A 1 204 ? -3.882 -15.353 -0.874 1.00 94.12 204 PHE A CA 1
ATOM 1624 C C . PHE A 1 204 ? -2.869 -15.492 0.264 1.00 94.12 204 PHE A C 1
ATOM 1626 O O . PHE A 1 204 ? -1.673 -15.257 0.079 1.00 94.12 204 PHE A O 1
ATOM 1633 N N . GLU A 1 205 ? -3.344 -15.982 1.406 1.00 86.44 205 GLU A N 1
ATOM 1634 C CA . GLU A 1 205 ? -2.517 -16.337 2.566 1.00 86.44 205 GLU A CA 1
ATOM 1635 C C . GLU A 1 205 ? -2.228 -17.854 2.604 1.00 86.44 205 GLU A C 1
ATOM 1637 O O . GLU A 1 205 ? -2.596 -18.612 1.696 1.00 86.44 205 GLU A O 1
ATOM 1642 N N . GLN A 1 206 ? -1.539 -18.332 3.646 1.00 81.50 206 GLN A N 1
ATOM 1643 C CA . GLN A 1 206 ? -1.373 -19.748 3.957 1.00 81.50 206 GLN A CA 1
ATOM 1644 C C . GLN A 1 206 ? -2.670 -20.551 3.741 1.00 81.50 206 GLN A C 1
ATOM 1646 O O . GLN A 1 206 ? -3.741 -20.208 4.230 1.00 81.50 206 GLN A O 1
ATOM 1651 N N . GLY A 1 207 ? -2.557 -21.661 3.005 1.00 82.75 207 GLY A N 1
ATOM 1652 C CA . GLY A 1 207 ? -3.705 -22.478 2.593 1.00 82.75 207 GLY A CA 1
ATOM 1653 C C . GLY A 1 207 ? -4.304 -22.067 1.245 1.00 82.75 207 GLY A C 1
ATOM 1654 O O . GLY A 1 207 ? -5.131 -22.799 0.715 1.00 82.75 207 GLY A O 1
ATOM 1655 N N . GLY A 1 208 ? -3.837 -20.961 0.657 1.00 87.50 208 GLY A N 1
ATOM 1656 C CA . GLY A 1 208 ? -4.264 -20.494 -0.659 1.00 87.50 208 GLY A CA 1
ATOM 1657 C C . GLY A 1 208 ? -5.615 -19.790 -0.644 1.00 87.50 208 GLY A C 1
ATOM 1658 O O . GLY A 1 208 ? -6.225 -19.684 -1.698 1.00 87.50 208 GLY A O 1
ATOM 1659 N N . MET A 1 209 ? -6.086 -19.334 0.516 1.00 90.69 209 MET A N 1
ATOM 1660 C CA . MET A 1 209 ? -7.381 -18.669 0.671 1.00 90.69 209 MET A CA 1
ATOM 1661 C C . MET A 1 209 ? -7.243 -17.151 0.559 1.00 90.69 209 MET A C 1
ATOM 1663 O O . MET A 1 209 ? -6.212 -16.602 0.950 1.00 90.69 209 MET A O 1
ATOM 1667 N N . ASN A 1 210 ? -8.287 -16.480 0.062 1.00 93.31 210 ASN A N 1
ATOM 1668 C CA . ASN A 1 210 ? -8.372 -15.018 0.000 1.00 93.31 210 ASN A CA 1
ATOM 1669 C C . ASN A 1 210 ? -8.084 -14.388 1.373 1.00 93.31 210 ASN A C 1
ATOM 1671 O O . ASN A 1 210 ? -8.753 -14.683 2.362 1.00 93.31 210 ASN A O 1
ATOM 1675 N N . ALA A 1 211 ? -7.059 -13.533 1.421 1.00 90.44 211 ALA A N 1
ATOM 1676 C CA . ALA A 1 211 ? -6.591 -12.928 2.660 1.00 90.44 211 ALA A CA 1
ATOM 1677 C C . ALA A 1 211 ? -7.538 -11.835 3.180 1.00 90.44 211 ALA A C 1
ATOM 1679 O O . ALA A 1 211 ? -7.514 -11.528 4.364 1.00 90.44 211 ALA A O 1
ATOM 1680 N N . LEU A 1 212 ? -8.372 -11.230 2.331 1.00 89.94 212 LEU A N 1
ATOM 1681 C CA . LEU A 1 212 ? -9.184 -10.064 2.709 1.00 89.94 212 LEU A CA 1
ATOM 1682 C C . LEU A 1 212 ? -10.682 -10.337 2.766 1.00 89.94 212 LEU A C 1
ATOM 1684 O O . LEU A 1 212 ? -11.423 -9.522 3.306 1.00 89.94 212 LEU A O 1
ATOM 1688 N N . GLU A 1 213 ? -11.135 -11.444 2.188 1.00 87.38 213 GLU A N 1
ATOM 1689 C CA . GLU A 1 213 ? -12.554 -11.749 2.062 1.00 87.38 213 GLU A CA 1
ATOM 1690 C C . GLU A 1 213 ? -12.841 -13.223 2.343 1.00 87.38 213 GLU A C 1
ATOM 1692 O O . GLU A 1 213 ? -12.000 -14.106 2.172 1.00 87.38 213 GLU A O 1
ATOM 1697 N N . GLY A 1 214 ? -14.073 -13.492 2.768 1.00 84.88 214 GLY A N 1
ATOM 1698 C CA . GLY A 1 214 ? -14.523 -14.837 3.099 1.00 84.88 214 GLY A CA 1
ATOM 1699 C C . GLY A 1 214 ? -14.072 -15.319 4.478 1.00 84.88 214 GLY A C 1
ATOM 1700 O O . GLY A 1 214 ? -13.611 -14.558 5.328 1.00 84.88 214 GLY A O 1
ATOM 1701 N N . TYR A 1 215 ? -14.247 -16.614 4.732 1.00 79.88 215 TYR A N 1
ATOM 1702 C CA . TYR A 1 215 ? -14.076 -17.185 6.071 1.00 79.88 215 TYR A CA 1
ATOM 1703 C C . TYR A 1 215 ? -12.622 -17.189 6.576 1.00 79.88 215 TYR A C 1
ATOM 1705 O O . TYR A 1 215 ? -12.401 -17.366 7.774 1.00 79.88 215 TYR A O 1
ATOM 1713 N N . SER A 1 216 ? -11.649 -17.026 5.673 1.00 80.12 216 SER A N 1
ATOM 1714 C CA . SER A 1 216 ? -10.206 -17.025 5.967 1.00 80.12 216 SER A CA 1
ATOM 1715 C C . SER A 1 216 ? -9.599 -15.624 6.009 1.00 80.12 216 SER A C 1
ATOM 1717 O O . SER A 1 216 ? -8.376 -15.500 6.002 1.00 80.12 216 SER A O 1
ATOM 1719 N N . GLU A 1 217 ? -10.436 -14.583 6.051 1.00 84.56 217 GLU A N 1
ATOM 1720 C CA . GLU A 1 217 ? -9.965 -13.206 6.147 1.00 84.56 217 GLU A CA 1
ATOM 1721 C C . GLU A 1 217 ? -8.974 -13.032 7.313 1.00 84.56 217 GLU A C 1
ATOM 1723 O O . GLU A 1 217 ? -9.252 -13.393 8.464 1.00 84.56 217 GLU A O 1
ATOM 1728 N N . VAL A 1 218 ? -7.813 -12.451 7.003 1.00 86.69 218 VAL A N 1
ATOM 1729 C CA . VAL A 1 218 ? -6.713 -12.243 7.942 1.00 86.69 218 VAL A CA 1
ATOM 1730 C C . VAL A 1 218 ? -6.864 -10.923 8.687 1.00 86.69 218 VAL A C 1
ATOM 1732 O O . VAL A 1 218 ? -7.383 -9.916 8.194 1.00 86.69 218 VAL A O 1
ATOM 1735 N N . TRP A 1 219 ? -6.352 -10.900 9.914 1.00 90.75 219 TRP A N 1
ATOM 1736 C CA . TRP A 1 219 ? -6.285 -9.670 10.685 1.00 90.75 219 TRP A CA 1
ATOM 1737 C C . TRP A 1 219 ? -5.098 -8.818 10.212 1.00 90.75 219 TRP A C 1
ATOM 1739 O O . TRP A 1 219 ? -3.948 -9.094 10.549 1.00 90.75 219 TRP A O 1
ATOM 1749 N N . LEU A 1 220 ? -5.397 -7.788 9.421 1.00 92.56 220 LEU A N 1
ATOM 1750 C CA . LEU A 1 220 ? -4.479 -6.697 9.060 1.00 92.56 220 LEU A CA 1
ATOM 1751 C C . LEU A 1 220 ? -4.621 -5.520 10.013 1.00 92.56 220 LEU A C 1
ATOM 1753 O O . LEU A 1 220 ? -5.757 -5.264 10.414 1.00 92.56 220 LEU A O 1
ATOM 1757 N N . ASP A 1 221 ? -3.528 -4.802 10.280 1.00 92.50 221 ASP A N 1
ATOM 1758 C CA . ASP A 1 221 ? -3.520 -3.523 10.998 1.00 92.50 221 ASP A CA 1
ATOM 1759 C C . ASP A 1 221 ? -4.171 -2.365 10.195 1.00 92.50 221 ASP A C 1
ATOM 1761 O O . ASP A 1 221 ? -4.526 -2.528 9.023 1.00 92.50 221 ASP A O 1
ATOM 1765 N N . SER A 1 222 ? -4.312 -1.177 10.805 1.00 91.94 222 SER A N 1
ATOM 1766 C CA . SER A 1 222 ? -4.878 0.022 10.147 1.00 91.94 222 SER A CA 1
ATOM 1767 C C . SER A 1 222 ? -4.087 0.486 8.923 1.00 91.94 222 SER A C 1
ATOM 1769 O O . SER A 1 222 ? -4.609 1.226 8.090 1.00 91.94 222 SER A O 1
ATOM 1771 N N . CYS A 1 223 ? -2.832 0.057 8.805 1.00 92.00 223 CYS A N 1
ATOM 1772 C CA . CYS A 1 223 ? -1.952 0.335 7.681 1.00 92.00 223 CYS A CA 1
ATOM 1773 C C . CYS A 1 223 ? -1.972 -0.768 6.623 1.00 92.00 223 CYS A C 1
ATOM 1775 O O . CYS A 1 223 ? -1.185 -0.725 5.677 1.00 92.00 223 CYS A O 1
ATOM 1777 N N . CYS A 1 224 ? -2.936 -1.686 6.734 1.00 92.38 224 CYS A N 1
ATOM 1778 C CA . CYS A 1 224 ? -3.221 -2.744 5.779 1.00 92.38 224 CYS A CA 1
ATOM 1779 C C . CYS A 1 224 ? -2.151 -3.843 5.718 1.00 92.38 224 CYS A C 1
ATOM 1781 O O . CYS A 1 224 ? -2.061 -4.544 4.703 1.00 92.38 224 CYS A O 1
ATOM 1783 N N . GLY A 1 225 ? -1.361 -4.009 6.783 1.00 94.75 225 GLY A N 1
ATOM 1784 C CA . GLY A 1 225 ? -0.315 -5.023 6.852 1.00 94.75 225 GLY A CA 1
ATOM 1785 C C . GLY A 1 225 ? -0.327 -5.855 8.129 1.00 94.75 225 GLY A C 1
ATOM 1786 O O . GLY A 1 225 ? -1.049 -5.579 9.087 1.00 94.75 225 GLY A O 1
ATOM 1787 N N . HIS A 1 226 ? 0.458 -6.928 8.124 1.00 95.94 226 HIS A N 1
ATOM 1788 C CA . HIS A 1 226 ? 0.696 -7.774 9.294 1.00 95.94 226 HIS A CA 1
ATOM 1789 C C . HIS A 1 226 ? 1.968 -8.622 9.120 1.00 95.94 226 HIS A C 1
ATOM 1791 O O . HIS A 1 226 ? 2.428 -8.808 7.993 1.00 95.94 226 HIS A O 1
ATOM 1797 N N . PRO A 1 227 ? 2.561 -9.147 10.211 1.00 96.94 227 PRO A N 1
ATOM 1798 C CA . PRO A 1 227 ? 3.647 -10.114 10.120 1.00 96.94 227 PRO A CA 1
ATOM 1799 C C . PRO A 1 227 ? 3.144 -11.553 9.925 1.00 96.94 227 PRO A C 1
ATOM 1801 O O . PRO A 1 227 ? 2.208 -12.001 10.601 1.00 96.94 227 PRO A O 1
ATOM 1804 N N . GLU A 1 228 ? 3.834 -12.313 9.070 1.00 95.56 228 GLU A N 1
ATOM 1805 C CA . GLU A 1 228 ? 3.720 -13.780 9.022 1.00 95.56 228 GLU A CA 1
ATOM 1806 C C . GLU A 1 228 ? 4.641 -14.472 10.054 1.00 95.56 228 GLU A C 1
ATOM 1808 O O . GLU A 1 228 ? 5.340 -13.821 10.831 1.00 95.56 228 GLU A O 1
ATOM 1813 N N . MET A 1 229 ? 4.631 -15.807 10.098 1.00 95.50 229 MET A N 1
ATOM 1814 C CA . MET A 1 229 ? 5.296 -16.632 11.120 1.00 95.50 229 MET A CA 1
ATOM 1815 C C . MET A 1 229 ? 6.820 -16.436 11.231 1.00 95.50 229 MET A C 1
ATOM 1817 O O . MET A 1 229 ? 7.391 -16.609 12.310 1.00 95.50 229 MET A O 1
ATOM 1821 N N . ARG A 1 230 ? 7.509 -16.080 10.144 1.00 96.00 230 ARG A N 1
ATOM 1822 C CA . ARG A 1 230 ? 8.948 -15.755 10.132 1.00 96.00 230 ARG A CA 1
ATOM 1823 C C . ARG A 1 230 ? 9.209 -14.273 10.426 1.00 96.00 230 ARG A C 1
ATOM 1825 O O . ARG A 1 230 ? 10.372 -13.884 10.544 1.00 96.00 230 ARG A O 1
ATOM 1832 N N . GLY A 1 231 ? 8.156 -13.484 10.617 1.00 97.06 231 GLY A N 1
ATOM 1833 C CA . GLY A 1 231 ? 8.185 -12.080 10.999 1.00 97.06 231 GLY A CA 1
ATOM 1834 C C . GLY A 1 231 ? 8.311 -11.101 9.838 1.00 97.06 231 GLY A C 1
ATOM 1835 O O . GLY A 1 231 ? 8.684 -9.955 10.071 1.00 97.06 231 GLY A O 1
ATOM 1836 N N . VAL A 1 232 ? 8.055 -11.519 8.595 1.00 97.44 232 VAL A N 1
ATOM 1837 C CA . VAL A 1 232 ? 7.980 -10.594 7.453 1.00 97.44 232 VAL A CA 1
ATOM 1838 C C . VAL A 1 232 ? 6.680 -9.801 7.554 1.00 97.44 232 VAL A C 1
ATOM 1840 O O . VAL A 1 232 ? 5.602 -10.369 7.379 1.00 97.44 232 VAL A O 1
ATOM 1843 N N . TYR A 1 233 ? 6.771 -8.501 7.836 1.00 97.94 233 TYR A N 1
ATOM 1844 C CA . TYR A 1 233 ? 5.635 -7.590 7.699 1.00 97.94 233 TYR A CA 1
ATOM 1845 C C . TYR A 1 233 ? 5.378 -7.317 6.214 1.00 97.94 233 TYR A C 1
ATOM 1847 O O . TYR A 1 233 ? 6.324 -7.138 5.444 1.00 97.94 233 TYR A O 1
ATOM 1855 N N . HIS A 1 234 ? 4.116 -7.344 5.798 1.00 97.81 234 HIS A N 1
ATOM 1856 C CA . HIS A 1 234 ? 3.740 -7.244 4.389 1.00 97.81 234 HIS A CA 1
ATOM 1857 C C . HIS A 1 234 ? 2.326 -6.695 4.209 1.00 97.81 234 HIS A C 1
ATOM 1859 O O . HIS A 1 234 ? 1.523 -6.714 5.144 1.00 97.81 234 HIS A O 1
ATOM 1865 N N . TYR A 1 235 ? 2.022 -6.237 2.993 1.00 97.75 235 TYR A N 1
ATOM 1866 C CA . TYR A 1 235 ? 0.696 -5.746 2.615 1.00 97.75 235 TYR A CA 1
ATOM 1867 C C . TYR A 1 235 ? 0.001 -6.693 1.633 1.00 97.75 235 TYR A C 1
ATOM 1869 O O . TYR A 1 235 ? 0.611 -7.137 0.658 1.00 97.75 235 TYR A O 1
ATOM 1877 N N . HIS A 1 236 ? -1.298 -6.918 1.844 1.00 94.44 236 HIS A N 1
ATOM 1878 C CA . HIS A 1 236 ? -2.181 -7.615 0.892 1.00 94.44 236 HIS A CA 1
ATOM 1879 C C . HIS A 1 236 ? -3.101 -6.668 0.108 1.00 94.44 236 HIS A C 1
ATOM 1881 O O . HIS A 1 236 ? -3.681 -7.064 -0.900 1.00 94.44 236 HIS A O 1
ATOM 1887 N N . LYS A 1 237 ? -3.258 -5.422 0.569 1.00 93.25 237 LYS A N 1
ATOM 1888 C CA . LYS A 1 237 ? -4.069 -4.378 -0.077 1.00 93.25 237 LYS A CA 1
ATOM 1889 C C . LYS A 1 237 ? -3.351 -3.039 -0.064 1.00 93.25 237 LYS A C 1
ATOM 1891 O O . LYS A 1 237 ? -2.291 -2.911 0.541 1.00 93.25 237 LYS A O 1
ATOM 1896 N N . TYR A 1 238 ? -3.957 -2.055 -0.726 1.00 94.44 238 TYR A N 1
ATOM 1897 C CA . TYR A 1 238 ? -3.463 -0.682 -0.806 1.00 94.44 238 TYR A CA 1
ATOM 1898 C C . TYR A 1 238 ? -3.024 -0.142 0.574 1.00 94.44 238 TYR A C 1
ATOM 1900 O O . TYR A 1 238 ? -3.879 0.041 1.445 1.00 94.44 238 TYR A O 1
ATOM 1908 N N . PRO A 1 239 ? -1.719 0.104 0.795 1.00 93.75 239 PRO A N 1
ATOM 1909 C CA . PRO A 1 239 ? -1.199 0.457 2.108 1.00 93.75 239 PRO A CA 1
ATOM 1910 C C . PRO A 1 239 ? -1.349 1.956 2.374 1.00 93.75 239 PRO A C 1
ATOM 1912 O O . PRO A 1 239 ? -0.481 2.761 2.045 1.00 93.75 239 PRO A O 1
ATOM 1915 N N . THR A 1 240 ? -2.444 2.342 3.027 1.00 89.75 240 THR A N 1
ATOM 1916 C CA . THR A 1 240 ? -2.810 3.750 3.281 1.00 89.75 240 THR A CA 1
ATOM 1917 C C . THR A 1 240 ? -1.803 4.541 4.124 1.00 89.75 240 THR A C 1
ATOM 1919 O O . THR A 1 240 ? -1.918 5.760 4.229 1.00 89.75 240 THR A O 1
ATOM 1922 N N . CYS A 1 241 ? -0.842 3.866 4.757 1.00 92.12 241 CYS A N 1
ATOM 1923 C CA . CYS A 1 241 ? 0.210 4.488 5.562 1.00 92.12 241 CYS A CA 1
ATOM 1924 C C . CYS A 1 241 ? 1.543 4.658 4.820 1.00 92.12 241 CYS A C 1
ATOM 1926 O O . CYS A 1 241 ? 2.446 5.309 5.350 1.00 92.12 241 CYS A O 1
ATOM 1928 N N . VAL A 1 242 ? 1.693 4.099 3.613 1.00 93.31 242 VAL A N 1
ATOM 1929 C CA . VAL A 1 242 ? 2.884 4.336 2.791 1.00 93.31 242 VAL A CA 1
ATOM 1930 C C . VAL A 1 242 ? 2.814 5.759 2.256 1.00 93.31 242 VAL A C 1
ATOM 1932 O O . VAL A 1 242 ? 1.899 6.124 1.523 1.00 93.31 242 VAL A O 1
ATOM 1935 N N . LYS A 1 243 ? 3.792 6.579 2.641 1.00 91.31 243 LYS A N 1
ATOM 1936 C CA . LYS A 1 243 ? 3.922 7.936 2.114 1.00 91.31 243 LYS A CA 1
ATOM 1937 C C . LYS A 1 243 ? 4.414 7.878 0.680 1.00 91.31 243 LYS A C 1
ATOM 1939 O O . LYS A 1 243 ? 5.517 7.422 0.428 1.00 91.31 243 LYS A O 1
ATOM 1944 N N . SER A 1 244 ? 3.589 8.351 -0.234 1.00 90.12 244 SER A N 1
ATOM 1945 C CA . SER A 1 244 ? 3.914 8.491 -1.643 1.00 90.12 244 SER A CA 1
ATOM 1946 C C . SER A 1 244 ? 4.584 9.839 -1.945 1.00 90.12 244 SER A C 1
ATOM 1948 O O . SER A 1 244 ? 4.505 10.764 -1.133 1.00 90.12 244 SER A O 1
ATOM 1950 N N . PRO A 1 245 ? 5.209 9.994 -3.126 1.00 85.56 245 PRO A N 1
ATOM 1951 C CA . PRO A 1 245 ? 5.879 11.241 -3.518 1.00 85.56 245 PRO A CA 1
ATOM 1952 C C . PRO A 1 245 ? 4.966 12.472 -3.547 1.00 85.56 245 PRO A C 1
ATOM 1954 O O . PRO A 1 245 ? 5.420 13.603 -3.392 1.00 85.56 245 PRO A O 1
ATOM 1957 N N . PHE A 1 246 ? 3.671 12.251 -3.759 1.00 88.38 246 PHE A N 1
ATOM 1958 C CA . PHE A 1 246 ? 2.619 13.250 -3.631 1.00 88.38 246 PHE A CA 1
ATOM 1959 C C . PHE A 1 246 ? 1.357 12.595 -3.049 1.00 88.38 246 PHE A C 1
ATOM 1961 O O . PHE A 1 246 ? 1.213 11.373 -3.160 1.00 88.38 246 PHE A O 1
ATOM 1968 N N . PRO A 1 247 ? 0.454 13.364 -2.414 1.00 86.94 247 PRO A N 1
ATOM 1969 C CA . PRO A 1 247 ? -0.771 12.821 -1.834 1.00 86.94 247 PRO A CA 1
ATOM 1970 C C . PRO A 1 247 ? -1.663 12.186 -2.901 1.00 86.94 247 PRO A C 1
ATOM 1972 O O . PRO A 1 247 ? -1.852 12.762 -3.972 1.00 86.94 247 PRO A O 1
ATOM 1975 N N . ASP A 1 248 ? -2.261 11.037 -2.588 1.00 90.06 248 ASP A N 1
ATOM 1976 C CA . ASP A 1 248 ? -3.307 10.453 -3.431 1.00 90.06 248 ASP A CA 1
ATOM 1977 C C . ASP A 1 248 ? -4.665 11.104 -3.130 1.00 90.06 248 ASP A C 1
ATOM 1979 O O . ASP A 1 248 ? -5.513 10.574 -2.412 1.00 90.06 248 ASP A O 1
ATOM 1983 N N . ASP A 1 249 ? -4.823 12.336 -3.597 1.00 88.25 249 ASP A N 1
ATOM 1984 C CA . ASP A 1 249 ? -5.940 13.216 -3.265 1.00 88.25 249 ASP A CA 1
ATOM 1985 C C . ASP A 1 249 ? -7.101 13.153 -4.264 1.00 88.25 249 ASP A C 1
ATOM 1987 O O . ASP A 1 249 ? -7.962 14.033 -4.266 1.00 88.25 249 ASP A O 1
ATOM 1991 N N . SER A 1 250 ? -7.135 12.131 -5.123 1.00 90.06 250 SER A N 1
ATOM 1992 C CA . SER A 1 250 ? -8.115 11.969 -6.202 1.00 90.06 250 SER A CA 1
ATOM 1993 C C . SER A 1 250 ? -8.149 13.111 -7.233 1.00 90.06 250 SER A C 1
ATOM 1995 O O . SER A 1 250 ? -9.057 13.136 -8.062 1.00 90.06 250 SER A O 1
ATOM 1997 N N . ASN A 1 251 ? -7.203 14.064 -7.237 1.00 91.19 251 ASN A N 1
ATOM 1998 C CA . ASN A 1 251 ? -7.193 15.175 -8.202 1.00 91.19 251 ASN A CA 1
ATOM 1999 C C . ASN A 1 251 ? -6.402 14.885 -9.484 1.00 91.19 251 ASN A C 1
ATOM 2001 O O . ASN A 1 251 ? -6.489 15.659 -10.439 1.00 91.19 251 ASN A O 1
ATOM 2005 N N . GLN A 1 252 ? -5.650 13.789 -9.525 1.00 93.12 252 GLN A N 1
ATOM 2006 C CA . GLN A 1 252 ? -4.823 13.375 -10.658 1.00 93.12 252 GLN A CA 1
ATOM 2007 C C . GLN A 1 252 ? -4.618 11.853 -10.645 1.00 93.12 252 GLN A C 1
ATOM 2009 O O . GLN A 1 252 ? -5.166 11.169 -9.783 1.00 93.12 252 GLN A O 1
ATOM 2014 N N . HIS A 1 253 ? -3.837 11.337 -11.597 1.00 96.31 253 HIS A N 1
ATOM 2015 C CA . HIS A 1 253 ? -3.347 9.963 -11.550 1.00 96.31 253 HIS A CA 1
ATOM 2016 C C . HIS A 1 253 ? -2.644 9.707 -10.211 1.00 96.31 253 HIS A C 1
ATOM 2018 O O . HIS A 1 253 ? -1.846 10.543 -9.759 1.00 96.31 253 HIS A O 1
ATOM 2024 N N . SER A 1 254 ? -2.952 8.569 -9.589 1.00 96.31 254 SER A N 1
ATOM 2025 C CA . SER A 1 254 ? -2.376 8.171 -8.309 1.00 96.31 254 SER A CA 1
ATOM 2026 C C . SER A 1 254 ? -0.852 8.107 -8.387 1.00 96.31 254 SER A C 1
ATOM 2028 O O . SER A 1 254 ? -0.306 7.838 -9.457 1.00 96.31 254 SER A O 1
ATOM 2030 N N . PRO A 1 255 ? -0.146 8.318 -7.270 1.00 95.94 255 PRO A N 1
ATOM 2031 C CA . PRO A 1 255 ? 1.294 8.129 -7.209 1.00 95.94 255 PRO A CA 1
ATOM 2032 C C . PRO A 1 255 ? 1.682 6.652 -7.281 1.00 95.94 255 PRO A C 1
ATOM 2034 O O . PRO A 1 255 ? 0.897 5.762 -6.941 1.00 95.94 255 PRO A O 1
ATOM 2037 N N . VAL A 1 256 ? 2.942 6.406 -7.643 1.00 97.81 256 VAL A N 1
ATOM 2038 C CA . VAL A 1 256 ? 3.587 5.102 -7.462 1.00 97.81 256 VAL A CA 1
ATOM 2039 C C . VAL A 1 256 ? 3.687 4.792 -5.967 1.00 97.81 256 VAL A C 1
ATOM 2041 O O . VAL A 1 256 ? 4.227 5.584 -5.194 1.00 97.81 256 VAL A O 1
ATOM 2044 N N . ILE A 1 257 ? 3.192 3.620 -5.574 1.00 97.56 257 ILE A N 1
ATOM 2045 C CA . ILE A 1 257 ? 3.289 3.078 -4.211 1.00 97.56 257 ILE A CA 1
ATOM 2046 C C . ILE A 1 257 ? 4.312 1.943 -4.100 1.00 97.56 257 ILE A C 1
ATOM 2048 O O . ILE A 1 257 ? 4.688 1.549 -2.996 1.00 97.56 257 ILE A O 1
ATOM 2052 N N . GLY A 1 258 ? 4.777 1.408 -5.228 1.00 98.25 258 GLY A N 1
ATOM 2053 C CA . GLY A 1 258 ? 5.773 0.346 -5.271 1.00 98.25 258 GLY A CA 1
ATOM 2054 C C . GLY A 1 258 ? 5.941 -0.251 -6.659 1.00 98.25 258 GLY A C 1
ATOM 2055 O O . GLY A 1 258 ? 5.532 0.338 -7.656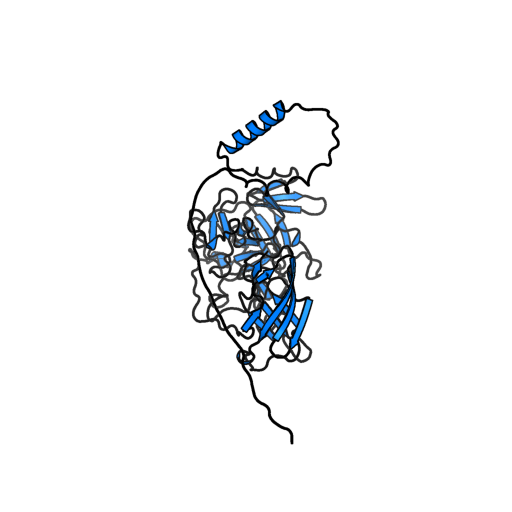 1.00 98.25 258 GLY A O 1
ATOM 2056 N N . PHE A 1 259 ? 6.542 -1.434 -6.714 1.00 98.75 259 PHE A N 1
ATOM 2057 C CA . PHE A 1 259 ? 6.853 -2.143 -7.950 1.00 98.75 259 PHE A CA 1
ATOM 2058 C C . PHE A 1 259 ? 6.556 -3.630 -7.815 1.00 98.75 259 PHE A C 1
ATOM 2060 O O . PHE A 1 259 ? 6.880 -4.261 -6.802 1.00 98.75 259 PHE A O 1
ATOM 2067 N N . ALA A 1 260 ? 5.984 -4.203 -8.868 1.00 98.69 260 ALA A N 1
ATOM 2068 C CA . ALA A 1 260 ? 5.922 -5.644 -9.032 1.00 98.69 260 ALA A CA 1
ATOM 2069 C C . ALA A 1 260 ? 7.308 -6.182 -9.429 1.00 98.69 260 ALA A C 1
ATOM 2071 O O . ALA A 1 260 ? 8.146 -5.468 -9.981 1.00 98.69 260 ALA A O 1
ATOM 2072 N N . PHE A 1 261 ? 7.572 -7.461 -9.163 1.00 98.31 261 PHE A N 1
ATOM 2073 C CA . PHE A 1 261 ? 8.876 -8.062 -9.472 1.00 98.31 261 PHE A CA 1
ATOM 2074 C C . PHE A 1 261 ? 9.181 -8.246 -10.969 1.00 98.31 261 PHE A C 1
ATOM 2076 O O . PHE A 1 261 ? 10.284 -8.672 -11.302 1.00 98.31 261 PHE A O 1
ATOM 2083 N N . ASP A 1 262 ? 8.255 -7.900 -11.864 1.00 98.12 262 ASP A N 1
ATOM 2084 C CA . ASP A 1 262 ? 8.491 -7.737 -13.307 1.00 98.12 262 ASP A CA 1
ATOM 2085 C C . ASP A 1 262 ? 8.961 -6.331 -13.711 1.00 98.12 262 ASP A C 1
ATOM 2087 O O . ASP A 1 262 ? 9.234 -6.081 -14.886 1.00 98.12 262 ASP A O 1
ATOM 2091 N N . GLY A 1 263 ? 9.124 -5.436 -12.733 1.00 98.06 263 GLY A N 1
ATOM 2092 C CA . GLY A 1 263 ? 9.668 -4.093 -12.905 1.00 98.06 263 GLY A CA 1
ATOM 2093 C C . GLY A 1 263 ? 8.632 -3.029 -13.249 1.00 98.06 263 GLY A C 1
ATOM 2094 O O . GLY A 1 263 ? 8.994 -1.855 -13.312 1.00 98.06 263 GLY A O 1
ATOM 2095 N N . PHE A 1 264 ? 7.361 -3.394 -13.447 1.00 98.69 264 PHE A N 1
ATOM 2096 C CA . PHE A 1 264 ? 6.322 -2.400 -13.694 1.00 98.69 264 PHE A CA 1
ATOM 2097 C C . PHE A 1 264 ? 5.889 -1.700 -12.390 1.00 98.69 264 PHE A C 1
ATOM 2099 O O . PHE A 1 264 ? 5.770 -2.359 -11.345 1.00 98.69 264 PHE A O 1
ATOM 2106 N N . PRO A 1 265 ? 5.656 -0.371 -12.425 1.00 98.56 265 PRO A N 1
ATOM 2107 C CA . PRO A 1 265 ? 5.158 0.367 -11.270 1.00 98.56 265 PRO A CA 1
ATOM 2108 C C . PRO A 1 265 ? 3.761 -0.098 -10.853 1.00 98.56 265 PRO A C 1
ATOM 2110 O O . PRO A 1 265 ? 2.943 -0.488 -11.687 1.00 98.56 265 PRO A O 1
ATOM 2113 N N . VAL A 1 266 ? 3.495 -0.014 -9.553 1.00 98.81 266 VAL A N 1
ATOM 2114 C CA . VAL A 1 266 ? 2.167 -0.158 -8.956 1.00 98.81 266 VAL A CA 1
ATOM 2115 C C . VAL A 1 266 ? 1.760 1.205 -8.414 1.00 98.81 266 VAL A C 1
ATOM 2117 O O . VAL A 1 266 ? 2.435 1.751 -7.538 1.00 98.81 266 VAL A O 1
ATOM 2120 N N . HIS A 1 267 ? 0.659 1.743 -8.920 1.00 98.25 267 HIS A N 1
ATOM 2121 C CA . HIS A 1 267 ? 0.070 3.007 -8.500 1.00 98.25 267 HIS A CA 1
ATOM 2122 C C . HIS A 1 267 ? -1.117 2.788 -7.556 1.00 98.25 267 HIS A C 1
ATOM 2124 O O . HIS A 1 267 ? -1.636 1.679 -7.401 1.00 98.25 267 HIS A O 1
ATOM 2130 N N . GLY A 1 268 ? -1.544 3.862 -6.894 1.00 96.88 268 GLY A N 1
ATOM 2131 C CA . GLY A 1 268 ? -2.813 3.899 -6.162 1.00 96.88 268 GLY A CA 1
ATOM 2132 C C . GLY A 1 268 ? -4.061 3.778 -7.062 1.00 96.88 268 GLY A C 1
ATOM 2133 O O . GLY A 1 268 ? -3.954 3.530 -8.264 1.00 96.88 268 GLY A O 1
ATOM 2134 N N . PRO A 1 269 ? -5.269 3.925 -6.495 1.00 96.00 269 PRO A N 1
ATOM 2135 C CA . PRO A 1 269 ? -6.526 3.582 -7.166 1.00 96.00 269 PRO A CA 1
ATOM 2136 C C . PRO A 1 269 ? -7.001 4.493 -8.308 1.00 96.00 269 PRO A C 1
ATOM 2138 O O . PRO A 1 269 ? -7.950 4.110 -8.995 1.00 96.00 269 PRO A O 1
ATOM 2141 N N . TYR A 1 270 ? -6.431 5.680 -8.508 1.00 96.69 270 TYR A N 1
ATOM 2142 C CA . TYR A 1 270 ? -6.924 6.685 -9.454 1.00 96.69 270 TYR A CA 1
ATOM 2143 C C . TYR A 1 270 ? -6.128 6.727 -10.757 1.00 96.69 270 TYR A C 1
ATOM 2145 O O . TYR A 1 270 ? -4.906 6.827 -10.754 1.00 96.69 270 TYR A O 1
ATOM 2153 N N . GLU A 1 271 ? -6.862 6.737 -11.868 1.00 96.06 271 GLU A N 1
ATOM 2154 C CA . GLU A 1 271 ? -6.343 7.009 -13.215 1.00 96.06 271 GLU A CA 1
ATOM 2155 C C . GLU A 1 271 ? -6.297 8.522 -13.476 1.00 96.06 271 GLU A C 1
ATOM 2157 O O . GLU A 1 271 ? -5.366 9.067 -14.060 1.00 96.06 271 GLU A O 1
ATOM 2162 N N . ALA A 1 272 ? -7.326 9.238 -13.022 1.00 94.56 272 ALA A N 1
ATOM 2163 C CA . ALA A 1 272 ? -7.462 10.674 -13.220 1.00 94.56 272 ALA A CA 1
ATOM 2164 C C . ALA A 1 272 ? -8.343 11.287 -12.129 1.00 94.56 272 ALA A C 1
ATOM 2166 O O . ALA A 1 272 ? -8.894 10.586 -11.276 1.00 94.56 272 ALA A O 1
ATOM 2167 N N . LYS A 1 273 ? -8.535 12.611 -12.196 1.00 93.75 273 LYS A N 1
ATOM 2168 C CA . LYS A 1 273 ? -9.364 13.349 -11.242 1.00 93.75 273 LYS A CA 1
ATOM 2169 C C . LYS A 1 273 ? -10.738 12.700 -11.034 1.00 93.75 273 LYS A C 1
ATOM 2171 O O . LYS A 1 273 ? -11.542 12.654 -11.965 1.00 93.75 273 LYS A O 1
ATOM 2176 N N . GLY A 1 274 ? -11.011 12.241 -9.813 1.00 92.50 274 GLY A N 1
ATOM 2177 C CA . GLY A 1 274 ? -12.267 11.612 -9.402 1.00 92.50 274 GLY A CA 1
ATOM 2178 C C . GLY A 1 274 ? -12.600 10.312 -10.140 1.00 92.50 274 GLY A C 1
ATOM 2179 O O . GLY A 1 274 ? -13.740 9.858 -10.082 1.00 92.50 274 GLY A O 1
ATOM 2180 N N . ARG A 1 275 ? -11.642 9.724 -10.867 1.00 94.44 275 ARG A N 1
ATOM 2181 C CA . ARG A 1 275 ? -11.830 8.522 -11.682 1.00 94.44 275 ARG A CA 1
ATOM 2182 C C . ARG A 1 275 ? -10.892 7.425 -11.210 1.00 94.44 275 ARG A C 1
ATOM 2184 O O . ARG A 1 275 ? -9.695 7.457 -11.497 1.00 94.44 275 ARG A O 1
ATOM 2191 N N . ARG A 1 276 ? -11.447 6.443 -10.503 1.00 95.38 276 ARG A N 1
ATOM 2192 C CA . ARG A 1 276 ? -10.702 5.244 -10.113 1.00 95.38 276 ARG A CA 1
ATOM 2193 C C . ARG A 1 276 ? -10.492 4.347 -11.327 1.00 95.38 276 ARG A C 1
ATOM 2195 O O . ARG A 1 276 ? -11.419 4.172 -12.115 1.00 95.38 276 ARG A O 1
ATOM 2202 N N . ALA A 1 277 ? -9.314 3.745 -11.446 1.00 96.88 277 ALA A N 1
ATOM 2203 C CA . ALA A 1 277 ? -8.968 2.868 -12.565 1.00 96.88 277 ALA A CA 1
ATOM 2204 C C . ALA A 1 277 ? -9.918 1.657 -12.666 1.00 96.88 277 ALA A C 1
ATOM 2206 O O . ALA A 1 277 ? -10.326 1.248 -13.747 1.00 96.88 277 ALA A O 1
ATOM 2207 N N . ILE A 1 278 ? -10.366 1.151 -11.514 1.00 95.12 278 ILE A N 1
ATOM 2208 C CA . ILE A 1 278 ? -11.327 0.046 -11.384 1.00 95.12 278 ILE A CA 1
ATOM 2209 C C . ILE A 1 278 ? -12.701 0.291 -12.027 1.00 95.12 278 ILE A C 1
ATOM 2211 O O . ILE A 1 278 ? -13.392 -0.676 -12.348 1.00 95.12 278 ILE A O 1
ATOM 2215 N N . ASP A 1 279 ? -13.103 1.558 -12.167 1.00 95.38 279 ASP A N 1
ATOM 2216 C CA . ASP A 1 279 ? -14.421 1.965 -12.667 1.00 95.38 279 ASP A CA 1
ATOM 2217 C C . ASP A 1 279 ? -14.385 2.270 -14.181 1.00 95.38 279 ASP A C 1
ATOM 2219 O O . ASP A 1 279 ? -15.380 2.715 -14.754 1.00 95.38 279 ASP A O 1
ATOM 2223 N N . ILE A 1 280 ? -13.234 2.088 -14.840 1.00 96.25 280 ILE A N 1
ATOM 2224 C CA . ILE A 1 280 ? -13.053 2.373 -16.265 1.00 96.25 280 ILE A CA 1
ATOM 2225 C C . ILE A 1 280 ? -13.321 1.111 -17.086 1.00 96.25 280 ILE A C 1
ATOM 2227 O O . ILE A 1 280 ? -12.710 0.071 -16.866 1.00 96.25 280 ILE A O 1
ATOM 2231 N N . GLU A 1 281 ? -14.209 1.229 -18.073 1.00 94.69 281 GLU A N 1
ATOM 2232 C CA . GLU A 1 281 ? -14.598 0.130 -18.975 1.00 94.69 281 GLU A CA 1
ATOM 2233 C C . GLU A 1 281 ? -14.133 0.346 -20.430 1.00 94.69 281 GLU A C 1
ATOM 2235 O O . GLU A 1 281 ? -14.449 -0.452 -21.311 1.00 94.69 281 GLU A O 1
ATOM 2240 N N . SER A 1 282 ? -13.418 1.442 -20.707 1.00 92.00 282 SER A N 1
ATOM 2241 C CA . SER A 1 282 ? -12.972 1.813 -22.055 1.00 92.00 282 SER A CA 1
ATOM 2242 C C . SER A 1 282 ? -11.591 1.233 -22.403 1.00 92.00 282 SER A C 1
ATOM 2244 O O . SER A 1 282 ? -11.158 0.220 -21.868 1.00 92.00 282 SER A O 1
ATOM 2246 N N . ASP A 1 283 ? -10.888 1.889 -23.320 1.00 90.38 283 ASP A N 1
ATOM 2247 C CA . ASP A 1 283 ? -9.501 1.634 -23.716 1.00 90.38 283 ASP A CA 1
ATOM 2248 C C . ASP A 1 283 ? -8.474 1.609 -22.569 1.00 90.38 283 ASP A C 1
ATOM 2250 O O . ASP A 1 283 ? -7.421 1.003 -22.737 1.00 90.38 283 ASP A O 1
ATOM 2254 N N . LEU A 1 284 ? -8.789 2.206 -21.414 1.00 95.88 284 LEU A N 1
ATOM 2255 C CA . LEU A 1 284 ? -7.967 2.176 -20.193 1.00 95.88 284 LEU A CA 1
ATOM 2256 C C . LEU A 1 284 ? -8.544 1.242 -19.112 1.00 95.88 284 LEU A C 1
ATOM 2258 O O . LEU A 1 284 ? -8.269 1.406 -17.925 1.00 95.88 284 LEU A O 1
ATOM 2262 N N . ALA A 1 285 ? -9.411 0.296 -19.486 1.00 97.81 285 ALA A N 1
ATOM 2263 C CA . ALA A 1 285 ? -9.900 -0.705 -18.547 1.00 97.81 285 ALA A CA 1
ATOM 2264 C C . ALA A 1 285 ? -8.745 -1.573 -18.029 1.00 97.81 285 ALA A C 1
ATOM 2266 O O . ALA A 1 285 ? -7.883 -2.006 -18.798 1.00 97.81 285 ALA A O 1
ATOM 2267 N N . LEU A 1 286 ? -8.766 -1.866 -16.726 1.00 98.25 286 LEU A N 1
ATOM 2268 C CA . LEU A 1 286 ? -7.795 -2.769 -16.115 1.00 98.25 286 LEU A CA 1
ATOM 2269 C C . LEU A 1 286 ? -7.910 -4.178 -16.707 1.00 98.25 286 LEU A C 1
ATOM 2271 O O . LEU A 1 286 ? -9.000 -4.741 -16.835 1.00 98.25 286 LEU A O 1
ATOM 2275 N N . ASP A 1 287 ? -6.762 -4.765 -17.015 1.00 97.69 287 ASP A N 1
ATOM 2276 C CA . ASP A 1 287 ? -6.631 -6.158 -17.392 1.00 97.69 287 ASP A CA 1
ATOM 2277 C C . ASP A 1 287 ? -6.751 -7.095 -16.175 1.00 97.69 287 ASP A C 1
ATOM 2279 O O . ASP A 1 287 ? -6.921 -6.684 -15.023 1.00 97.69 287 ASP A O 1
ATOM 2283 N N . ALA A 1 288 ? -6.650 -8.403 -16.420 1.00 96.81 288 ALA A N 1
ATOM 2284 C CA . ALA A 1 288 ? -6.777 -9.408 -15.366 1.00 96.81 288 ALA A CA 1
ATOM 2285 C C . ALA A 1 288 ? -5.637 -9.381 -14.324 1.00 96.81 288 ALA A C 1
ATOM 2287 O O . ALA A 1 288 ? -5.735 -10.049 -13.293 1.00 96.81 288 ALA A O 1
ATOM 2288 N N . CYS A 1 289 ? -4.556 -8.648 -14.588 1.00 97.88 289 CYS A N 1
ATOM 2289 C CA . CYS A 1 289 ? -3.442 -8.456 -13.674 1.00 97.88 289 CYS A CA 1
ATOM 2290 C C . CYS A 1 289 ? -3.572 -7.176 -12.841 1.00 97.88 289 CYS A C 1
ATOM 2292 O O . CYS A 1 289 ? -2.666 -6.933 -12.045 1.00 97.88 289 CYS A O 1
ATOM 2294 N N . ASN A 1 290 ? -4.678 -6.426 -12.965 1.00 98.06 290 ASN A N 1
ATOM 2295 C CA . ASN A 1 290 ? -4.878 -5.085 -12.403 1.00 98.06 290 ASN A CA 1
ATOM 2296 C C . ASN A 1 290 ? -4.029 -3.988 -13.070 1.00 98.06 290 ASN A C 1
ATOM 2298 O O . ASN A 1 290 ? -3.722 -2.981 -12.435 1.00 98.06 290 ASN A O 1
ATOM 2302 N N . GLY A 1 291 ? -3.627 -4.151 -14.332 1.00 98.25 291 GLY A N 1
ATOM 2303 C CA . GLY A 1 291 ? -2.879 -3.115 -15.043 1.00 98.25 291 GLY A CA 1
ATOM 2304 C C . GLY A 1 291 ? -3.498 -2.703 -16.364 1.00 98.25 291 GLY A C 1
ATOM 2305 O O . GLY A 1 291 ? -4.405 -3.341 -16.885 1.00 98.25 291 GLY A O 1
ATOM 2306 N N . HIS A 1 292 ? -3.008 -1.601 -16.906 1.00 98.25 292 HIS A N 1
ATOM 2307 C CA . HIS A 1 292 ? -3.328 -1.134 -18.251 1.00 98.25 292 HIS A CA 1
ATOM 2308 C C . HIS A 1 292 ? -2.125 -0.364 -18.803 1.00 98.25 292 HIS A C 1
ATOM 2310 O O . HIS A 1 292 ? -1.057 -0.355 -18.190 1.00 98.25 292 HIS A O 1
ATOM 2316 N N . GLU A 1 293 ? -2.248 0.198 -20.000 1.00 96.94 293 GLU A N 1
ATOM 2317 C CA . GLU A 1 293 ? -1.165 0.928 -20.654 1.00 96.94 293 GLU A CA 1
ATOM 2318 C C . GLU A 1 293 ? -1.665 2.259 -21.206 1.00 96.94 293 GLU A C 1
ATOM 2320 O O . GLU A 1 293 ? -2.589 2.295 -22.018 1.00 96.94 293 GLU A O 1
ATOM 2325 N N . ASP A 1 294 ? -0.985 3.338 -20.817 1.00 95.81 294 ASP A N 1
ATOM 2326 C CA . ASP A 1 294 ? -1.193 4.676 -21.361 1.00 95.81 294 ASP A CA 1
ATOM 2327 C C . ASP A 1 294 ? 0.063 5.170 -22.116 1.00 95.81 294 ASP A C 1
ATOM 2329 O O . ASP A 1 294 ? 1.139 4.565 -22.064 1.00 95.81 294 ASP A O 1
ATOM 2333 N N . ARG A 1 295 ? -0.065 6.276 -22.860 1.00 94.06 295 ARG A N 1
ATOM 2334 C CA . ARG A 1 295 ? 1.022 6.814 -23.704 1.00 94.06 295 ARG A CA 1
ATOM 2335 C C . ARG A 1 295 ? 2.152 7.490 -22.927 1.00 94.06 295 ARG A C 1
ATOM 2337 O O . ARG A 1 295 ? 3.262 7.572 -23.444 1.00 94.06 295 ARG A O 1
ATOM 2344 N N . GLU A 1 296 ? 1.868 8.016 -21.745 1.00 94.25 296 GLU A N 1
ATOM 2345 C CA . GLU A 1 296 ? 2.812 8.746 -20.899 1.00 94.25 296 GLU A CA 1
ATOM 2346 C C . GLU A 1 296 ? 3.606 7.784 -20.005 1.00 94.25 296 GLU A C 1
ATOM 2348 O O . GLU A 1 296 ? 4.801 7.979 -19.758 1.00 94.25 296 GLU A O 1
ATOM 2353 N N . ARG A 1 297 ? 2.948 6.735 -19.497 1.00 95.69 297 ARG A N 1
ATOM 2354 C CA . ARG A 1 297 ? 3.487 5.806 -18.502 1.00 95.69 297 ARG A CA 1
ATOM 2355 C C . ARG A 1 297 ? 3.924 4.467 -19.069 1.00 95.69 297 ARG A C 1
ATOM 2357 O O . ARG A 1 297 ? 4.789 3.814 -18.477 1.00 95.69 297 ARG A O 1
ATOM 2364 N N . GLY A 1 298 ? 3.374 4.076 -20.213 1.00 96.94 298 GLY A N 1
ATOM 2365 C CA . GLY A 1 298 ? 3.418 2.689 -20.646 1.00 96.94 298 GLY A CA 1
ATOM 2366 C C . GLY A 1 298 ? 2.589 1.810 -19.708 1.00 96.94 298 GLY A C 1
ATOM 2367 O O . GLY A 1 298 ? 1.704 2.290 -18.996 1.00 96.94 298 GLY A O 1
ATOM 2368 N N . TYR A 1 299 ? 2.873 0.509 -19.709 1.00 98.38 299 TYR A N 1
ATOM 2369 C CA . TYR A 1 299 ? 2.146 -0.427 -18.859 1.00 98.38 299 TYR A CA 1
ATOM 2370 C C . TYR A 1 299 ? 2.464 -0.219 -17.370 1.00 98.38 299 TYR A C 1
ATOM 2372 O O . TYR A 1 299 ? 3.629 -0.097 -16.989 1.00 98.38 299 TYR A O 1
ATOM 2380 N N . HIS A 1 300 ? 1.432 -0.207 -16.533 1.00 98.69 300 HIS A N 1
ATOM 2381 C CA . HIS A 1 300 ? 1.535 -0.083 -15.080 1.00 98.69 300 HIS A CA 1
ATOM 2382 C C . HIS A 1 300 ? 0.318 -0.722 -14.395 1.00 98.69 300 HIS A C 1
ATOM 2384 O O . HIS A 1 300 ? -0.697 -1.003 -15.034 1.00 98.69 300 HIS A O 1
ATOM 2390 N N . TYR A 1 301 ? 0.435 -0.992 -13.096 1.00 98.81 301 TYR A N 1
ATOM 2391 C CA . TYR A 1 301 ? -0.632 -1.579 -12.285 1.00 98.81 301 TYR A CA 1
ATOM 2392 C C . TYR A 1 301 ? -1.328 -0.528 -11.424 1.00 98.81 301 TYR A C 1
ATOM 2394 O O . TYR A 1 301 ? -0.694 0.428 -10.987 1.00 98.81 301 TYR A O 1
ATOM 2402 N N . HIS A 1 302 ? -2.588 -0.771 -11.073 1.00 98.44 302 HIS A N 1
ATOM 2403 C CA . HIS A 1 302 ? -3.304 -0.034 -10.036 1.00 98.44 302 HIS A CA 1
ATOM 2404 C C . HIS A 1 302 ? -3.714 -0.956 -8.894 1.00 98.44 302 HIS A C 1
ATOM 2406 O O . HIS A 1 302 ? -4.303 -2.019 -9.101 1.00 98.44 302 HIS A O 1
ATOM 2412 N N . ALA A 1 303 ? -3.488 -0.502 -7.664 1.00 97.56 303 ALA A N 1
ATOM 2413 C CA . ALA A 1 303 ? -4.147 -1.092 -6.514 1.00 97.56 303 ALA A CA 1
ATOM 2414 C C . ALA A 1 303 ? -5.666 -0.854 -6.591 1.00 97.56 303 ALA A C 1
ATOM 2416 O O . ALA A 1 303 ? -6.133 0.232 -6.935 1.00 97.56 303 ALA A O 1
ATOM 2417 N N . THR A 1 304 ? -6.450 -1.858 -6.209 1.00 95.81 304 THR A N 1
ATOM 2418 C CA . THR A 1 304 ? -7.916 -1.854 -6.263 1.00 95.81 304 THR A CA 1
ATOM 2419 C C . THR A 1 304 ? -8.521 -2.073 -4.871 1.00 95.81 304 THR A C 1
ATOM 2421 O O . THR A 1 304 ? -8.916 -3.192 -4.527 1.00 95.81 304 THR A O 1
ATOM 2424 N N . PRO A 1 305 ? -8.608 -1.027 -4.025 1.00 91.94 305 PRO A N 1
ATOM 2425 C CA . PRO A 1 305 ? -9.214 -1.130 -2.701 1.00 91.94 305 PRO A CA 1
ATOM 2426 C C . PRO A 1 305 ? -10.627 -1.723 -2.765 1.00 91.94 305 PRO A C 1
ATOM 2428 O O . PRO A 1 305 ? -11.494 -1.207 -3.469 1.00 91.94 305 PRO A O 1
ATOM 2431 N N . GLY A 1 306 ? -10.857 -2.806 -2.018 1.00 87.94 306 GLY A N 1
ATOM 2432 C CA . GLY A 1 306 ? -12.161 -3.471 -1.934 1.00 87.94 306 GLY A CA 1
ATOM 2433 C C . GLY A 1 306 ? -12.554 -4.318 -3.149 1.00 87.94 306 GLY A C 1
ATOM 2434 O O . GLY A 1 306 ? -13.724 -4.667 -3.267 1.00 87.94 306 GLY A O 1
ATOM 2435 N N . LYS A 1 307 ? -11.622 -4.634 -4.060 1.00 92.88 307 LYS A N 1
ATOM 2436 C CA . LYS A 1 307 ? -11.858 -5.590 -5.154 1.00 92.88 307 LYS A CA 1
ATOM 2437 C C . LYS A 1 307 ? -10.620 -6.440 -5.406 1.00 92.88 307 LYS A C 1
ATOM 2439 O O . LYS A 1 307 ? -9.530 -5.903 -5.614 1.00 92.88 307 LYS A O 1
ATOM 2444 N N . PHE A 1 308 ? -10.802 -7.756 -5.449 1.00 95.38 308 PHE A N 1
ATOM 2445 C CA . PHE A 1 308 ? -9.766 -8.698 -5.865 1.00 95.38 308 PHE A CA 1
ATOM 2446 C C . PHE A 1 308 ? -9.224 -8.336 -7.263 1.00 95.38 308 PHE A C 1
ATOM 2448 O O . PHE A 1 308 ? -10.023 -7.989 -8.138 1.00 95.38 308 PHE A O 1
ATOM 2455 N N . PRO A 1 309 ? -7.904 -8.429 -7.522 1.00 96.56 309 PRO A N 1
ATOM 2456 C CA . PRO A 1 309 ? -6.821 -8.982 -6.696 1.00 96.56 309 PRO A CA 1
ATOM 2457 C C . PRO A 1 309 ? -6.125 -7.975 -5.758 1.00 96.56 309 PRO A C 1
ATOM 2459 O O . PRO A 1 309 ? -5.037 -8.262 -5.261 1.00 96.56 309 PRO A O 1
ATOM 2462 N N . TYR A 1 310 ? -6.740 -6.816 -5.500 1.00 96.06 310 TYR A N 1
ATOM 2463 C CA . TYR A 1 310 ? -6.322 -5.761 -4.559 1.00 96.06 310 TYR A CA 1
ATOM 2464 C C . TYR A 1 310 ? -5.030 -5.006 -4.897 1.00 96.06 310 TYR A C 1
ATOM 2466 O O . TYR A 1 310 ? -5.014 -3.782 -4.800 1.00 96.06 310 TYR A O 1
ATOM 2474 N N . ILE A 1 311 ? -3.958 -5.701 -5.279 1.00 97.69 311 ILE A N 1
ATOM 2475 C CA . ILE A 1 311 ? -2.689 -5.117 -5.736 1.00 97.69 311 ILE A CA 1
ATOM 2476 C C . ILE A 1 311 ? -2.446 -5.552 -7.183 1.00 97.69 311 ILE A C 1
ATOM 2478 O O . ILE A 1 311 ? -2.691 -4.761 -8.086 1.00 97.69 311 ILE A O 1
ATOM 2482 N N . ILE A 1 312 ? -2.052 -6.810 -7.422 1.00 98.19 312 ILE A N 1
ATOM 2483 C CA . ILE A 1 312 ? -1.883 -7.376 -8.774 1.00 98.19 312 ILE A CA 1
ATOM 2484 C C . ILE A 1 312 ? -2.421 -8.808 -8.857 1.00 98.19 312 ILE A C 1
ATOM 2486 O O . ILE A 1 312 ? -2.394 -9.547 -7.875 1.00 98.19 312 ILE A O 1
ATOM 2490 N N . GLY A 1 313 ? -2.890 -9.208 -10.043 1.00 97.31 313 GLY A N 1
ATOM 2491 C CA . GLY A 1 313 ? -3.470 -10.538 -10.323 1.00 97.31 313 GLY A CA 1
ATOM 2492 C C . GLY A 1 313 ? -2.552 -11.497 -11.088 1.00 97.31 313 GLY A C 1
ATOM 2493 O O . GLY A 1 313 ? -2.924 -12.629 -11.398 1.00 97.31 313 GLY A O 1
ATOM 2494 N N . GLY A 1 314 ? -1.350 -11.054 -11.427 1.00 97.81 314 GLY A N 1
ATOM 2495 C CA . GLY A 1 314 ? -0.407 -11.758 -12.285 1.00 97.81 314 GLY A CA 1
ATOM 2496 C C . GLY A 1 314 ? 0.710 -10.812 -12.693 1.00 97.81 314 GLY A C 1
ATOM 2497 O O . GLY A 1 314 ? 0.546 -9.598 -12.601 1.00 97.81 314 GLY A O 1
ATOM 2498 N N . TYR A 1 315 ? 1.832 -11.358 -13.150 1.00 98.31 315 TYR A N 1
ATOM 2499 C CA . TYR A 1 315 ? 2.830 -10.547 -13.837 1.00 98.31 315 TYR A CA 1
ATOM 2500 C C . TYR A 1 315 ? 2.461 -10.474 -15.314 1.00 98.31 315 TYR A C 1
ATOM 2502 O O . TYR A 1 315 ? 2.500 -11.485 -16.022 1.00 98.31 315 TYR A O 1
ATOM 2510 N N . ALA A 1 316 ? 2.078 -9.286 -15.767 1.00 98.12 316 ALA A N 1
ATOM 2511 C CA . ALA A 1 316 ? 1.965 -8.960 -17.181 1.00 98.12 316 ALA A CA 1
ATOM 2512 C C . ALA A 1 316 ? 3.344 -8.764 -17.829 1.00 98.12 316 ALA A C 1
ATOM 2514 O O . ALA A 1 316 ? 3.474 -8.889 -19.047 1.00 98.12 316 ALA A O 1
ATOM 2515 N N . GLY A 1 317 ? 4.378 -8.469 -17.034 1.00 97.81 317 GLY A N 1
ATOM 2516 C CA . GLY A 1 317 ? 5.765 -8.429 -17.469 1.00 97.81 317 GLY A CA 1
ATOM 2517 C C . GLY A 1 317 ? 6.531 -9.729 -17.249 1.00 97.81 317 GLY A C 1
ATOM 2518 O O . GLY A 1 317 ? 6.007 -10.720 -16.740 1.00 97.81 317 GLY A O 1
ATOM 2519 N N . VAL A 1 318 ? 7.805 -9.715 -17.640 1.00 97.12 318 VAL A N 1
ATOM 2520 C CA . VAL A 1 318 ? 8.760 -10.790 -17.345 1.00 97.12 318 VAL A CA 1
ATOM 2521 C C . VAL A 1 318 ? 9.344 -10.570 -15.940 1.00 97.12 318 VAL A C 1
ATOM 2523 O O . VAL A 1 318 ? 10.137 -9.641 -15.772 1.00 97.12 318 VAL A O 1
ATOM 2526 N N . PRO A 1 319 ? 8.989 -11.392 -14.930 1.00 96.44 319 PRO A N 1
ATOM 2527 C CA . PRO A 1 319 ? 9.512 -11.239 -13.576 1.00 96.44 319 PRO A CA 1
ATOM 2528 C C . PRO A 1 319 ? 11.015 -11.523 -13.496 1.00 96.44 319 PRO A C 1
ATOM 2530 O O . PRO A 1 319 ? 11.523 -12.451 -14.131 1.00 96.44 319 PRO A O 1
ATOM 2533 N N . ASP A 1 320 ? 11.727 -10.766 -12.658 1.00 96.06 320 ASP A N 1
ATOM 2534 C CA . ASP A 1 320 ? 13.114 -11.077 -12.319 1.00 96.06 320 ASP A CA 1
ATOM 2535 C C . ASP A 1 320 ? 13.162 -12.227 -11.305 1.00 96.0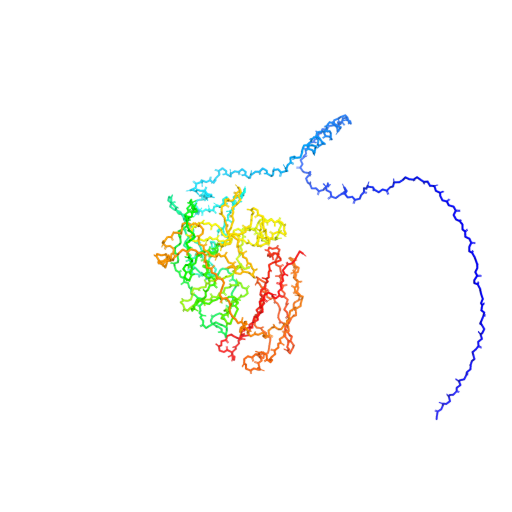6 320 ASP A C 1
ATOM 2537 O O . ASP A 1 320 ? 12.822 -12.089 -10.126 1.00 96.06 320 ASP A O 1
ATOM 2541 N N . MET A 1 321 ? 13.615 -13.387 -11.777 1.00 93.75 321 MET A N 1
ATOM 2542 C CA . MET A 1 321 ? 13.616 -14.643 -11.022 1.00 93.75 321 MET A CA 1
ATOM 2543 C C . MET A 1 321 ? 14.506 -14.614 -9.770 1.00 93.75 321 MET A C 1
ATOM 2545 O O . MET A 1 321 ? 14.381 -15.494 -8.913 1.00 93.75 321 MET A O 1
ATOM 2549 N N . ARG A 1 322 ? 15.398 -13.620 -9.630 1.00 95.12 322 ARG A N 1
ATOM 2550 C CA . ARG A 1 322 ? 16.200 -13.426 -8.411 1.00 95.12 322 ARG A CA 1
ATOM 2551 C C . ARG A 1 322 ? 15.335 -13.005 -7.222 1.00 95.12 322 ARG A C 1
ATOM 2553 O O . ARG A 1 322 ? 15.688 -13.324 -6.089 1.00 95.12 322 ARG A O 1
ATOM 2560 N N . ASN A 1 323 ? 14.203 -12.346 -7.475 1.00 96.06 323 ASN A N 1
ATOM 2561 C CA . ASN A 1 323 ? 13.345 -11.777 -6.432 1.00 96.06 323 ASN A CA 1
ATOM 2562 C C . ASN A 1 323 ? 12.555 -12.828 -5.658 1.00 96.06 323 ASN A C 1
ATOM 2564 O O . ASN A 1 323 ? 12.272 -12.645 -4.475 1.00 96.06 323 ASN A O 1
ATOM 2568 N N . ASN A 1 324 ? 12.195 -13.943 -6.298 1.00 90.19 324 ASN A N 1
ATOM 2569 C CA . ASN A 1 324 ? 11.480 -15.020 -5.630 1.00 90.19 324 ASN A CA 1
ATOM 2570 C C . ASN A 1 324 ? 11.751 -16.370 -6.310 1.00 90.19 324 A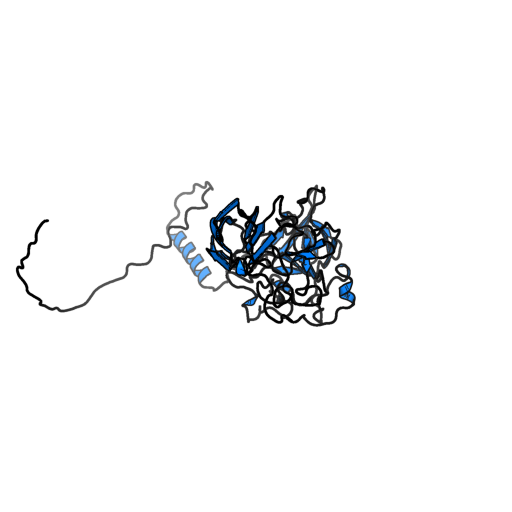SN A C 1
ATOM 2572 O O . ASN A 1 324 ? 11.324 -16.630 -7.433 1.00 90.19 324 ASN A O 1
ATOM 2576 N N . ARG A 1 325 ? 12.399 -17.290 -5.582 1.00 83.06 325 ARG A N 1
ATOM 2577 C CA . ARG A 1 325 ? 12.717 -18.644 -6.080 1.00 83.06 325 ARG A CA 1
ATOM 2578 C C . ARG A 1 325 ? 11.472 -19.447 -6.478 1.00 83.06 325 ARG A C 1
ATOM 2580 O O . ARG A 1 325 ? 11.569 -20.330 -7.333 1.00 83.06 325 ARG A O 1
ATOM 2587 N N . GLY A 1 326 ? 10.317 -19.143 -5.881 1.00 81.19 326 GLY A N 1
ATOM 2588 C CA . GLY A 1 326 ? 9.031 -19.762 -6.196 1.00 81.19 326 GLY A CA 1
ATOM 2589 C C . GLY A 1 326 ? 8.555 -19.496 -7.625 1.00 81.19 326 GLY A C 1
ATOM 2590 O O . GLY A 1 326 ? 7.839 -20.327 -8.175 1.00 81.19 326 GLY A O 1
ATOM 2591 N N . MET A 1 327 ? 9.014 -18.414 -8.266 1.00 83.75 327 MET A N 1
ATOM 2592 C CA . MET A 1 327 ? 8.622 -18.048 -9.634 1.00 83.75 327 MET A CA 1
ATOM 2593 C C . MET A 1 327 ? 8.998 -19.105 -10.675 1.00 83.75 327 MET A C 1
ATOM 2595 O O . MET A 1 327 ? 8.266 -19.304 -11.638 1.00 83.75 327 MET A O 1
ATOM 2599 N N . THR A 1 328 ? 10.090 -19.847 -10.459 1.00 80.12 328 THR A N 1
ATOM 2600 C CA . THR A 1 328 ? 10.566 -20.903 -11.380 1.00 80.12 328 THR A CA 1
ATOM 2601 C C . THR A 1 328 ? 9.578 -22.051 -11.589 1.00 80.12 328 THR A C 1
ATOM 2603 O O . THR A 1 328 ? 9.724 -22.819 -12.535 1.00 80.12 328 THR A O 1
ATOM 2606 N N . ARG A 1 329 ? 8.589 -22.193 -10.702 1.00 82.38 329 ARG A N 1
ATOM 2607 C CA . ARG A 1 329 ? 7.606 -23.285 -10.712 1.00 82.38 329 ARG A CA 1
ATOM 2608 C C . ARG A 1 329 ? 6.191 -22.802 -11.012 1.00 82.38 329 ARG A C 1
ATOM 2610 O O . ARG A 1 329 ? 5.253 -23.592 -10.923 1.00 82.38 329 ARG A O 1
ATOM 2617 N N . MET A 1 330 ? 6.023 -21.517 -11.313 1.00 85.56 330 MET A N 1
ATOM 2618 C CA . MET A 1 330 ? 4.703 -20.945 -11.522 1.00 85.56 330 MET A CA 1
ATOM 2619 C C . MET A 1 330 ? 4.184 -21.264 -12.917 1.00 85.56 330 MET A C 1
ATOM 2621 O O . MET A 1 330 ? 4.916 -21.226 -13.902 1.00 85.56 330 MET A O 1
ATOM 2625 N N . GLY A 1 331 ? 2.895 -21.589 -12.983 1.00 91.25 331 GLY A N 1
ATOM 2626 C CA . GLY A 1 331 ? 2.191 -21.726 -14.250 1.00 91.25 331 GLY A CA 1
ATOM 2627 C C . GLY A 1 331 ? 1.849 -20.372 -14.872 1.00 91.25 331 GLY A C 1
ATOM 2628 O O . GLY A 1 331 ? 2.263 -19.310 -14.406 1.00 91.25 331 GLY A O 1
ATOM 2629 N N . TYR A 1 332 ? 1.009 -20.425 -15.897 1.00 95.19 332 TYR A N 1
ATOM 2630 C CA . TYR A 1 332 ? 0.530 -19.245 -16.606 1.00 95.19 332 TYR A CA 1
ATOM 2631 C C . TYR A 1 332 ? -0.896 -18.862 -16.201 1.00 95.19 332 TYR A C 1
ATOM 2633 O O . TYR A 1 332 ? -1.655 -19.664 -15.639 1.00 95.19 332 TYR A O 1
ATOM 2641 N N . GLY A 1 333 ? -1.253 -17.625 -16.529 1.00 96.50 333 GLY A N 1
ATOM 2642 C CA . GLY A 1 333 ? -2.572 -17.041 -16.343 1.00 96.50 333 GLY A CA 1
ATOM 2643 C C . GLY A 1 333 ? -2.746 -16.332 -14.997 1.00 96.50 333 GLY A C 1
ATOM 2644 O O . GLY A 1 333 ? -2.048 -16.646 -14.026 1.00 96.50 333 GLY A O 1
ATOM 2645 N N . PRO A 1 334 ? -3.709 -15.399 -14.927 1.00 96.12 334 PRO A N 1
ATOM 2646 C CA . PRO A 1 334 ? -3.985 -14.650 -13.714 1.00 96.12 334 PRO A CA 1
ATOM 2647 C C . PRO A 1 334 ? -4.521 -15.573 -12.613 1.00 96.12 334 PRO A C 1
ATOM 2649 O O . PRO A 1 334 ? -5.061 -16.667 -12.861 1.00 96.12 334 PRO A O 1
ATOM 2652 N N . ILE A 1 335 ? -4.355 -15.145 -11.368 1.00 95.38 335 ILE A N 1
ATOM 2653 C CA . ILE A 1 335 ? -5.083 -15.727 -10.241 1.00 95.38 335 ILE A CA 1
ATOM 2654 C C . ILE A 1 335 ? -6.554 -15.303 -10.294 1.00 95.38 335 ILE A C 1
ATOM 2656 O O . ILE A 1 335 ? -6.910 -14.302 -10.911 1.00 95.38 335 ILE A O 1
ATOM 2660 N N . ARG A 1 336 ? -7.422 -16.117 -9.699 1.00 95.38 336 ARG A N 1
ATOM 2661 C CA . ARG A 1 336 ? -8.870 -15.899 -9.681 1.00 95.38 336 ARG A CA 1
ATOM 2662 C C . ARG A 1 336 ? -9.334 -15.863 -8.247 1.00 95.38 336 ARG A C 1
ATOM 2664 O O . ARG A 1 336 ? -8.844 -16.666 -7.460 1.00 95.38 336 ARG A O 1
ATOM 2671 N N . ASP A 1 337 ? -10.274 -14.980 -7.957 1.00 95.12 337 ASP A N 1
ATOM 2672 C CA . ASP A 1 337 ? -10.861 -14.899 -6.632 1.00 95.12 337 ASP A CA 1
ATOM 2673 C C . ASP A 1 337 ? -11.439 -16.257 -6.211 1.00 95.12 337 ASP A C 1
ATOM 2675 O O . ASP A 1 337 ? -12.095 -16.944 -7.001 1.00 95.12 337 ASP A O 1
ATOM 2679 N N . ASN A 1 338 ? -11.141 -16.644 -4.978 1.00 93.25 338 ASN A N 1
ATOM 2680 C CA . ASN A 1 338 ? -11.615 -17.861 -4.338 1.00 93.25 338 ASN A CA 1
ATOM 2681 C C . ASN A 1 338 ? -12.196 -17.583 -2.945 1.00 93.25 338 ASN A C 1
ATOM 2683 O O . ASN A 1 338 ? -12.220 -18.477 -2.100 1.00 93.25 338 ASN A O 1
ATOM 2687 N N . ALA A 1 339 ? -12.616 -16.341 -2.684 1.00 91.38 339 ALA A N 1
ATOM 2688 C CA . ALA A 1 339 ? -13.328 -16.006 -1.466 1.00 91.38 339 ALA A CA 1
ATOM 2689 C C . ALA A 1 339 ? -14.583 -16.879 -1.334 1.00 91.38 339 ALA A C 1
ATOM 2691 O O . ALA A 1 339 ? -15.429 -16.950 -2.226 1.00 91.38 339 ALA A O 1
ATOM 2692 N N . GLU A 1 340 ? -14.708 -17.533 -0.184 1.00 87.00 340 GLU A N 1
ATOM 2693 C CA . GLU A 1 340 ? -15.838 -18.389 0.148 1.00 87.00 340 GLU A CA 1
ATOM 2694 C C . GLU A 1 340 ? -16.336 -18.065 1.558 1.00 87.00 340 GLU A C 1
ATOM 2696 O O . GLU A 1 340 ? -15.564 -17.704 2.448 1.00 87.00 340 GLU A O 1
ATOM 2701 N N . GLY A 1 341 ? -17.640 -18.225 1.786 1.00 88.12 341 GLY A N 1
ATOM 2702 C CA . GLY A 1 341 ? -18.261 -17.971 3.086 1.00 88.12 341 GLY A CA 1
ATOM 2703 C C . GLY A 1 341 ? -18.275 -16.495 3.502 1.00 88.12 341 GLY A C 1
ATOM 2704 O O . GLY A 1 341 ? -17.937 -15.596 2.739 1.00 88.12 341 GLY A O 1
ATOM 2705 N N . ALA A 1 342 ? -18.714 -16.242 4.734 1.00 86.00 342 ALA A N 1
ATOM 2706 C CA . ALA A 1 342 ? -18.720 -14.907 5.327 1.00 86.00 342 ALA A CA 1
ATOM 2707 C C . ALA A 1 342 ? -17.479 -14.692 6.204 1.00 86.00 342 ALA A C 1
ATOM 2709 O O . ALA A 1 342 ? -16.982 -15.647 6.811 1.00 86.00 342 ALA A O 1
ATOM 2710 N N . SER A 1 343 ? -17.041 -13.432 6.312 1.00 84.25 343 SER A N 1
ATOM 2711 C CA . SER A 1 343 ? -15.960 -13.022 7.217 1.00 84.25 343 SER A CA 1
ATOM 2712 C C . SER A 1 343 ? -16.159 -13.583 8.626 1.00 84.25 343 SER A C 1
ATOM 2714 O O . SER A 1 343 ? -17.257 -13.531 9.187 1.00 84.25 343 SER A O 1
ATOM 2716 N N . GLN A 1 344 ? -15.078 -14.122 9.191 1.00 83.25 344 GLN A N 1
ATOM 2717 C CA . GLN A 1 344 ? -15.008 -14.577 10.582 1.00 83.25 344 GLN A CA 1
ATOM 2718 C C . GLN A 1 344 ? -14.390 -13.518 11.507 1.00 83.25 344 GLN A C 1
ATOM 2720 O O . GLN A 1 344 ? -14.177 -13.786 12.696 1.00 83.25 344 GLN A O 1
ATOM 2725 N N . LEU A 1 345 ? -14.082 -12.319 10.993 1.00 83.69 345 LEU A N 1
ATOM 2726 C CA . LEU A 1 345 ? -13.578 -11.242 11.832 1.00 83.69 345 LEU A CA 1
ATOM 2727 C C . LEU A 1 345 ? -14.633 -10.838 12.859 1.00 83.69 345 LEU A C 1
ATOM 2729 O O . LEU A 1 345 ? -15.814 -10.639 12.571 1.00 83.69 345 LEU A O 1
ATOM 2733 N N . ILE A 1 346 ? -14.176 -10.704 14.099 1.00 84.62 346 ILE A N 1
ATOM 2734 C CA . ILE A 1 346 ? -15.045 -10.377 15.216 1.00 84.62 346 ILE A CA 1
ATOM 2735 C C . ILE A 1 346 ? -15.490 -8.918 15.092 1.00 84.62 346 ILE A C 1
ATOM 2737 O O . ILE A 1 346 ? -14.697 -7.996 15.282 1.00 84.62 346 ILE A O 1
ATOM 2741 N N . ALA A 1 347 ? -16.778 -8.705 14.845 1.00 88.94 347 ALA A N 1
ATOM 2742 C CA . ALA A 1 347 ? -17.363 -7.381 14.657 1.00 88.94 347 ALA A CA 1
ATOM 2743 C C . ALA A 1 347 ? -17.647 -6.642 15.985 1.00 88.94 347 ALA A C 1
ATOM 2745 O O . ALA A 1 347 ? -18.759 -6.167 16.203 1.00 88.94 347 ALA A O 1
ATOM 2746 N N . VAL A 1 348 ? -16.657 -6.547 16.885 1.00 94.12 348 VAL A N 1
ATOM 2747 C CA . VAL A 1 348 ? -16.796 -5.799 18.155 1.00 94.12 348 VAL A CA 1
ATOM 2748 C C . VAL A 1 348 ? -16.996 -4.310 17.896 1.00 94.12 348 VAL A C 1
ATOM 2750 O O . VAL A 1 348 ? -17.822 -3.680 18.548 1.00 94.12 348 VAL A O 1
ATOM 2753 N N . ILE A 1 349 ? -16.276 -3.731 16.935 1.00 95.38 349 ILE A N 1
ATOM 2754 C CA . ILE A 1 349 ? -16.523 -2.352 16.511 1.00 95.38 349 ILE A CA 1
ATOM 2755 C C . ILE A 1 349 ? -17.753 -2.354 15.596 1.00 95.38 349 ILE A C 1
ATOM 2757 O O . ILE A 1 349 ? -17.680 -2.663 14.404 1.00 95.38 349 ILE A O 1
ATOM 2761 N N . SER A 1 350 ? -18.906 -2.015 16.167 1.00 94.88 350 SER A N 1
ATOM 2762 C CA . SER A 1 350 ? -20.189 -2.070 15.462 1.00 94.88 350 SER A CA 1
ATOM 2763 C C . SER A 1 350 ? -20.353 -0.887 14.506 1.00 94.88 350 SER A C 1
ATOM 2765 O O . SER A 1 350 ? -20.680 -1.075 13.328 1.00 94.88 350 SER A O 1
ATOM 2767 N N . ARG A 1 351 ? -20.053 0.330 14.977 1.00 95.50 351 ARG A N 1
ATOM 2768 C CA . ARG A 1 351 ? -20.248 1.583 14.235 1.00 95.50 351 ARG A CA 1
ATOM 2769 C C . ARG A 1 351 ? -19.221 2.644 14.616 1.00 95.50 351 ARG A C 1
ATOM 2771 O O . ARG A 1 351 ? -18.746 2.665 15.749 1.00 95.50 351 ARG A O 1
ATOM 2778 N N . ILE A 1 352 ? -18.926 3.531 13.669 1.00 97.25 352 ILE A N 1
ATOM 2779 C CA . ILE A 1 352 ? -18.048 4.687 13.844 1.00 97.25 352 ILE A CA 1
ATOM 2780 C C . ILE A 1 352 ? -18.739 5.926 13.273 1.00 97.25 352 ILE A C 1
ATOM 2782 O O . ILE A 1 352 ? -19.369 5.847 12.218 1.00 97.25 352 ILE A O 1
ATOM 2786 N N . GLU A 1 353 ? -18.646 7.049 13.981 1.00 97.19 353 GLU A N 1
ATOM 2787 C CA . GLU A 1 353 ? -19.248 8.327 13.601 1.00 97.19 353 GLU A CA 1
ATOM 2788 C C . GLU A 1 353 ? -18.269 9.492 13.845 1.00 97.19 353 GLU A C 1
ATOM 2790 O O . GLU A 1 353 ? -17.747 9.605 14.955 1.00 97.19 353 GLU A O 1
ATOM 2795 N N . PRO A 1 354 ? -18.045 10.391 12.867 1.00 96.69 354 PRO A N 1
ATOM 2796 C CA . PRO A 1 354 ? -18.550 10.336 11.494 1.00 96.69 354 PRO A CA 1
ATOM 2797 C C . PRO A 1 354 ? -17.824 9.277 10.641 1.00 96.69 354 PRO A C 1
ATOM 2799 O O . PRO A 1 354 ? -16.679 8.918 10.897 1.00 96.69 354 PRO A O 1
ATOM 2802 N N . VAL A 1 355 ? -18.485 8.803 9.579 1.00 96.06 355 VAL A N 1
ATOM 2803 C CA . VAL A 1 355 ? -17.875 7.899 8.576 1.00 96.06 355 VAL A CA 1
ATOM 2804 C C . VAL A 1 355 ? -17.026 8.645 7.537 1.00 96.06 355 VAL A C 1
ATOM 2806 O O . VAL A 1 355 ? -16.297 8.036 6.760 1.00 96.06 355 VAL A O 1
ATOM 2809 N N . THR A 1 356 ? -17.111 9.974 7.515 1.00 96.62 356 THR A N 1
ATOM 2810 C CA . THR A 1 356 ? -16.307 10.851 6.661 1.00 96.62 356 THR A CA 1
ATOM 2811 C C . THR A 1 356 ? -15.460 11.763 7.526 1.00 96.62 356 THR A C 1
ATOM 2813 O O . THR A 1 356 ? -15.992 12.443 8.404 1.00 96.62 356 THR A O 1
ATOM 2816 N N . LEU A 1 357 ? -14.166 11.800 7.243 1.00 96.25 357 LEU A N 1
ATOM 2817 C CA . LEU A 1 357 ? -13.189 12.611 7.948 1.00 96.25 357 LEU A CA 1
ATOM 2818 C C . LEU A 1 357 ? -12.711 13.732 7.033 1.00 96.25 357 LEU A C 1
ATOM 2820 O O . LEU A 1 357 ? -12.213 13.475 5.944 1.00 96.25 357 LEU A O 1
ATOM 2824 N N . LYS A 1 358 ? -12.832 14.981 7.472 1.00 96.12 358 LYS A N 1
ATOM 2825 C CA . LYS A 1 358 ? -12.280 16.121 6.741 1.00 96.12 358 LYS A CA 1
ATOM 2826 C C . LYS A 1 358 ? -10.744 16.155 6.776 1.00 96.12 358 LYS A C 1
ATOM 2828 O O . LYS A 1 358 ? -10.150 16.022 7.848 1.00 96.12 358 LYS A O 1
ATOM 2833 N N . ARG A 1 359 ? -10.105 16.381 5.630 1.00 94.44 359 ARG A N 1
ATOM 2834 C CA . ARG A 1 359 ? -8.653 16.533 5.489 1.00 94.44 359 ARG A CA 1
ATOM 2835 C C . ARG A 1 359 ? -8.149 17.810 6.165 1.00 94.44 359 ARG A C 1
ATOM 2837 O O . ARG A 1 359 ? -8.888 18.784 6.296 1.00 94.44 359 ARG A O 1
ATOM 2844 N N . ASN A 1 360 ? -6.886 17.811 6.601 1.00 95.12 360 ASN A N 1
ATOM 2845 C CA . ASN A 1 360 ? -6.264 18.944 7.298 1.00 95.12 360 ASN A CA 1
ATOM 2846 C C . ASN A 1 360 ? -7.116 19.457 8.478 1.00 95.12 360 ASN A C 1
ATOM 2848 O O . ASN A 1 360 ? -7.409 20.651 8.595 1.00 95.12 360 ASN A O 1
ATOM 2852 N N . SER A 1 361 ? -7.596 18.541 9.318 1.00 96.75 361 SER A N 1
ATOM 2853 C CA . SER A 1 361 ? -8.479 18.901 10.422 1.00 96.75 361 SER A CA 1
ATOM 2854 C C . SER A 1 361 ? -8.326 17.979 11.625 1.00 96.75 361 SER A C 1
ATOM 2856 O O . SER A 1 361 ? -7.983 16.804 11.493 1.00 96.75 361 SER A O 1
ATOM 2858 N N . ARG A 1 362 ? -8.629 18.528 12.803 1.00 97.75 362 ARG A N 1
ATOM 2859 C CA . ARG A 1 362 ? -8.774 17.779 14.049 1.00 97.75 362 ARG A CA 1
ATOM 2860 C C . ARG A 1 362 ? -10.239 17.430 14.255 1.00 97.75 362 ARG A C 1
ATOM 2862 O O . ARG A 1 362 ? -11.084 18.327 14.258 1.00 97.75 362 ARG A O 1
ATOM 2869 N N . GLN A 1 363 ? -10.547 16.150 14.435 1.00 96.75 363 GLN A N 1
ATOM 2870 C CA . GLN A 1 363 ? -11.924 15.669 14.548 1.00 96.75 363 GLN A CA 1
ATOM 2871 C C . GLN A 1 363 ? -12.085 14.666 15.683 1.00 96.75 363 GLN A C 1
ATOM 2873 O O . GLN A 1 363 ? -11.220 13.829 15.928 1.00 96.75 363 GLN A O 1
ATOM 2878 N N . LEU A 1 364 ? -13.235 14.743 16.349 1.00 98.06 364 LEU A N 1
ATOM 2879 C CA . LEU A 1 364 ? -13.665 13.747 17.317 1.00 98.06 364 LEU A CA 1
ATOM 2880 C C . LEU A 1 364 ? -14.411 12.626 16.592 1.00 98.06 364 LEU A C 1
ATOM 2882 O O . LEU A 1 364 ? -15.409 12.880 15.916 1.00 98.06 364 LEU A O 1
ATOM 2886 N N . VAL A 1 365 ? -13.961 11.394 16.791 1.00 98.06 365 VAL A N 1
ATOM 2887 C CA . VAL A 1 365 ? -14.604 10.183 16.291 1.00 98.06 365 VAL A CA 1
ATOM 2888 C C . VAL A 1 365 ? -15.186 9.396 17.460 1.00 98.06 365 VAL A C 1
ATOM 2890 O O . VAL A 1 365 ? -14.537 9.185 18.484 1.00 98.06 365 VAL A O 1
ATOM 2893 N N . THR A 1 366 ? -16.433 8.962 17.309 1.00 98.38 366 THR A N 1
ATOM 2894 C CA . THR A 1 366 ? -17.156 8.125 18.266 1.00 98.38 366 THR A CA 1
ATOM 2895 C C . THR A 1 366 ? -17.223 6.701 17.736 1.00 98.38 366 THR A C 1
ATOM 2897 O O . THR A 1 366 ? -17.735 6.463 16.645 1.00 98.38 366 THR A O 1
ATOM 2900 N N . ILE A 1 367 ? -16.720 5.749 18.515 1.00 98.31 367 ILE A N 1
ATOM 2901 C CA . ILE A 1 367 ? -16.648 4.334 18.165 1.00 98.31 367 ILE A CA 1
ATOM 2902 C C . ILE A 1 367 ? -17.530 3.536 19.128 1.00 98.31 367 ILE A C 1
ATOM 2904 O O . ILE A 1 367 ? -17.346 3.575 20.346 1.00 98.31 367 ILE A O 1
ATOM 2908 N N . HIS A 1 368 ? -18.498 2.812 18.573 1.00 97.56 368 HIS A N 1
ATOM 2909 C CA . HIS A 1 368 ? -19.446 1.988 19.316 1.00 97.56 368 HIS A CA 1
ATOM 2910 C C . HIS A 1 368 ? -18.974 0.534 19.368 1.00 97.56 368 HIS A C 1
ATOM 2912 O O . HIS A 1 368 ? -18.748 -0.095 18.331 1.00 97.56 368 HIS A O 1
ATOM 2918 N N . LEU A 1 369 ? -18.879 -0.014 20.576 1.00 96.25 369 LEU A N 1
ATOM 2919 C CA . LEU A 1 369 ? -18.482 -1.394 20.837 1.00 96.25 369 LEU A CA 1
ATOM 2920 C C . LEU A 1 369 ? -19.708 -2.270 21.126 1.00 96.25 369 LEU A C 1
ATOM 2922 O O . LEU A 1 369 ? -20.610 -1.860 21.853 1.00 96.25 369 LEU A O 1
ATOM 2926 N N . ASP A 1 370 ? -19.723 -3.482 20.584 1.00 94.69 370 ASP A N 1
ATOM 2927 C CA . ASP A 1 370 ? -20.707 -4.521 20.888 1.00 94.69 370 ASP A CA 1
ATOM 2928 C C . ASP A 1 370 ? -20.029 -5.654 21.688 1.00 94.69 370 ASP A C 1
ATOM 2930 O O . ASP A 1 370 ? -19.294 -6.464 21.109 1.00 94.69 370 ASP A O 1
ATOM 2934 N N . PRO A 1 371 ? -20.220 -5.715 23.021 1.00 91.31 371 PRO A N 1
ATOM 2935 C CA . PRO A 1 371 ? -19.583 -6.725 23.864 1.00 91.31 371 PRO A CA 1
ATOM 2936 C C . PRO A 1 371 ? -20.072 -8.149 23.566 1.00 91.31 371 PRO A C 1
ATOM 2938 O O . PRO A 1 371 ? -19.305 -9.089 23.769 1.00 91.31 371 PRO A O 1
ATOM 2941 N N . GLU A 1 372 ? -21.282 -8.323 23.022 1.00 90.69 372 GLU A N 1
ATOM 2942 C CA . GLU A 1 372 ? -21.839 -9.642 22.678 1.00 90.69 372 GLU A CA 1
ATOM 2943 C C . GLU A 1 372 ? -21.081 -10.303 21.521 1.00 90.69 372 GLU A C 1
ATOM 2945 O O . GLU A 1 372 ? -21.138 -11.518 21.331 1.00 90.69 372 GLU A O 1
ATOM 2950 N N . LYS A 1 373 ? -20.349 -9.510 20.729 1.00 89.94 373 LYS A N 1
ATOM 2951 C CA . LYS A 1 373 ? -19.489 -10.029 19.663 1.00 89.94 373 LYS A CA 1
ATOM 2952 C C . LYS A 1 373 ? -18.125 -10.461 20.175 1.00 89.94 373 LYS A C 1
ATOM 2954 O O . LYS A 1 373 ? -17.463 -11.234 19.494 1.00 89.94 373 LYS A O 1
ATOM 2959 N N . ALA A 1 374 ? -17.680 -10.007 21.344 1.00 85.00 374 ALA A N 1
ATOM 2960 C CA . ALA A 1 374 ? -16.363 -10.367 21.854 1.00 85.00 374 ALA A CA 1
ATOM 2961 C C . ALA A 1 374 ? -16.288 -11.873 22.173 1.00 85.00 374 ALA A C 1
ATOM 2963 O O . ALA A 1 374 ? -17.175 -12.427 22.817 1.00 85.00 374 ALA A O 1
ATOM 2964 N N . LYS A 1 375 ? -15.181 -12.537 21.800 1.00 75.19 375 LYS A N 1
ATOM 2965 C CA . LYS A 1 375 ? -14.972 -13.994 21.981 1.00 75.19 375 LYS A CA 1
ATOM 2966 C C . LYS A 1 375 ? -15.215 -14.507 23.411 1.00 75.19 375 LYS A C 1
ATOM 2968 O O . LYS A 1 375 ? -15.485 -15.690 23.586 1.00 75.19 375 LYS A O 1
ATOM 2973 N N . ARG A 1 376 ? -15.065 -13.652 24.429 1.00 69.38 376 ARG A N 1
ATOM 2974 C CA . ARG A 1 376 ? -15.246 -13.989 25.854 1.00 69.38 376 ARG A CA 1
ATOM 2975 C C . ARG A 1 376 ? -16.382 -13.212 26.531 1.00 69.38 376 ARG A C 1
ATOM 2977 O O . ARG A 1 376 ? -16.491 -13.268 27.750 1.00 69.38 376 ARG A O 1
ATOM 2984 N N . GLY A 1 377 ? -17.187 -12.464 25.771 1.00 66.00 377 GLY A N 1
ATOM 2985 C CA . GLY A 1 377 ? -18.323 -11.680 26.278 1.00 66.00 377 GLY A CA 1
ATOM 2986 C C . GLY A 1 377 ? -17.971 -10.512 27.211 1.00 66.00 377 GLY A C 1
ATOM 2987 O O . GLY A 1 377 ? -18.866 -9.834 27.704 1.00 66.00 377 GLY A O 1
ATOM 2988 N N . VAL A 1 378 ? -16.685 -10.253 27.472 1.00 81.25 378 VAL A N 1
ATOM 2989 C CA . VAL A 1 378 ? -16.228 -9.166 28.347 1.00 81.25 378 VAL A CA 1
ATOM 2990 C C . VAL A 1 378 ? -15.137 -8.386 27.632 1.00 81.25 378 VAL A C 1
ATOM 2992 O O . VAL A 1 378 ? -14.088 -8.936 27.310 1.00 81.25 378 VAL A O 1
ATOM 2995 N N . LEU A 1 379 ? -15.393 -7.101 27.386 1.00 88.12 379 LEU A N 1
ATOM 2996 C CA . LEU A 1 379 ? -14.387 -6.175 26.870 1.00 88.12 379 LEU A CA 1
ATOM 2997 C C . LEU A 1 379 ? -13.385 -5.822 27.981 1.00 88.12 379 LEU A C 1
ATOM 2999 O O . LEU A 1 379 ? -13.805 -5.700 29.137 1.00 88.12 379 LEU A O 1
ATOM 3003 N N . PRO A 1 380 ? -12.105 -5.563 27.656 1.00 89.44 380 PRO A N 1
ATOM 3004 C CA . PRO A 1 380 ? -11.138 -5.049 28.623 1.00 89.44 380 PRO A CA 1
ATOM 3005 C C . PRO A 1 380 ? -11.678 -3.849 29.403 1.00 89.44 380 PRO A C 1
ATOM 3007 O O . PRO A 1 380 ? -12.398 -3.013 28.850 1.00 89.44 380 PRO A O 1
ATOM 3010 N N . ALA A 1 381 ? -11.342 -3.755 30.689 1.00 86.75 381 ALA A N 1
ATOM 3011 C CA . ALA A 1 381 ? -11.707 -2.607 31.511 1.00 86.75 381 ALA A CA 1
ATOM 3012 C C . ALA A 1 381 ? -10.875 -1.368 31.133 1.00 86.75 381 ALA A C 1
ATOM 3014 O O . ALA A 1 381 ? -9.740 -1.482 30.680 1.00 86.75 381 ALA A O 1
ATOM 3015 N N . GLY A 1 382 ? -11.426 -0.176 31.370 1.00 90.38 382 GLY A N 1
ATOM 3016 C CA . GLY A 1 382 ? -10.738 1.086 31.088 1.00 90.38 382 GLY A CA 1
ATOM 3017 C C . GLY A 1 382 ? -10.750 1.484 29.611 1.00 90.38 382 GLY A C 1
ATOM 3018 O O . GLY A 1 382 ? -11.413 0.862 28.773 1.00 90.38 382 GLY A O 1
ATOM 3019 N N . LYS A 1 383 ? -10.063 2.587 29.305 1.00 94.19 383 LYS A N 1
ATOM 3020 C CA . LYS A 1 383 ? -9.952 3.102 27.937 1.00 94.19 383 LYS A CA 1
ATOM 3021 C C . LYS A 1 383 ? -8.915 2.314 27.122 1.00 94.19 383 LYS A C 1
ATOM 3023 O O . LYS A 1 383 ? -7.983 1.783 27.723 1.00 94.19 383 LYS A O 1
ATOM 3028 N N . PRO A 1 384 ? -9.054 2.264 25.786 1.00 95.56 384 PRO A N 1
ATOM 3029 C CA . PRO A 1 384 ? -7.999 1.760 24.915 1.00 95.56 384 PRO A CA 1
ATOM 3030 C C . PRO A 1 384 ? -6.675 2.482 25.157 1.00 95.56 384 PRO A C 1
ATOM 3032 O O . PRO A 1 384 ? -6.664 3.681 25.454 1.00 95.56 384 PRO A O 1
ATOM 3035 N N . SER A 1 385 ? -5.576 1.753 25.009 1.00 95.12 385 SER A N 1
ATOM 3036 C CA . SER A 1 385 ? -4.225 2.315 25.002 1.00 95.12 385 SER A CA 1
ATOM 3037 C C . SER A 1 385 ? -3.908 2.986 23.670 1.00 95.12 385 SER A C 1
ATOM 3039 O O . SER A 1 385 ? -3.136 3.939 23.651 1.00 95.12 385 SER A O 1
ATOM 3041 N N . TRP A 1 386 ? -4.522 2.515 22.581 1.00 95.81 386 TRP A N 1
ATOM 3042 C CA . TRP A 1 386 ? -4.285 3.024 21.236 1.00 95.81 386 TRP A CA 1
ATOM 3043 C C . TRP A 1 386 ? -5.538 2.909 20.366 1.00 95.81 386 TRP A C 1
ATOM 3045 O O . TRP A 1 386 ? -6.325 1.965 20.491 1.00 95.81 386 TRP A O 1
ATOM 3055 N N . VAL A 1 387 ? -5.742 3.906 19.507 1.00 96.75 387 VAL A N 1
ATOM 3056 C CA . VAL A 1 387 ? -6.798 3.944 18.492 1.00 96.75 387 VAL A CA 1
ATOM 3057 C C . VAL A 1 387 ? -6.193 4.537 17.227 1.00 96.75 387 VAL A C 1
ATOM 3059 O O . VAL A 1 387 ? -5.589 5.608 17.283 1.00 96.75 387 VAL A O 1
ATOM 3062 N N . GLN A 1 388 ? -6.392 3.878 16.089 1.00 95.81 388 GLN A N 1
ATOM 3063 C CA . GLN A 1 388 ? -5.900 4.351 14.795 1.00 95.81 388 GLN A CA 1
ATOM 3064 C C . GLN A 1 388 ? -6.966 4.168 13.711 1.00 95.81 388 GLN A C 1
ATOM 3066 O O . GLN A 1 388 ? -7.605 3.119 13.640 1.00 95.81 388 GLN A O 1
ATOM 3071 N N . ILE A 1 389 ? -7.142 5.166 12.841 1.00 94.94 389 ILE A N 1
ATOM 3072 C CA . ILE A 1 389 ? -8.014 5.100 11.660 1.00 94.94 389 ILE A CA 1
ATOM 3073 C C . ILE A 1 389 ? -7.182 5.373 10.408 1.00 94.94 389 ILE A C 1
ATOM 3075 O O . ILE A 1 389 ? -6.758 6.506 10.172 1.00 94.94 389 ILE A O 1
ATOM 3079 N N . GLY A 1 390 ? -6.933 4.338 9.604 1.00 92.19 390 GLY A N 1
ATOM 3080 C CA . GLY A 1 390 ? -5.982 4.416 8.495 1.00 92.19 390 GLY A CA 1
ATOM 3081 C C . GLY A 1 390 ? -4.621 4.931 8.986 1.00 92.19 390 GLY A C 1
ATOM 3082 O O . GLY A 1 390 ? -4.098 4.398 9.958 1.00 92.19 390 GLY A O 1
ATOM 3083 N N . PRO A 1 391 ? -4.049 6.001 8.408 1.00 90.94 391 PRO A N 1
ATOM 3084 C CA . PRO A 1 391 ? -2.799 6.591 8.897 1.00 90.94 391 PRO A CA 1
ATOM 3085 C C . PRO A 1 391 ? -2.958 7.511 10.126 1.00 90.94 391 PRO A C 1
ATOM 3087 O O . PRO A 1 391 ? -1.962 8.050 10.599 1.00 90.94 391 PRO A O 1
ATOM 3090 N N . CYS A 1 392 ? -4.179 7.742 10.625 1.00 93.94 392 CYS A N 1
ATOM 3091 C CA . CYS A 1 392 ? -4.452 8.738 11.664 1.00 93.94 392 CYS A CA 1
ATOM 3092 C C . CYS A 1 392 ? -4.491 8.090 13.054 1.00 93.94 392 CYS A C 1
ATOM 3094 O O . CYS A 1 392 ? -5.460 7.410 13.399 1.00 93.94 392 CYS A O 1
ATOM 3096 N N . GLU A 1 393 ? -3.454 8.316 13.855 1.00 94.75 393 GLU A N 1
ATOM 3097 C CA . GLU A 1 393 ? -3.412 7.920 15.265 1.00 94.75 393 GLU A CA 1
ATOM 3098 C C . GLU A 1 393 ? -4.183 8.915 16.145 1.00 94.75 393 GLU A C 1
ATOM 3100 O O . GLU A 1 393 ? -4.158 10.128 15.916 1.00 94.75 393 GLU A O 1
ATOM 3105 N N . ALA A 1 394 ? -4.896 8.404 17.150 1.00 96.62 394 ALA A N 1
ATOM 3106 C CA . ALA A 1 394 ? -5.636 9.233 18.087 1.00 96.62 394 ALA A CA 1
ATOM 3107 C C . ALA A 1 394 ? -4.707 9.916 19.098 1.00 96.62 394 ALA A C 1
ATOM 3109 O O . ALA A 1 394 ? -3.981 9.256 19.837 1.00 96.62 394 ALA A O 1
ATOM 3110 N N . SER A 1 395 ? -4.796 11.242 19.194 1.00 96.38 395 SER A N 1
ATOM 3111 C CA . SER A 1 395 ? -4.048 12.031 20.177 1.00 96.38 395 SER A CA 1
ATOM 3112 C C . SER A 1 395 ? -4.676 11.975 21.571 1.00 96.38 395 SER A C 1
ATOM 3114 O O . SER A 1 395 ? -3.999 12.154 22.581 1.00 96.38 395 SER A O 1
ATOM 3116 N N . GLU A 1 396 ? -5.991 11.761 21.636 1.00 97.81 396 GLU A N 1
ATOM 3117 C CA . GLU A 1 396 ? -6.758 11.693 22.877 1.00 97.81 396 GLU A CA 1
ATOM 3118 C C . GLU A 1 396 ? -7.759 10.551 22.783 1.00 97.81 396 GLU A C 1
ATOM 3120 O O . GLU A 1 396 ? -8.441 10.394 21.771 1.00 97.81 396 GLU A O 1
ATOM 3125 N N . ILE A 1 397 ? -7.855 9.761 23.851 1.00 98.31 397 ILE A N 1
ATOM 3126 C CA . ILE A 1 397 ? -8.764 8.621 23.937 1.00 98.31 397 ILE A CA 1
ATOM 3127 C C . ILE A 1 397 ? -9.496 8.691 25.272 1.00 98.31 397 ILE A C 1
ATOM 3129 O O . ILE A 1 397 ? -8.874 8.768 26.340 1.00 98.31 397 ILE A O 1
ATOM 3133 N N . GLU A 1 398 ? -10.817 8.595 25.200 1.00 97.69 398 GLU A N 1
ATOM 3134 C CA . GLU A 1 398 ? -11.724 8.443 26.330 1.00 97.69 398 GLU A CA 1
ATOM 3135 C C . GLU A 1 398 ? -12.652 7.255 26.093 1.00 97.69 398 GLU A C 1
ATOM 3137 O O . GLU A 1 398 ? -12.965 6.893 24.958 1.00 97.69 398 GLU A O 1
ATOM 3142 N N . ARG A 1 399 ? -13.139 6.648 27.175 1.00 97.06 399 ARG A N 1
ATOM 3143 C CA . ARG A 1 399 ? -14.152 5.600 27.082 1.00 97.06 399 ARG A CA 1
ATOM 3144 C C . ARG A 1 399 ? -15.182 5.740 28.189 1.00 97.06 399 ARG A C 1
ATOM 3146 O O . ARG A 1 399 ? -14.825 5.875 29.355 1.00 97.06 399 ARG A O 1
ATOM 3153 N N . SER A 1 400 ? -16.451 5.624 27.813 1.00 96.06 400 SER A N 1
ATOM 3154 C CA . SER A 1 400 ? -17.579 5.496 28.733 1.00 96.06 400 SER A CA 1
ATOM 3155 C C . SER A 1 400 ? -18.440 4.308 28.310 1.00 96.06 400 SER A C 1
ATOM 3157 O O . SER A 1 400 ? -19.060 4.318 27.245 1.00 96.06 400 SER A O 1
ATOM 3159 N N . GLY A 1 401 ? -18.429 3.245 29.119 1.00 93.38 401 GLY A N 1
ATOM 3160 C CA . GLY A 1 401 ? -19.105 1.986 28.803 1.00 93.38 401 GLY A CA 1
ATOM 3161 C C . GLY A 1 401 ? -18.646 1.404 27.462 1.00 93.38 401 GLY A C 1
ATOM 3162 O O . GLY A 1 401 ? -17.470 1.089 27.273 1.00 93.38 401 GLY A O 1
ATOM 3163 N N . ASN A 1 402 ? -19.582 1.288 26.523 1.00 95.50 402 ASN A N 1
ATOM 3164 C CA . ASN A 1 402 ? -19.354 0.728 25.188 1.00 95.50 402 ASN A CA 1
ATOM 3165 C C . ASN A 1 402 ? -19.037 1.792 24.126 1.00 95.50 402 ASN A C 1
ATOM 3167 O O . ASN A 1 402 ? -19.073 1.501 22.935 1.00 95.50 402 ASN A O 1
ATOM 3171 N N . ILE A 1 403 ? -18.757 3.027 24.539 1.00 97.38 403 ILE A N 1
ATOM 3172 C CA . ILE A 1 403 ? -18.427 4.127 23.636 1.00 97.38 403 ILE A CA 1
ATOM 3173 C C . ILE A 1 403 ? -16.983 4.543 23.879 1.00 97.38 403 ILE A C 1
ATOM 3175 O O . ILE A 1 403 ? -16.627 4.933 24.993 1.00 97.38 403 ILE A O 1
ATOM 3179 N N . VAL A 1 404 ? -16.171 4.489 22.827 1.00 98.38 404 VAL A N 1
ATOM 3180 C CA . VAL A 1 404 ? -14.830 5.075 22.779 1.00 98.38 404 VAL A CA 1
ATOM 3181 C C . VAL A 1 404 ? -14.916 6.378 21.997 1.00 98.38 404 VAL A C 1
ATOM 3183 O O . VAL A 1 404 ? -15.486 6.418 20.910 1.00 98.38 404 VAL A O 1
ATOM 3186 N N . LYS A 1 405 ? -14.361 7.450 22.550 1.00 98.44 405 LYS A N 1
ATOM 3187 C CA . LYS A 1 405 ? -14.179 8.724 21.859 1.00 98.44 405 LYS A CA 1
ATOM 3188 C C . LYS A 1 405 ? -12.696 8.920 21.604 1.00 98.44 405 LYS A C 1
ATOM 3190 O O . LYS A 1 405 ? -11.902 8.783 22.532 1.00 98.44 405 LYS A O 1
ATOM 3195 N N . ALA A 1 406 ? -12.347 9.216 20.362 1.00 98.25 406 ALA A N 1
ATOM 3196 C CA . ALA A 1 406 ? -10.974 9.406 19.931 1.00 98.25 406 ALA A CA 1
ATOM 3197 C C . ALA A 1 406 ? -10.847 10.720 19.157 1.00 98.25 406 ALA A C 1
ATOM 3199 O O . ALA A 1 406 ? -11.576 10.938 18.190 1.00 98.25 406 ALA A O 1
ATOM 3200 N N . THR A 1 407 ? -9.936 11.592 19.578 1.00 98.25 407 THR A N 1
ATOM 3201 C CA . THR A 1 407 ? -9.559 12.783 18.807 1.00 98.25 407 THR A CA 1
ATOM 3202 C C . THR A 1 407 ? -8.459 12.382 17.834 1.00 98.25 407 THR A C 1
ATOM 3204 O O . THR A 1 407 ? -7.415 11.905 18.272 1.00 98.25 407 THR A O 1
ATOM 3207 N N . ILE A 1 408 ? -8.682 12.568 16.534 1.00 96.94 408 ILE A N 1
ATOM 3208 C CA . ILE A 1 408 ? -7.700 12.281 15.482 1.00 96.94 408 ILE A CA 1
ATOM 3209 C C . ILE A 1 408 ? -7.340 13.554 14.716 1.00 96.94 408 ILE A C 1
ATOM 3211 O O . ILE A 1 408 ? -8.196 14.405 14.452 1.00 96.94 408 ILE A O 1
ATOM 3215 N N . ASP A 1 409 ? -6.072 13.654 14.332 1.00 96.62 409 ASP A N 1
ATOM 3216 C CA . ASP A 1 409 ? -5.568 14.684 13.430 1.00 96.62 409 ASP A CA 1
ATOM 3217 C C . ASP A 1 409 ? -5.429 14.081 12.026 1.00 96.62 409 ASP A C 1
ATOM 3219 O O . ASP A 1 409 ? -4.637 13.167 11.801 1.00 96.62 409 ASP A O 1
ATOM 3223 N N . VAL A 1 410 ? -6.227 14.575 11.078 1.00 95.38 410 VAL A N 1
ATOM 3224 C CA . VAL A 1 410 ? -6.188 14.132 9.680 1.00 95.38 410 VAL A CA 1
ATOM 3225 C C . VAL A 1 410 ? -5.228 15.043 8.921 1.00 95.38 410 VAL A C 1
ATOM 3227 O O . VAL A 1 410 ? -5.523 16.236 8.774 1.00 95.38 410 VAL A O 1
ATOM 3230 N N . PRO A 1 411 ? -4.087 14.532 8.430 1.00 92.56 411 PRO A N 1
ATOM 3231 C CA . PRO A 1 411 ? -3.077 15.375 7.811 1.00 92.56 411 PRO A CA 1
ATOM 3232 C C . PRO A 1 411 ? -3.539 15.896 6.445 1.00 92.56 411 PRO A C 1
ATOM 3234 O O . PRO A 1 411 ? -4.453 15.355 5.819 1.00 92.56 411 PRO A O 1
ATOM 3237 N N . SER A 1 412 ? -2.903 16.966 5.968 1.00 90.94 412 SER A N 1
ATOM 3238 C CA . SER A 1 412 ? -3.191 17.560 4.655 1.00 90.94 412 SER A CA 1
ATOM 3239 C C . SER A 1 412 ? -2.853 16.639 3.480 1.00 90.94 412 SER A C 1
ATOM 3241 O O . SER A 1 412 ? -3.401 16.812 2.396 1.00 90.94 412 SER A O 1
ATOM 3243 N N . ASP A 1 413 ? -1.982 15.655 3.697 1.00 88.62 413 ASP A N 1
ATOM 3244 C CA . ASP A 1 413 ? -1.538 14.680 2.703 1.00 88.62 413 ASP A CA 1
ATOM 3245 C C . ASP A 1 413 ? -2.269 13.328 2.794 1.00 88.62 413 ASP A C 1
ATOM 3247 O O . ASP A 1 413 ? -1.862 12.366 2.145 1.00 88.62 413 ASP A O 1
ATOM 3251 N N . ALA A 1 414 ? -3.347 13.232 3.583 1.00 90.38 414 ALA A N 1
ATOM 3252 C CA . ALA A 1 414 ? -4.165 12.024 3.648 1.00 90.38 414 ALA A CA 1
ATOM 3253 C C . ALA A 1 414 ? -4.837 11.723 2.296 1.00 90.38 414 ALA A C 1
ATOM 3255 O O . ALA A 1 414 ? -5.374 12.630 1.650 1.00 90.38 414 ALA A O 1
ATOM 3256 N N . SER A 1 415 ? -4.844 10.445 1.902 1.00 89.25 415 SER A N 1
ATOM 3257 C CA . SER A 1 415 ? -5.498 9.992 0.670 1.00 89.25 415 SER A CA 1
ATOM 3258 C C . SER A 1 415 ? -7.013 10.183 0.727 1.00 89.25 415 SER A C 1
ATOM 3260 O O . SER A 1 415 ? -7.635 9.836 1.731 1.00 89.25 415 SER A O 1
ATOM 3262 N N . ILE A 1 416 ? -7.613 10.684 -0.354 1.00 90.31 416 ILE A N 1
ATOM 3263 C CA . ILE A 1 416 ? -9.051 10.994 -0.431 1.00 90.31 416 ILE A CA 1
ATOM 3264 C C . ILE A 1 416 ? -9.844 9.819 -1.005 1.00 90.31 416 ILE A C 1
ATOM 3266 O O . ILE A 1 416 ? -9.408 9.137 -1.933 1.00 90.31 416 ILE A O 1
ATOM 3270 N N . ASP A 1 417 ? -11.035 9.592 -0.441 1.00 87.62 417 ASP A N 1
ATOM 3271 C CA . ASP A 1 417 ? -12.014 8.588 -0.882 1.00 87.62 417 ASP A CA 1
ATOM 3272 C C . ASP A 1 417 ? -11.488 7.136 -0.914 1.00 87.62 417 ASP A C 1
ATOM 3274 O O . ASP A 1 417 ? -12.134 6.227 -1.439 1.00 87.62 417 ASP A O 1
ATOM 3278 N N . VAL A 1 418 ? -10.351 6.889 -0.258 1.00 87.44 418 VAL A N 1
ATOM 3279 C CA . VAL A 1 418 ? -9.850 5.548 0.043 1.00 87.44 418 VAL A CA 1
ATOM 3280 C C . VAL A 1 418 ? -10.492 5.055 1.347 1.00 87.44 418 VAL A C 1
ATOM 3282 O O . VAL A 1 418 ? -10.466 5.780 2.348 1.00 87.44 418 VAL A O 1
ATOM 3285 N N . PRO A 1 419 ? -11.068 3.838 1.376 1.00 89.81 419 PRO A N 1
ATOM 3286 C CA . PRO A 1 419 ? -11.565 3.242 2.611 1.00 89.81 419 PRO A CA 1
ATOM 3287 C C . PRO A 1 419 ? -10.443 3.063 3.642 1.00 89.81 419 PRO A C 1
ATOM 3289 O O . PRO A 1 419 ? -9.407 2.473 3.343 1.00 89.81 419 PRO A O 1
ATOM 3292 N N . LEU A 1 420 ? -10.668 3.553 4.859 1.00 92.62 420 LEU A N 1
ATOM 3293 C CA . LEU A 1 420 ? -9.762 3.423 5.995 1.00 92.62 420 LEU A CA 1
ATOM 3294 C C . LEU A 1 420 ? -10.318 2.421 7.002 1.00 92.62 420 LEU A C 1
ATOM 3296 O O . LEU A 1 420 ? -11.499 2.474 7.351 1.00 92.62 420 LEU A O 1
ATOM 3300 N N . ASP A 1 421 ? -9.454 1.555 7.516 1.00 93.19 421 ASP A N 1
ATOM 3301 C CA . ASP A 1 421 ? -9.787 0.651 8.613 1.00 93.19 421 ASP A CA 1
ATOM 3302 C C . ASP A 1 421 ? -9.669 1.381 9.959 1.00 93.19 421 ASP A C 1
ATOM 3304 O O . ASP A 1 421 ? -8.901 2.332 10.097 1.00 93.19 421 ASP A O 1
ATOM 3308 N N . CYS A 1 422 ? -10.436 0.948 10.960 1.00 95.00 422 CYS A N 1
ATOM 3309 C CA . CYS A 1 422 ? -10.361 1.464 12.327 1.00 95.00 422 CYS A CA 1
ATOM 3310 C C . CYS A 1 422 ? -9.935 0.368 13.292 1.00 95.00 422 CYS A C 1
ATOM 3312 O O . CYS A 1 422 ? -10.497 -0.729 13.275 1.00 95.00 422 CYS A O 1
ATOM 3314 N N . HIS A 1 423 ? -8.951 0.692 14.122 1.00 94.56 423 HIS A N 1
ATOM 3315 C CA . HIS A 1 423 ? -8.279 -0.203 15.045 1.00 94.56 423 HIS A CA 1
ATOM 3316 C C . HIS A 1 423 ? -8.339 0.348 16.462 1.00 94.56 423 HIS A C 1
ATOM 3318 O O . HIS A 1 423 ? -8.192 1.552 16.680 1.00 94.56 423 HIS A O 1
ATOM 3324 N N . ILE A 1 424 ? -8.553 -0.549 17.420 1.00 95.00 424 ILE A N 1
ATOM 3325 C CA . ILE A 1 424 ? -8.540 -0.257 18.851 1.00 95.00 424 ILE A CA 1
ATOM 3326 C C . ILE A 1 424 ? -7.705 -1.320 19.544 1.00 95.00 424 ILE A C 1
ATOM 3328 O O . ILE A 1 424 ? -7.940 -2.512 19.339 1.00 95.00 424 ILE A O 1
ATOM 3332 N N . GLU A 1 425 ? -6.802 -0.885 20.415 1.00 94.56 425 GLU A N 1
ATOM 3333 C CA . GLU A 1 425 ? -5.975 -1.775 21.218 1.00 94.56 425 GLU A CA 1
ATOM 3334 C C . GLU A 1 425 ? -6.108 -1.491 22.707 1.00 94.56 425 GLU A C 1
ATOM 3336 O O . GLU A 1 425 ? -6.188 -0.346 23.160 1.00 94.56 425 GLU A O 1
ATOM 3341 N N . PHE A 1 426 ? -6.115 -2.573 23.475 1.00 93.31 426 PHE A N 1
ATOM 3342 C CA . PHE A 1 426 ? -6.084 -2.566 24.924 1.00 93.31 426 PHE A CA 1
ATOM 3343 C C . PHE A 1 426 ? -4.817 -3.275 25.396 1.00 93.31 426 PHE A C 1
ATOM 3345 O O . PHE A 1 426 ? -4.677 -4.492 25.243 1.00 93.31 426 PHE A O 1
ATOM 3352 N N . THR A 1 427 ? -3.912 -2.514 26.007 1.00 88.69 427 THR A N 1
ATOM 3353 C CA . THR A 1 427 ? -2.695 -3.015 26.659 1.00 88.69 427 THR A CA 1
ATOM 3354 C C . THR A 1 427 ? -2.676 -2.650 28.148 1.00 88.69 427 THR A C 1
ATOM 3356 O O . THR A 1 427 ? -3.436 -1.793 28.604 1.00 88.69 427 THR A O 1
ATOM 3359 N N . GLY A 1 428 ? -1.849 -3.332 28.950 1.00 77.31 428 GLY A N 1
ATOM 3360 C CA . GLY A 1 428 ? -1.698 -3.026 30.379 1.00 77.31 428 GLY A CA 1
ATOM 3361 C C . GLY A 1 428 ? -1.159 -4.183 31.222 1.00 77.31 428 GLY A C 1
ATOM 3362 O O . GLY A 1 428 ? -1.037 -5.308 30.751 1.00 77.31 428 GLY A O 1
ATOM 3363 N N . GLN A 1 429 ? -0.868 -3.916 32.502 1.00 63.25 429 GLN A N 1
ATOM 3364 C CA . GLN A 1 429 ? -0.220 -4.873 33.419 1.00 63.25 429 GLN A CA 1
ATOM 3365 C C . GLN A 1 429 ? -0.984 -6.197 33.610 1.00 63.25 429 GLN A C 1
ATOM 3367 O O . GLN A 1 429 ? -0.367 -7.220 33.892 1.00 63.25 429 GLN A O 1
ATOM 3372 N N . SER A 1 430 ? -2.311 -6.195 33.460 1.00 70.38 430 SER A N 1
ATOM 3373 C CA . SER A 1 430 ? -3.156 -7.395 33.557 1.00 70.38 430 SER A CA 1
ATOM 3374 C C . SER A 1 430 ? -3.384 -8.105 32.216 1.00 70.38 430 SER A C 1
ATOM 3376 O O . SER A 1 430 ? -3.993 -9.175 32.190 1.00 70.38 430 SER A O 1
ATOM 3378 N N . ILE A 1 431 ? -2.906 -7.535 31.105 1.00 76.00 431 ILE A N 1
ATOM 3379 C CA . ILE A 1 431 ? -3.113 -8.031 29.744 1.00 76.00 431 ILE A CA 1
ATOM 3380 C C . ILE A 1 431 ? -1.773 -8.547 29.214 1.00 76.00 431 ILE A C 1
ATOM 3382 O O . ILE A 1 431 ? -0.925 -7.787 28.760 1.00 76.00 431 ILE A O 1
ATOM 3386 N N . ALA A 1 432 ? -1.580 -9.867 29.264 1.00 79.00 432 ALA A N 1
ATOM 3387 C CA . ALA A 1 432 ? -0.328 -10.495 28.832 1.00 79.00 432 ALA A CA 1
ATOM 3388 C C . ALA A 1 432 ? -0.046 -10.343 27.322 1.00 79.00 432 ALA A C 1
ATOM 3390 O O . ALA A 1 432 ? 1.106 -10.428 26.904 1.00 79.00 432 ALA A O 1
ATOM 3391 N N . ARG A 1 433 ? -1.089 -10.157 26.501 1.00 85.88 433 ARG A N 1
ATOM 3392 C CA . ARG A 1 433 ? -1.000 -9.860 25.062 1.00 85.88 433 ARG A CA 1
ATOM 3393 C C . ARG A 1 433 ? -2.059 -8.828 24.687 1.00 85.88 433 ARG A C 1
ATOM 3395 O O . ARG A 1 433 ? -3.204 -9.067 25.074 1.00 85.88 433 ARG A O 1
ATOM 3402 N N . PRO A 1 434 ? -1.722 -7.773 23.923 1.00 91.44 434 PRO A N 1
ATOM 3403 C CA . PRO A 1 434 ? -2.678 -6.760 23.487 1.00 91.44 434 PRO A CA 1
ATOM 3404 C C . PRO A 1 434 ? -3.982 -7.370 22.959 1.00 91.44 434 PRO A C 1
ATOM 3406 O O . PRO A 1 434 ? -3.978 -8.265 22.099 1.00 91.44 434 PRO A O 1
ATOM 3409 N N . GLU A 1 435 ? -5.110 -6.900 23.490 1.00 91.50 435 GLU A N 1
ATOM 3410 C CA . GLU A 1 435 ? -6.424 -7.236 22.949 1.00 91.50 435 GLU A CA 1
ATOM 3411 C C . GLU A 1 435 ? -6.801 -6.203 21.891 1.00 91.50 435 GLU A C 1
ATOM 3413 O O . GLU A 1 435 ? -6.782 -5.003 22.167 1.00 91.50 435 GLU A O 1
ATOM 3418 N N . VAL A 1 436 ? -7.089 -6.663 20.672 1.00 92.38 436 VAL A N 1
ATOM 3419 C CA . VAL A 1 436 ? -7.212 -5.796 19.498 1.00 92.38 436 VAL A CA 1
ATOM 3420 C C . VAL A 1 436 ? -8.536 -6.035 18.793 1.00 92.38 436 VAL A C 1
ATOM 3422 O O . VAL A 1 436 ? -8.974 -7.173 18.610 1.00 92.38 436 VAL A O 1
ATOM 3425 N N . PHE A 1 437 ? -9.172 -4.950 18.370 1.00 92.75 437 PHE A N 1
ATOM 3426 C CA . PHE A 1 437 ? -10.414 -4.979 17.609 1.00 92.75 437 PHE A CA 1
ATOM 3427 C C . PHE A 1 437 ? -10.262 -4.127 16.361 1.00 92.75 437 PHE A C 1
ATOM 3429 O O . PHE A 1 437 ? -9.641 -3.066 16.404 1.00 92.75 437 PHE A O 1
ATOM 3436 N N . LYS A 1 438 ? -10.855 -4.586 15.257 1.00 92.19 438 LYS A N 1
ATOM 3437 C CA . LYS A 1 438 ? -10.823 -3.868 13.986 1.00 92.19 438 LYS A CA 1
ATOM 3438 C C . LYS A 1 438 ? -12.187 -3.797 13.320 1.00 92.19 438 LYS A C 1
ATOM 3440 O O . LYS A 1 438 ? -13.034 -4.668 13.520 1.00 92.19 438 LYS A O 1
ATOM 3445 N N . LYS A 1 439 ? -12.363 -2.777 12.485 1.00 92.50 439 LYS A N 1
ATOM 3446 C CA . LYS A 1 439 ? -13.436 -2.677 11.495 1.00 92.50 439 LYS A CA 1
ATOM 3447 C C . LYS A 1 439 ? -12.838 -2.229 10.169 1.00 92.50 439 LYS A C 1
ATOM 3449 O O . LYS A 1 439 ? -12.271 -1.141 10.098 1.00 92.50 439 LYS A O 1
ATOM 3454 N N . ASN A 1 440 ? -13.001 -3.048 9.134 1.00 90.75 440 ASN A N 1
ATOM 3455 C CA . ASN A 1 440 ? -12.606 -2.660 7.784 1.00 90.75 440 ASN A CA 1
ATOM 3456 C C . ASN A 1 440 ? -13.535 -1.582 7.226 1.00 90.75 440 ASN A C 1
ATOM 3458 O O . ASN A 1 440 ? -14.726 -1.572 7.557 1.00 90.75 440 ASN A O 1
ATOM 3462 N N . ASN A 1 441 ? -13.013 -0.744 6.327 1.00 90.81 441 ASN A N 1
ATOM 3463 C CA . ASN A 1 441 ? -13.802 0.255 5.591 1.00 90.81 441 ASN A CA 1
ATOM 3464 C C . ASN A 1 441 ? -14.653 1.136 6.530 1.00 90.81 441 ASN A C 1
ATOM 3466 O O . ASN A 1 441 ? -15.824 1.421 6.274 1.00 90.81 441 ASN A O 1
ATOM 3470 N N . ALA A 1 442 ? -14.072 1.495 7.671 1.00 93.56 442 ALA A N 1
ATOM 3471 C CA . ALA A 1 442 ? -14.706 2.218 8.758 1.00 93.56 442 ALA A CA 1
ATOM 3472 C C . ALA A 1 442 ? -15.036 3.667 8.387 1.00 93.56 442 ALA A C 1
ATOM 3474 O O . ALA A 1 442 ? -16.131 4.152 8.679 1.00 93.56 442 ALA A O 1
ATOM 3475 N N . CYS A 1 443 ? -14.075 4.341 7.762 1.00 94.31 443 CYS A N 1
ATOM 3476 C CA . CYS A 1 443 ? -14.152 5.750 7.409 1.00 94.31 443 CYS A CA 1
ATOM 3477 C C . CYS A 1 443 ? -13.553 5.986 6.019 1.00 94.31 443 CYS A C 1
ATOM 3479 O O . CYS A 1 443 ? -12.893 5.118 5.456 1.00 94.31 443 CYS A O 1
ATOM 3481 N N . ARG A 1 444 ? -13.731 7.195 5.490 1.00 94.19 444 ARG A N 1
ATOM 3482 C CA . ARG A 1 444 ? -12.939 7.725 4.371 1.00 94.19 444 ARG A CA 1
ATOM 3483 C C . ARG A 1 444 ? -12.613 9.193 4.599 1.0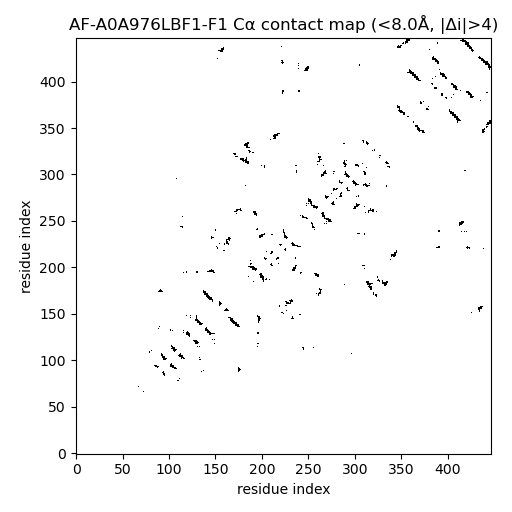0 94.19 444 ARG A C 1
ATOM 3485 O O . ARG A 1 444 ? -13.350 9.877 5.314 1.00 94.19 444 ARG A O 1
ATOM 3492 N N . VAL A 1 445 ? -11.545 9.676 3.979 1.00 94.25 445 VAL A N 1
ATOM 3493 C CA . VAL A 1 445 ? -11.181 11.097 4.021 1.00 94.25 445 VAL A CA 1
ATOM 3494 C C . VAL A 1 445 ? -11.824 11.843 2.854 1.00 94.25 445 VAL A C 1
ATOM 3496 O O . VAL A 1 445 ? -11.894 11.320 1.745 1.00 94.25 445 VAL A O 1
ATOM 3499 N N . VAL A 1 446 ? -12.292 13.057 3.128 1.00 94.00 446 VAL A N 1
ATOM 3500 C CA . VAL A 1 446 ? -12.857 14.020 2.171 1.00 94.00 446 VAL A CA 1
ATOM 3501 C C . VAL A 1 446 ? -12.160 15.377 2.337 1.00 94.00 446 VAL A C 1
ATOM 3503 O O . VAL A 1 446 ? -11.490 15.593 3.347 1.00 94.00 446 VAL A O 1
ATOM 3506 N N . GLU A 1 447 ? -12.321 16.291 1.379 1.00 89.88 447 GLU A N 1
ATOM 3507 C CA . GLU A 1 447 ? -11.759 17.661 1.437 1.00 89.88 447 GLU A CA 1
ATOM 3508 C C . GLU A 1 447 ? -12.228 18.522 2.623 1.00 89.88 447 GLU A C 1
ATOM 3510 O O . GLU A 1 447 ? -13.422 18.461 3.008 1.00 89.88 447 GLU A O 1
#

Solvent-accessible surface area (backbone atoms only — not comparable to full-atom values): 25446 Å² total; per-residue (Å²): 134,84,88,92,87,84,91,79,91,86,82,90,83,92,80,90,90,78,90,84,85,87,83,89,88,86,86,84,91,86,89,89,85,89,84,80,86,86,83,83,86,80,88,84,90,73,96,72,93,79,82,86,83,64,79,71,58,59,54,54,54,52,52,52,53,52,56,59,67,72,46,88,65,76,84,71,74,74,64,60,77,77,61,88,72,52,44,79,65,37,74,51,34,30,35,33,78,53,100,89,50,74,46,54,27,40,54,56,49,56,40,79,39,60,63,37,74,89,32,50,38,52,78,86,71,80,85,52,48,22,30,46,78,51,69,59,92,57,26,41,32,42,34,19,26,26,42,75,83,52,88,72,70,76,58,43,23,73,65,43,82,30,39,72,40,80,52,85,46,66,38,48,30,40,33,65,54,45,76,38,99,55,35,35,26,68,35,80,48,67,50,26,33,31,51,48,30,27,30,29,35,34,42,38,43,91,92,70,37,24,30,82,39,15,52,61,39,57,68,56,36,36,38,32,29,44,44,41,91,88,6,55,31,31,27,47,40,61,44,68,47,65,83,43,76,50,57,40,57,37,71,39,54,32,36,61,49,25,32,38,37,20,31,38,45,27,23,38,45,26,59,29,58,80,35,44,35,87,76,39,84,60,95,62,28,56,45,74,31,31,25,39,62,50,94,61,62,42,62,36,28,30,21,32,81,97,41,86,48,16,41,53,17,25,32,56,26,52,59,41,61,85,60,34,75,59,50,84,75,46,58,72,41,54,63,72,92,66,58,48,76,61,65,66,70,57,57,26,50,67,48,56,40,67,44,62,40,51,45,61,36,78,45,74,35,41,37,36,48,38,45,86,48,38,98,77,58,64,70,79,82,78,53,61,71,44,43,30,47,23,70,28,55,44,82,43,74,46,57,58,92,52,36,37,39,32,35,29,55,34,50,78,61,54,47,35,74,45,71,19,22,32,33,41,30,39,64,52,99,90,43,95,50,33,46,60,44,49,32,76,66,43,31,27,32,41,120

Nearest PDB structures (foldseek):
  5lsp-assembly1_P  TM=4.994E-01  e=2.203E-01  Homo sapiens
  6gcu-assembly2_D  TM=2.099E-01  e=4.646E-02  Homo sapiens
  3sx4-assembly1_A  TM=1.311E-01  e=5.993E-01  Homo sapiens
  3qbj-assembly1_B  TM=1.232E-01  e=7.486E-01  Homo sapiens
  2jid-assembly1_A  TM=1.234E-01  e=1.045E+00  Homo sapiens

Mean predicted aligned error: 11.82 Å

Sequence (447 aa):
MSKKMMLRNTMSPTSIVSIGVHPLLSHKRRTISAALEQRLLCMTDARFRLKSFSKAWLLVLVLFEILLCARGGACMLAAEEKPEDLEGIGGRWFVRKTADKAVYFLLDGERYVDLFSYHMRDSNRDAIDEVRISHDQHSLIIRSQGYPNHPTADFPNSGNPNTIRIHDFTFYLPLLPRKAEHITRLPMGPIGTAINGVVFFNPFEQGGMNALEGYSEVWLDSCCGHPEMRGVYHYHKYPTCVKSPFPDDSNQHSPVIGFAFDGFPVHGPYEAKGRRAIDIESDLALDACNGHEDRERGYHYHATPGKFPYIIGGYAGVPDMRNNRGMTRMGYGPIRDNAEGASQLIAVISRIEPVTLKRNSRQLVTIHLDPEKAKRGVLPAGKPSWVQIGPCEASEIERSGNIVKATIDVPSDASIDVPLDCHIEFTGQSIARPEVFKKNNACRVVE

Secondary structure (DSSP, 8-state):
---------------------------------SSSSSS-SS------------HHHHHHHHHHHHHHHHS-----PPPPPPPTTPEEEETTEEEEE-SS-EEEEEEETTEEEE-STTTSS-SSSSSS-SEEEEE-SSEEEEEE----SS----SS-SS---------EEEEEESS--EEEEEEPPPSSEEEEETTSPEEEPSB-TTS-BSSSSTT-----TTSEEE-TT--EEESS--TTSPPSS---SSSSPPEEEEETTS-EEE-SEEETTEEGGG--STT---TTSEEEETTTEEEEE--TTSTTTT-SSEEE---TTS-GGGGG--BS-------S---S---EEEEE-SEEESSEEEEEEEEE-GGGSTTS-PPSS--SEEEETTEEEEEEEEETTEEEEEEEE-TTPPSS-EEEEEEEEEETTEEEEEEEEEEEEEEEE-